Protein AF-A0A0L0G258-F1 (afdb_monomer)

Mean predicted aligned error: 18.66 Å
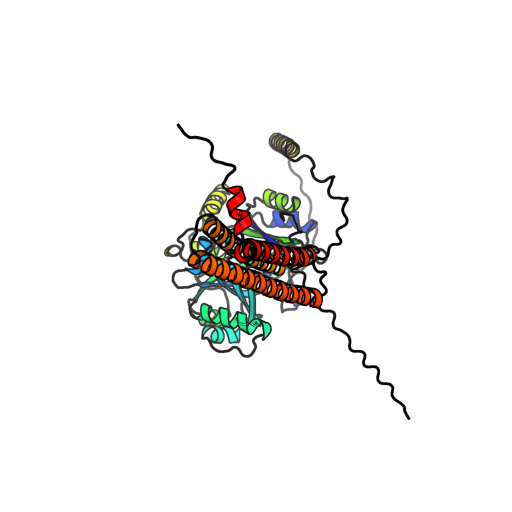
Structure (mmCIF, N/CA/C/O backbone):
data_AF-A0A0L0G258-F1
#
_entry.id   AF-A0A0L0G258-F1
#
loop_
_atom_site.group_PDB
_atom_site.id
_atom_site.type_symbol
_atom_site.label_atom_id
_atom_site.label_alt_id
_atom_site.label_comp_id
_atom_site.label_asym_id
_atom_site.label_entity_id
_atom_site.label_seq_id
_atom_site.pdbx_PDB_ins_code
_atom_site.Cartn_x
_atom_site.Cartn_y
_atom_site.Cartn_z
_atom_site.occupancy
_atom_site.B_iso_or_equiv
_atom_site.auth_seq_id
_atom_site.auth_comp_id
_atom_site.auth_asym_id
_atom_site.auth_atom_id
_atom_site.pdbx_PDB_model_num
ATOM 1 N N . MET A 1 1 ? -45.271 -10.951 -47.976 1.00 33.59 1 MET A N 1
ATOM 2 C CA . MET A 1 1 ? -44.297 -10.762 -49.072 1.00 33.59 1 MET A CA 1
ATOM 3 C C . MET A 1 1 ? -44.367 -9.288 -49.428 1.00 33.59 1 MET A C 1
ATOM 5 O O . MET A 1 1 ? -45.401 -8.878 -49.917 1.00 33.59 1 MET A O 1
ATOM 9 N N . GLY A 1 2 ? -43.457 -8.403 -49.056 1.00 28.92 2 GLY A N 1
ATOM 10 C CA . GLY A 1 2 ? -42.068 -8.556 -48.652 1.00 28.92 2 GLY A CA 1
ATOM 11 C C . GLY A 1 2 ? -41.287 -7.582 -49.520 1.00 28.92 2 GLY A C 1
ATOM 12 O O . GLY A 1 2 ? -41.103 -7.889 -50.683 1.00 28.92 2 GLY A O 1
ATOM 13 N N . ASP A 1 3 ? -40.890 -6.441 -48.960 1.00 27.91 3 ASP A N 1
ATOM 14 C CA . ASP A 1 3 ? -39.738 -5.682 -49.442 1.00 27.91 3 ASP A CA 1
ATOM 15 C C . ASP A 1 3 ? -39.068 -5.002 -48.247 1.00 27.91 3 ASP A C 1
ATOM 17 O O . ASP A 1 3 ? -39.690 -4.298 -47.450 1.00 27.91 3 ASP A O 1
ATOM 21 N N . GLN A 1 4 ? -37.799 -5.359 -48.079 1.00 26.34 4 GLN A N 1
ATOM 22 C CA . GLN A 1 4 ? -36.922 -5.018 -46.971 1.00 26.34 4 GLN A CA 1
ATOM 23 C C . GLN A 1 4 ? -36.291 -3.644 -47.206 1.00 26.34 4 GLN A C 1
ATOM 25 O O . GLN A 1 4 ? -35.691 -3.409 -48.251 1.00 26.34 4 GLN A O 1
ATOM 30 N N . ILE A 1 5 ? -36.310 -2.784 -46.188 1.00 28.33 5 ILE A N 1
ATOM 31 C CA . ILE A 1 5 ? -35.307 -1.727 -46.030 1.00 28.33 5 ILE A CA 1
ATOM 32 C C . ILE A 1 5 ? -34.566 -2.031 -44.732 1.00 28.33 5 ILE A C 1
ATOM 34 O O . ILE A 1 5 ? -35.120 -1.941 -43.639 1.00 28.33 5 ILE A O 1
ATOM 38 N N . ILE A 1 6 ? -33.318 -2.463 -44.880 1.00 25.75 6 ILE A N 1
ATOM 39 C CA . ILE A 1 6 ? -32.395 -2.743 -43.784 1.00 25.75 6 ILE A CA 1
ATOM 40 C C . ILE A 1 6 ? -31.824 -1.399 -43.319 1.00 25.75 6 ILE A C 1
ATOM 42 O O . ILE A 1 6 ? -31.032 -0.782 -44.029 1.00 25.75 6 ILE A O 1
ATOM 46 N N . VAL A 1 7 ? -32.222 -0.947 -42.129 1.00 28.28 7 VAL A N 1
ATOM 47 C CA . VAL A 1 7 ? -31.541 0.130 -41.398 1.00 28.28 7 VAL A CA 1
ATOM 48 C C . VAL A 1 7 ? -30.587 -0.535 -40.411 1.00 28.28 7 VAL A C 1
ATOM 50 O O . VAL A 1 7 ? -31.020 -1.207 -39.477 1.00 28.28 7 VAL A O 1
ATOM 53 N N . ILE A 1 8 ? -29.284 -0.397 -40.655 1.00 26.64 8 ILE A N 1
ATOM 54 C CA . ILE A 1 8 ? -28.234 -0.825 -39.727 1.00 26.64 8 ILE A CA 1
ATOM 55 C C . ILE A 1 8 ? -28.056 0.302 -38.708 1.00 26.64 8 ILE A C 1
ATOM 57 O O . ILE A 1 8 ? -27.332 1.259 -38.970 1.00 26.64 8 ILE A O 1
ATOM 61 N N . ASP A 1 9 ? -28.731 0.192 -37.566 1.00 27.41 9 ASP A N 1
ATOM 62 C CA . ASP A 1 9 ? -28.453 1.012 -36.386 1.00 27.41 9 ASP A CA 1
ATOM 63 C C . ASP A 1 9 ? -27.491 0.230 -35.480 1.00 27.41 9 ASP A C 1
ATOM 65 O O . ASP A 1 9 ? -27.879 -0.685 -34.753 1.00 27.41 9 ASP A O 1
ATOM 69 N N . SER A 1 10 ? -26.201 0.554 -35.569 1.00 29.09 10 SER A N 1
ATOM 70 C CA . SER A 1 10 ? -25.198 0.093 -34.606 1.00 29.09 10 SER A CA 1
ATOM 71 C C . SER A 1 10 ? -25.216 1.033 -33.396 1.00 29.09 10 SER A C 1
ATOM 73 O O . SER A 1 10 ? -24.974 2.231 -33.579 1.00 29.09 10 SER A O 1
ATOM 75 N N . PRO A 1 11 ? -25.437 0.554 -32.159 1.00 32.50 11 PRO A N 1
ATOM 76 C CA . PRO A 1 11 ? -25.283 1.399 -30.988 1.00 32.50 11 PRO A CA 1
ATOM 77 C C . PRO A 1 11 ? -23.789 1.670 -30.787 1.00 32.50 11 PRO A C 1
ATOM 79 O O . PRO A 1 11 ? -22.992 0.759 -30.577 1.00 32.50 11 PRO A O 1
ATOM 82 N N . VAL A 1 12 ? -23.392 2.937 -30.899 1.00 33.97 12 VAL A N 1
ATOM 83 C CA . VAL A 1 12 ? -22.053 3.383 -30.508 1.00 33.97 12 VAL A CA 1
ATOM 84 C C . VAL A 1 12 ? -21.986 3.294 -28.989 1.00 33.97 12 VAL A C 1
ATOM 86 O O . VAL A 1 12 ? -22.572 4.120 -28.289 1.00 33.97 12 VAL A O 1
ATOM 89 N N . ASP A 1 13 ? -21.292 2.270 -28.498 1.00 29.89 13 ASP A N 1
ATOM 90 C CA . ASP A 1 13 ? -21.015 2.062 -27.083 1.00 29.89 13 ASP A CA 1
ATOM 91 C C . ASP A 1 13 ? -20.461 3.346 -26.451 1.00 29.89 13 ASP A C 1
ATOM 93 O O . ASP A 1 13 ? -19.407 3.871 -26.832 1.00 29.89 13 ASP A O 1
ATOM 97 N N . ALA A 1 14 ? -21.190 3.867 -25.466 1.00 30.69 14 ALA A N 1
ATOM 98 C CA . ALA A 1 14 ? -20.725 4.945 -24.616 1.00 30.69 14 ALA A CA 1
ATOM 99 C C . ALA A 1 14 ? -19.537 4.430 -23.794 1.00 30.69 14 ALA A C 1
ATOM 101 O O . ALA A 1 14 ? -19.699 3.766 -22.774 1.00 30.69 14 ALA A O 1
ATOM 102 N N . VAL A 1 15 ? -18.322 4.730 -24.252 1.00 29.64 15 VAL A N 1
ATOM 103 C CA . VAL A 1 15 ? -17.099 4.501 -23.484 1.00 29.64 15 VAL A CA 1
ATOM 104 C C . VAL A 1 15 ? -17.158 5.388 -22.239 1.00 29.64 15 VAL A C 1
ATOM 106 O O . VAL A 1 15 ? -16.924 6.596 -22.318 1.00 29.64 15 VAL A O 1
ATOM 109 N N . GLU A 1 16 ? -17.480 4.800 -21.086 1.00 27.38 16 GLU A N 1
ATOM 110 C CA . GLU A 1 16 ? -17.279 5.427 -19.781 1.00 27.38 16 GLU A CA 1
ATOM 111 C C . GLU A 1 16 ? -15.791 5.771 -19.634 1.00 27.38 16 GLU A C 1
ATOM 113 O O . GLU A 1 16 ? -14.924 4.919 -19.430 1.00 27.38 16 GLU A O 1
ATOM 118 N N . ILE A 1 17 ? -15.470 7.054 -19.798 1.00 29.94 17 ILE A N 1
ATOM 119 C CA . ILE A 1 17 ? -14.132 7.576 -19.544 1.00 29.94 17 ILE A CA 1
ATOM 120 C C . ILE A 1 17 ? -13.964 7.625 -18.027 1.00 29.94 17 ILE A C 1
ATOM 122 O O . ILE A 1 17 ? -14.366 8.598 -17.387 1.00 29.94 17 ILE A O 1
ATOM 126 N N . ASP A 1 18 ? -13.352 6.583 -17.467 1.00 29.36 18 ASP A N 1
ATOM 127 C CA . ASP A 1 18 ? -12.919 6.528 -16.071 1.00 29.36 18 ASP A CA 1
ATOM 128 C C . ASP A 1 18 ? -12.116 7.798 -15.727 1.00 29.36 18 ASP A C 1
ATOM 130 O O . ASP A 1 18 ? -10.957 7.979 -16.127 1.00 29.36 18 ASP A O 1
ATOM 134 N N . GLN A 1 19 ? -12.735 8.724 -14.991 1.00 33.84 19 GLN A N 1
ATOM 135 C CA . GLN A 1 19 ? -12.041 9.880 -14.439 1.00 33.84 19 GLN A CA 1
ATOM 136 C C . GLN A 1 19 ? -10.978 9.359 -13.466 1.00 33.84 19 GLN A C 1
ATOM 138 O O . GLN A 1 19 ? -11.283 8.819 -12.404 1.00 33.84 19 GLN A O 1
ATOM 143 N N . VAL A 1 20 ? -9.697 9.502 -13.818 1.00 41.03 20 VAL A N 1
ATOM 144 C CA . VAL A 1 20 ? -8.589 9.087 -12.947 1.00 41.03 20 VAL A CA 1
ATOM 145 C C . VAL A 1 20 ? -8.472 10.077 -11.784 1.00 41.03 20 VAL A C 1
ATOM 147 O O . VAL A 1 20 ? -7.656 11.001 -11.799 1.00 41.03 20 VAL A O 1
ATOM 150 N N . PHE A 1 21 ? -9.299 9.893 -10.756 1.00 51.19 21 PHE A N 1
ATOM 151 C CA . PHE A 1 21 ? -9.217 10.651 -9.516 1.00 51.19 21 PHE A CA 1
ATOM 152 C C . PHE A 1 21 ? -7.924 10.293 -8.782 1.00 51.19 21 PHE A C 1
ATOM 154 O O . PHE A 1 21 ? -7.732 9.177 -8.288 1.00 51.19 21 PHE A O 1
ATOM 161 N N . ILE A 1 22 ? -7.005 11.254 -8.679 1.00 62.16 22 ILE A N 1
ATOM 162 C CA . ILE A 1 22 ? -5.830 11.097 -7.823 1.00 62.16 22 ILE A CA 1
ATOM 163 C C . ILE A 1 22 ? -6.316 11.249 -6.383 1.00 62.16 22 ILE A C 1
ATOM 165 O O . ILE A 1 22 ? -6.681 12.338 -5.960 1.00 62.16 22 ILE A O 1
ATOM 169 N N . ARG A 1 23 ? -6.325 10.167 -5.606 1.00 71.00 23 ARG A N 1
ATOM 170 C CA . ARG A 1 23 ? -6.660 10.224 -4.177 1.00 71.00 23 ARG A CA 1
ATOM 171 C C . ARG A 1 23 ? -5.402 10.406 -3.337 1.00 71.00 23 ARG A C 1
ATOM 173 O O . ARG A 1 23 ? -4.383 9.753 -3.575 1.00 71.00 23 ARG A O 1
ATOM 180 N N . LYS A 1 24 ? -5.472 11.260 -2.317 1.00 81.56 24 LYS A N 1
ATOM 181 C CA . LYS A 1 24 ? -4.459 11.333 -1.260 1.00 81.56 24 LYS A CA 1
ATOM 182 C C . LYS A 1 24 ? -4.918 10.479 -0.087 1.00 81.56 24 LYS A C 1
ATOM 184 O O . LYS A 1 24 ? -6.078 10.503 0.302 1.00 81.56 24 LYS A O 1
ATOM 189 N N . SER A 1 25 ? -3.979 9.723 0.464 1.00 88.12 25 SER A N 1
ATOM 190 C CA . SER A 1 25 ? -4.178 8.893 1.648 1.00 88.12 25 SER A CA 1
ATOM 191 C C . SER A 1 25 ? -3.397 9.502 2.808 1.00 88.12 25 SER A C 1
ATOM 193 O O . SER A 1 25 ? -2.183 9.724 2.699 1.00 88.12 25 SER A O 1
ATOM 195 N N . ILE A 1 26 ? -4.106 9.808 3.889 1.00 92.69 26 ILE A N 1
ATOM 196 C CA . ILE A 1 26 ? -3.565 10.327 5.143 1.00 92.69 26 ILE A CA 1
ATOM 197 C C . ILE A 1 26 ? -3.746 9.230 6.186 1.00 92.69 26 ILE A C 1
ATOM 199 O O . ILE A 1 26 ? -4.823 8.653 6.295 1.00 92.69 26 ILE A O 1
ATOM 203 N N . LYS A 1 27 ? -2.677 8.909 6.914 1.00 95.31 27 LYS A N 1
ATOM 204 C CA . LYS A 1 27 ? -2.676 7.825 7.892 1.00 95.31 27 LYS A CA 1
ATOM 205 C C . LYS A 1 27 ? -2.508 8.362 9.296 1.00 95.31 27 LYS A C 1
ATOM 207 O O . LYS A 1 27 ? -1.698 9.266 9.510 1.00 95.31 27 LYS A O 1
ATOM 212 N N . PHE A 1 28 ? -3.233 7.736 10.203 1.00 97.00 28 PHE A N 1
ATOM 213 C CA . PHE A 1 28 ? -3.178 7.965 11.627 1.00 97.00 28 PHE A CA 1
ATOM 214 C C . PHE A 1 28 ? -3.020 6.625 12.343 1.00 97.00 28 PHE A C 1
ATOM 216 O O . PHE A 1 28 ? -3.443 5.579 11.839 1.00 97.00 28 PHE A O 1
ATOM 223 N N . VAL A 1 29 ? -2.403 6.676 13.513 1.00 97.00 29 VAL A N 1
ATOM 224 C CA . VAL A 1 29 ? -2.399 5.594 14.496 1.00 97.00 29 VAL A CA 1
ATOM 225 C C . VAL A 1 29 ? -3.316 5.992 15.641 1.00 97.00 29 VAL A C 1
ATOM 227 O O . VAL A 1 29 ? -3.335 7.159 16.025 1.00 97.00 29 VAL A O 1
ATOM 230 N N . LEU A 1 30 ? -4.104 5.044 16.132 1.00 96.50 30 LEU A N 1
ATOM 231 C CA . LEU A 1 30 ? -5.160 5.248 17.120 1.00 96.50 30 LEU A CA 1
ATOM 232 C C . LEU A 1 30 ? -5.000 4.200 18.233 1.00 96.50 30 LEU A C 1
ATOM 234 O O . LEU A 1 30 ? -4.828 3.029 17.895 1.00 96.50 30 LEU A O 1
ATOM 238 N N . PRO A 1 31 ? -5.051 4.559 19.526 1.00 94.94 31 PRO A N 1
ATOM 239 C CA . PRO A 1 31 ? -4.977 3.576 20.605 1.00 94.94 31 PRO A CA 1
ATOM 240 C C . PRO A 1 31 ? -6.127 2.563 20.510 1.00 94.94 31 PRO A C 1
ATOM 242 O O . PRO A 1 31 ? -7.265 2.943 20.233 1.00 94.94 31 PRO A 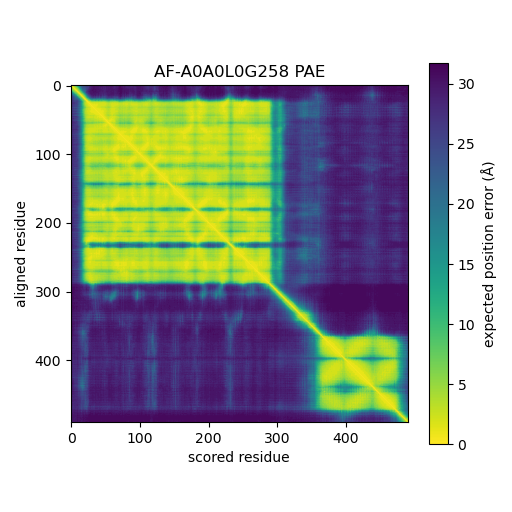O 1
ATOM 245 N N . ASN A 1 32 ? -5.853 1.276 20.744 1.00 94.62 32 ASN A N 1
ATOM 246 C CA . ASN A 1 32 ? -6.871 0.227 20.585 1.00 94.62 32 ASN A CA 1
ATOM 247 C C . ASN A 1 32 ? -8.086 0.428 21.510 1.00 94.62 32 ASN A C 1
ATOM 249 O O . ASN A 1 32 ? -9.216 0.199 21.095 1.00 94.62 32 ASN A O 1
ATOM 253 N N . ASN A 1 33 ? -7.874 0.940 22.724 1.00 93.44 33 ASN A N 1
ATOM 254 C CA . ASN A 1 33 ? -8.936 1.237 23.693 1.00 93.44 33 ASN A CA 1
ATOM 255 C C . ASN A 1 33 ? -9.778 2.486 23.358 1.00 93.44 33 ASN A C 1
ATOM 257 O O . ASN A 1 33 ? -10.713 2.798 24.086 1.00 93.44 33 ASN A O 1
ATOM 261 N N . ARG A 1 34 ? -9.447 3.220 22.288 1.00 95.38 34 ARG A N 1
ATOM 262 C CA . ARG A 1 34 ? -10.148 4.443 21.850 1.00 95.38 34 ARG A CA 1
ATOM 263 C C . ARG A 1 34 ? -10.864 4.268 20.508 1.00 95.38 34 ARG A C 1
ATOM 265 O O . ARG A 1 34 ? -11.347 5.236 19.923 1.00 95.38 34 ARG A O 1
ATOM 272 N N . VAL A 1 35 ? -10.933 3.034 20.007 1.00 96.50 35 VAL A N 1
ATOM 273 C CA . VAL A 1 35 ? -11.593 2.714 18.737 1.00 96.50 35 VAL A CA 1
ATOM 274 C C . VAL A 1 35 ? -13.085 3.036 18.783 1.00 96.50 35 VAL A C 1
ATOM 276 O O . VAL A 1 35 ? -13.569 3.716 17.881 1.00 96.50 35 VAL A O 1
ATOM 279 N N . ASP A 1 36 ? -13.796 2.618 19.828 1.00 96.62 36 ASP A N 1
ATOM 280 C CA . ASP A 1 36 ? -15.248 2.822 19.920 1.00 96.62 36 ASP A CA 1
ATOM 281 C C . ASP A 1 36 ? -15.615 4.308 20.013 1.00 96.62 36 ASP A C 1
ATOM 283 O O . ASP A 1 36 ? -16.558 4.764 19.363 1.00 96.62 36 ASP A O 1
ATOM 287 N N . GLU A 1 37 ? -14.805 5.091 20.732 1.00 97.06 37 GLU A N 1
ATOM 288 C CA . GLU A 1 37 ? -14.932 6.548 20.792 1.00 97.06 37 GLU A CA 1
ATOM 289 C C . GLU A 1 37 ? -14.809 7.164 19.392 1.00 97.06 37 GLU A C 1
ATOM 291 O O . GLU A 1 37 ? -15.705 7.889 18.958 1.00 97.06 37 GLU A O 1
ATOM 296 N N . PHE A 1 38 ? -13.770 6.804 18.632 1.00 97.88 38 PHE A N 1
ATOM 297 C CA . PHE A 1 38 ? -13.595 7.289 17.262 1.00 97.88 38 PHE A CA 1
ATOM 298 C C . PHE A 1 38 ? -14.770 6.907 16.350 1.00 97.88 38 PHE A C 1
ATOM 300 O O . PHE A 1 38 ? -15.279 7.742 15.597 1.00 97.88 38 PHE A O 1
ATOM 307 N N . VAL A 1 39 ? -15.229 5.654 16.423 1.00 97.56 39 VAL A N 1
ATOM 308 C CA . VAL A 1 39 ? -16.370 5.170 15.631 1.00 97.56 39 VAL A CA 1
ATOM 309 C C . VAL A 1 39 ? -17.630 5.973 15.964 1.00 97.56 39 VAL A C 1
ATOM 311 O O . VAL A 1 39 ? -18.343 6.377 15.044 1.00 97.56 39 VAL A O 1
ATOM 314 N N . SER A 1 40 ? -17.880 6.260 17.246 1.00 97.19 40 SER A N 1
ATOM 315 C CA . SER A 1 40 ? -19.052 7.017 17.705 1.00 97.19 40 SER A CA 1
ATOM 316 C C . SER A 1 40 ? -19.079 8.464 17.196 1.00 97.19 40 SER A C 1
ATOM 318 O O . SER A 1 40 ? -20.146 8.976 16.863 1.00 97.19 40 SER A O 1
ATOM 320 N N . LEU A 1 41 ? -17.908 9.096 17.054 1.00 97.12 41 LEU A N 1
ATOM 321 C CA . LEU A 1 41 ? -17.772 10.461 16.539 1.00 97.12 41 LEU A CA 1
ATOM 322 C C . LEU A 1 41 ? -17.944 10.531 15.014 1.00 97.12 41 LEU A C 1
ATOM 324 O O . LEU A 1 41 ? -18.446 11.526 14.490 1.00 97.12 41 LEU A O 1
ATOM 328 N N . VAL A 1 42 ? -17.534 9.484 14.289 1.00 96.50 42 VAL A N 1
ATOM 329 C CA . VAL A 1 42 ? -17.531 9.480 12.816 1.00 96.50 42 VAL A CA 1
ATOM 330 C C . VAL A 1 42 ? -18.828 8.954 12.209 1.00 96.50 42 VAL A C 1
ATOM 332 O O . VAL A 1 42 ? -19.330 9.547 11.249 1.00 96.50 42 VAL A O 1
ATOM 335 N N . LYS A 1 43 ? -19.387 7.870 12.764 1.00 95.56 43 LYS A N 1
ATOM 336 C CA . LYS A 1 43 ? -20.567 7.166 12.226 1.00 95.56 43 LYS A CA 1
ATOM 337 C C . LYS A 1 43 ? -21.774 8.084 11.940 1.00 95.56 43 LYS A C 1
ATOM 339 O O . LYS A 1 43 ? -22.415 7.848 10.917 1.00 95.56 43 LYS A O 1
ATOM 344 N N . PRO A 1 44 ? -22.076 9.136 12.738 1.00 94.62 44 PRO A N 1
ATOM 345 C CA . PRO A 1 44 ? -23.206 10.033 12.467 1.00 94.62 44 PRO A CA 1
ATOM 346 C C . PRO A 1 44 ? -23.083 10.851 11.174 1.00 94.62 44 PRO A C 1
ATOM 348 O O . PRO A 1 44 ? -24.096 11.183 10.568 1.00 94.62 44 PRO A O 1
ATOM 351 N N . GLN A 1 45 ? -21.861 11.198 10.753 1.00 92.75 45 GLN A N 1
ATOM 352 C CA . GLN A 1 45 ? -21.620 12.016 9.554 1.00 92.75 45 GLN A CA 1
ATOM 353 C C . GLN A 1 45 ? -21.176 11.184 8.348 1.00 92.75 45 GLN A C 1
ATOM 355 O O . GLN A 1 45 ? -21.427 11.563 7.205 1.00 92.75 45 GLN A O 1
ATOM 360 N N . LEU A 1 46 ? -20.499 10.059 8.588 1.00 95.06 46 LEU A N 1
ATOM 361 C CA . LEU A 1 46 ? -20.054 9.139 7.552 1.00 95.06 46 LEU A CA 1
ATOM 362 C C . LEU A 1 46 ? -20.364 7.705 8.003 1.00 95.06 46 LEU A C 1
ATOM 364 O O . LEU A 1 46 ? -19.633 7.167 8.836 1.00 95.06 46 LEU A O 1
ATOM 368 N N . PRO A 1 47 ? -21.433 7.077 7.484 1.00 95.25 47 PRO A N 1
ATOM 369 C CA . PRO A 1 47 ? -21.861 5.763 7.932 1.00 95.25 47 PRO A CA 1
ATOM 370 C C . PRO A 1 47 ? -20.855 4.673 7.558 1.00 95.25 47 PRO A C 1
ATOM 372 O O . PRO A 1 47 ? -20.049 4.805 6.628 1.00 95.25 47 PRO A O 1
ATOM 375 N N . ILE A 1 48 ? -20.940 3.561 8.288 1.00 96.19 48 ILE A N 1
ATOM 376 C CA . ILE A 1 48 ? -20.208 2.339 7.966 1.00 96.19 48 ILE A CA 1
ATOM 377 C C . ILE A 1 48 ? -20.762 1.776 6.655 1.00 96.19 48 ILE A C 1
ATOM 379 O O . ILE A 1 48 ? -21.966 1.599 6.493 1.00 96.19 48 ILE A O 1
ATOM 383 N N . SER A 1 49 ? -19.861 1.482 5.725 1.00 95.19 49 SER A N 1
ATOM 384 C CA . SER A 1 49 ? -20.162 0.771 4.492 1.00 95.19 49 SER A CA 1
ATOM 385 C C . SER A 1 49 ? -20.006 -0.728 4.747 1.00 95.19 49 SER A C 1
ATOM 387 O O . SER A 1 49 ? -18.890 -1.170 5.050 1.00 95.19 49 SER A O 1
ATOM 389 N N . PRO A 1 50 ? -21.101 -1.501 4.659 1.00 94.06 50 PRO A N 1
ATOM 390 C CA . PRO A 1 50 ? -21.075 -2.912 4.998 1.00 94.06 50 PRO A CA 1
ATOM 391 C C . PRO A 1 50 ? -20.361 -3.740 3.925 1.00 94.06 50 PRO A C 1
ATOM 393 O O . PRO A 1 50 ? -20.326 -3.387 2.744 1.00 94.06 50 PRO A O 1
ATOM 396 N N . PHE A 1 51 ? -19.821 -4.880 4.342 1.00 91.88 51 PHE A N 1
ATOM 397 C CA . PHE A 1 51 ? -19.249 -5.890 3.463 1.00 91.88 51 PHE A CA 1
ATOM 398 C C . PHE A 1 51 ? -20.258 -7.011 3.247 1.00 91.88 51 PHE A C 1
ATOM 400 O O . PHE A 1 51 ? -20.826 -7.522 4.208 1.00 91.88 51 PHE A O 1
ATOM 407 N N . LYS A 1 52 ? -20.430 -7.435 1.995 1.00 92.88 52 LYS A N 1
ATOM 408 C CA . LYS A 1 52 ? -21.136 -8.674 1.666 1.00 92.88 52 LYS A CA 1
ATOM 409 C C . LYS A 1 52 ? -20.115 -9.805 1.573 1.00 92.88 52 LYS A C 1
ATOM 411 O O . LYS A 1 52 ? -19.203 -9.743 0.749 1.00 92.88 52 LYS A O 1
ATOM 416 N N . LEU A 1 53 ? -20.229 -10.794 2.451 1.00 89.69 53 LEU A N 1
ATOM 417 C CA . LEU A 1 53 ? -19.373 -11.978 2.457 1.00 89.69 53 LEU A CA 1
ATOM 418 C C . LEU A 1 53 ? -19.800 -12.964 1.354 1.00 89.69 53 LEU A C 1
ATOM 420 O O . LEU A 1 53 ? -20.937 -12.890 0.885 1.00 89.69 53 LEU A O 1
ATOM 424 N N . PRO A 1 54 ? -18.941 -13.931 0.974 1.00 85.19 54 PRO A N 1
ATOM 425 C CA . PRO A 1 54 ? -19.314 -14.990 0.030 1.00 85.19 54 PRO A CA 1
ATOM 426 C C . PRO A 1 54 ? -20.547 -15.805 0.454 1.00 85.19 54 PRO A C 1
ATOM 428 O O . PRO A 1 54 ? -21.265 -16.316 -0.394 1.00 85.19 54 PRO A O 1
ATOM 431 N N . THR A 1 55 ? -20.853 -15.877 1.756 1.00 83.50 55 THR A N 1
ATOM 432 C CA . THR A 1 55 ? -22.092 -16.491 2.277 1.00 83.50 55 THR A CA 1
ATOM 433 C C . THR A 1 55 ? -23.362 -15.703 1.990 1.00 83.50 55 THR A C 1
ATOM 435 O O . THR A 1 55 ? -24.450 -16.181 2.286 1.00 83.50 55 THR A O 1
ATOM 438 N N . GLY A 1 56 ? -23.244 -14.476 1.487 1.00 88.94 56 GLY A N 1
ATOM 439 C CA . GLY A 1 56 ? -24.346 -13.522 1.402 1.00 88.94 56 GLY A CA 1
ATOM 440 C C . GLY A 1 56 ? -24.584 -12.735 2.692 1.00 88.94 56 GLY A C 1
ATOM 441 O O . GLY A 1 56 ? -25.320 -11.751 2.653 1.00 88.94 56 GLY A O 1
ATOM 442 N N . GLU A 1 57 ? -23.930 -13.106 3.796 1.00 90.62 57 GLU A N 1
ATOM 443 C CA . GLU A 1 57 ? -23.993 -12.385 5.068 1.00 90.62 57 GLU A CA 1
ATOM 444 C C . GLU A 1 57 ? -23.435 -10.963 4.927 1.00 90.62 57 GLU A C 1
ATOM 446 O O . GLU A 1 57 ? -22.420 -10.734 4.259 1.00 90.62 57 GLU A O 1
ATOM 451 N N . VAL A 1 58 ? -24.106 -10.006 5.567 1.00 94.19 58 VAL A N 1
ATOM 452 C CA . VAL A 1 58 ? -23.733 -8.594 5.555 1.00 94.19 58 VAL A CA 1
ATOM 453 C C . VAL A 1 58 ? -23.138 -8.228 6.909 1.00 94.19 58 VAL A C 1
ATOM 455 O O . VAL A 1 58 ? -23.820 -8.299 7.925 1.00 94.19 58 VAL A O 1
ATOM 458 N N . VAL A 1 59 ? -21.873 -7.809 6.914 1.00 94.25 59 VAL A N 1
ATOM 459 C CA . VAL A 1 59 ? -21.118 -7.500 8.137 1.00 94.25 59 VAL A CA 1
ATOM 460 C C . VAL A 1 59 ? -20.554 -6.081 8.102 1.00 94.25 59 VAL A C 1
ATOM 462 O O . VAL A 1 59 ? -20.144 -5.583 7.054 1.00 94.25 59 VAL A O 1
ATOM 465 N N . GLU A 1 60 ? -20.475 -5.416 9.256 1.00 95.06 60 GLU A N 1
ATOM 466 C CA . GLU A 1 60 ? -19.862 -4.080 9.360 1.00 95.06 60 GLU A CA 1
ATOM 467 C C . GLU A 1 60 ? -18.330 -4.122 9.208 1.00 95.06 60 GLU A C 1
ATOM 469 O O . GLU A 1 60 ? -17.701 -3.133 8.823 1.00 95.06 60 GLU A O 1
ATOM 474 N N . SER A 1 61 ? -17.706 -5.264 9.518 1.00 96.12 61 SER A N 1
ATOM 475 C CA . SER A 1 61 ? -16.253 -5.427 9.480 1.00 96.12 61 SER A CA 1
ATOM 476 C C . SER A 1 61 ? -15.831 -6.770 8.892 1.00 96.12 61 SER A C 1
ATOM 478 O O . SER A 1 61 ? -16.492 -7.778 9.106 1.00 96.12 61 SER A O 1
ATOM 480 N N . GLN A 1 62 ? -14.706 -6.792 8.173 1.00 96.06 62 GLN A N 1
ATOM 481 C CA . GLN A 1 62 ? -14.217 -7.984 7.472 1.00 96.06 62 GLN A CA 1
ATOM 482 C C . GLN A 1 62 ? -12.741 -8.273 7.775 1.00 96.06 62 GLN A C 1
ATOM 484 O O . GLN A 1 62 ? -11.892 -7.374 7.712 1.00 96.06 62 GLN A O 1
ATOM 489 N N . VAL A 1 63 ? -12.416 -9.542 8.037 1.00 97.19 63 VAL A N 1
ATOM 490 C CA . VAL A 1 63 ? -11.033 -10.003 8.231 1.00 97.19 63 VAL A CA 1
ATOM 491 C C . VAL A 1 63 ? -10.257 -9.913 6.919 1.00 97.19 63 VAL A C 1
ATOM 493 O O . VAL A 1 63 ? -10.696 -10.372 5.862 1.00 97.19 63 VAL A O 1
ATOM 496 N N . ASN A 1 64 ? -9.094 -9.274 6.985 1.00 98.19 64 ASN A N 1
ATOM 497 C CA . ASN A 1 64 ? -8.199 -9.043 5.862 1.00 98.19 64 ASN A CA 1
ATOM 498 C C . ASN A 1 64 ? -6.842 -9.683 6.147 1.00 98.19 64 ASN A C 1
ATOM 500 O O . ASN A 1 64 ? -6.183 -9.309 7.115 1.00 98.19 64 ASN A O 1
ATOM 504 N N . ASN A 1 65 ? -6.362 -10.521 5.231 1.00 98.31 65 ASN A N 1
ATOM 505 C CA . ASN A 1 65 ? -5.008 -11.062 5.274 1.00 98.31 65 ASN A CA 1
ATOM 506 C C . ASN A 1 65 ? -4.143 -10.437 4.181 1.00 98.31 65 ASN A C 1
ATOM 508 O O . ASN A 1 65 ? -4.608 -10.023 3.114 1.00 98.31 65 ASN A O 1
ATOM 512 N N . SER A 1 66 ? -2.854 -10.286 4.450 1.00 98.25 66 SER A N 1
ATOM 513 C CA . SER A 1 66 ? -1.873 -9.913 3.435 1.00 98.25 66 SER A CA 1
ATOM 514 C C . SER A 1 66 ? -0.529 -10.532 3.790 1.00 98.25 66 SER A C 1
ATOM 516 O O . SER A 1 66 ? 0.099 -10.075 4.742 1.00 98.25 66 SER A O 1
ATOM 518 N N . SER A 1 67 ? -0.114 -11.533 3.022 1.00 98.25 67 SER A N 1
ATOM 519 C CA . SER A 1 67 ? 1.206 -12.156 3.106 1.00 98.25 67 SER A CA 1
ATOM 520 C C . SER A 1 67 ? 2.184 -11.359 2.251 1.00 98.25 67 SER A C 1
ATOM 522 O O . SER A 1 67 ? 1.964 -11.205 1.048 1.00 98.25 67 SER A O 1
ATOM 524 N N . TYR A 1 68 ? 3.198 -10.756 2.865 1.00 98.56 68 TYR A N 1
ATOM 525 C CA . TYR A 1 68 ? 4.217 -9.968 2.175 1.00 98.56 68 TYR A CA 1
ATOM 526 C C . TYR A 1 68 ? 5.391 -10.850 1.780 1.00 98.56 68 TYR A C 1
ATOM 528 O O . TYR A 1 68 ? 5.865 -11.648 2.587 1.00 98.56 68 TYR A O 1
ATOM 536 N N . PHE A 1 69 ? 5.862 -10.649 0.553 1.00 98.44 69 PHE A N 1
ATOM 537 C CA . PHE A 1 69 ? 6.998 -11.362 -0.011 1.00 98.44 69 PHE A CA 1
ATOM 538 C C . PHE A 1 69 ? 8.218 -10.450 -0.008 1.00 98.44 69 PHE A C 1
ATOM 540 O O . PHE A 1 69 ? 8.120 -9.283 -0.399 1.00 98.44 69 PHE A O 1
ATOM 547 N N . ASP A 1 70 ? 9.344 -10.992 0.434 1.00 98.00 70 ASP A N 1
ATOM 548 C CA . ASP A 1 70 ? 10.645 -10.328 0.423 1.00 98.00 70 ASP A CA 1
ATOM 549 C C . ASP A 1 70 ? 11.740 -11.394 0.267 1.00 98.00 70 ASP A C 1
ATOM 551 O O . ASP A 1 70 ? 11.462 -12.599 0.263 1.00 98.00 70 ASP A O 1
ATOM 555 N N . ASP A 1 71 ? 12.979 -10.955 0.098 1.00 94.81 71 ASP A N 1
ATOM 556 C CA . ASP A 1 71 ? 14.126 -11.848 0.110 1.00 94.81 71 ASP A CA 1
ATOM 557 C C . ASP A 1 71 ? 14.531 -12.240 1.542 1.00 94.81 71 ASP A C 1
ATOM 559 O O . ASP A 1 71 ? 13.925 -11.835 2.541 1.00 94.81 71 ASP A O 1
ATOM 563 N N . GLU A 1 72 ? 15.570 -13.070 1.650 1.00 92.56 72 GLU A N 1
ATOM 564 C CA . GLU A 1 72 ? 16.056 -13.571 2.937 1.00 92.56 72 GLU A CA 1
ATOM 565 C C . GLU A 1 72 ? 16.417 -12.434 3.906 1.00 92.56 72 GLU A C 1
ATOM 567 O O . GLU A 1 72 ? 16.157 -12.537 5.105 1.00 92.56 72 GLU A O 1
ATOM 572 N N . TYR A 1 73 ? 16.933 -11.327 3.368 1.00 93.56 73 TYR A N 1
ATOM 573 C CA . TYR A 1 73 ? 17.499 -10.207 4.113 1.00 93.56 73 TYR A CA 1
ATOM 574 C C . TYR A 1 73 ? 16.544 -9.017 4.259 1.00 93.56 73 TYR A C 1
ATOM 576 O O . TYR A 1 73 ? 16.974 -7.964 4.743 1.00 93.56 73 TYR A O 1
ATOM 584 N N . CYS A 1 74 ? 15.282 -9.158 3.850 1.00 96.25 74 CYS A N 1
ATOM 585 C CA . CYS A 1 74 ? 14.274 -8.101 3.832 1.00 96.25 74 CYS A CA 1
ATOM 586 C C . CYS A 1 74 ? 14.717 -6.853 3.036 1.00 96.25 74 CYS A C 1
ATOM 588 O O . CYS A 1 74 ? 14.552 -5.715 3.493 1.00 96.25 74 CYS A O 1
ATOM 590 N N . ASN A 1 75 ? 15.360 -7.017 1.877 1.00 94.94 75 ASN A N 1
ATOM 591 C CA . ASN A 1 75 ? 15.877 -5.875 1.119 1.00 94.94 75 ASN A CA 1
ATOM 592 C C . ASN A 1 75 ? 14.764 -5.000 0.531 1.00 94.94 75 ASN A C 1
ATOM 594 O O . ASN A 1 75 ? 14.921 -3.774 0.514 1.00 94.94 75 ASN A O 1
ATOM 598 N N . MET A 1 76 ? 13.606 -5.560 0.155 1.00 95.94 76 MET A N 1
ATOM 599 C CA . MET A 1 76 ? 12.477 -4.733 -0.281 1.00 95.94 76 MET A CA 1
ATOM 600 C C . MET A 1 76 ? 11.995 -3.841 0.861 1.00 95.94 76 MET A C 1
ATOM 602 O O . MET A 1 76 ? 11.781 -2.644 0.664 1.00 95.94 76 MET A O 1
ATOM 606 N N . PHE A 1 77 ? 11.889 -4.360 2.088 1.00 96.62 77 PHE A N 1
ATOM 607 C CA . PHE A 1 77 ? 11.645 -3.528 3.268 1.00 96.62 77 PHE A CA 1
ATOM 608 C C . PHE A 1 77 ? 12.643 -2.362 3.367 1.00 96.62 77 PHE A C 1
ATOM 610 O O . PHE A 1 77 ? 12.212 -1.209 3.491 1.00 96.62 77 PHE A O 1
ATOM 617 N N . LYS A 1 78 ? 13.951 -2.625 3.262 1.00 95.75 78 LYS A N 1
ATOM 618 C CA . LYS A 1 78 ? 14.998 -1.594 3.386 1.00 95.75 78 LYS A CA 1
ATOM 619 C C . LYS A 1 78 ? 14.865 -0.515 2.316 1.00 95.75 78 LYS A C 1
ATOM 621 O O . LYS A 1 78 ? 14.842 0.674 2.646 1.00 95.75 78 LYS A O 1
ATOM 626 N N . GLU A 1 79 ? 14.681 -0.902 1.055 1.00 95.56 79 GLU A N 1
ATOM 627 C CA . GLU A 1 79 ? 14.451 0.028 -0.056 1.00 95.56 79 GLU A CA 1
ATOM 628 C C . GLU A 1 79 ? 13.212 0.905 0.175 1.00 95.56 79 GLU A C 1
ATOM 630 O O . GLU A 1 79 ? 13.213 2.121 -0.064 1.00 95.56 79 GLU A O 1
ATOM 635 N N . ARG A 1 80 ? 12.139 0.304 0.701 1.00 94.81 80 ARG A N 1
ATOM 636 C CA . ARG A 1 80 ? 10.899 1.005 1.050 1.00 94.81 80 ARG A CA 1
ATOM 637 C C . ARG A 1 80 ? 11.085 1.972 2.219 1.00 94.81 80 ARG A C 1
ATOM 639 O O . ARG A 1 80 ? 10.430 3.021 2.221 1.00 94.81 80 ARG A O 1
ATOM 646 N N . VAL A 1 81 ? 11.955 1.658 3.180 1.00 94.44 81 VAL A N 1
ATOM 647 C CA . VAL A 1 81 ? 12.303 2.541 4.306 1.00 94.44 81 VAL A CA 1
ATOM 648 C C . VAL A 1 81 ? 13.087 3.759 3.829 1.00 94.44 81 VAL A C 1
ATOM 650 O O . VAL A 1 81 ? 12.695 4.892 4.136 1.00 94.44 81 VAL A O 1
ATOM 653 N N . VAL A 1 82 ? 14.136 3.555 3.028 1.00 93.81 82 VAL A N 1
ATOM 654 C CA . VAL A 1 82 ? 14.938 4.661 2.471 1.00 93.81 82 VAL A CA 1
ATOM 655 C C . VAL A 1 82 ? 14.202 5.429 1.372 1.00 93.81 82 VAL A C 1
ATOM 657 O O . VAL A 1 82 ? 14.648 6.500 0.961 1.00 93.81 82 VAL A O 1
ATOM 660 N N . LYS A 1 83 ? 13.031 4.931 0.945 1.00 92.25 83 LYS A N 1
ATOM 661 C CA . LYS A 1 83 ? 12.208 5.493 -0.134 1.00 92.25 83 LYS A CA 1
ATOM 662 C C . LYS A 1 83 ? 13.000 5.579 -1.440 1.00 92.25 83 LYS A C 1
ATOM 664 O O . LYS A 1 83 ? 12.959 6.608 -2.123 1.00 92.25 83 LYS A O 1
ATOM 669 N N . ALA A 1 84 ? 13.713 4.502 -1.769 1.00 91.56 84 ALA A N 1
ATOM 670 C CA . ALA A 1 84 ? 14.410 4.381 -3.040 1.00 91.56 84 ALA A CA 1
ATOM 671 C C . ALA A 1 84 ? 13.414 4.521 -4.203 1.00 91.56 84 ALA A C 1
ATOM 673 O O . ALA A 1 84 ? 12.256 4.094 -4.124 1.00 91.56 84 ALA A O 1
ATOM 674 N N . GLU A 1 85 ? 13.841 5.201 -5.266 1.00 94.75 85 GLU A N 1
ATOM 675 C CA . GLU A 1 85 ? 13.011 5.362 -6.458 1.00 94.75 85 GLU A CA 1
ATOM 676 C C . GLU A 1 85 ? 12.736 3.991 -7.076 1.00 94.75 85 GLU A C 1
ATOM 678 O O . GLU A 1 85 ? 13.620 3.146 -7.113 1.00 94.75 85 GLU A O 1
ATOM 683 N N . ALA A 1 86 ? 11.504 3.773 -7.536 1.00 92.62 86 ALA A N 1
ATOM 684 C CA . ALA A 1 86 ? 11.026 2.490 -8.040 1.00 92.62 86 ALA A CA 1
ATOM 685 C C . ALA A 1 86 ? 11.000 1.330 -7.023 1.00 92.62 86 ALA A C 1
ATOM 687 O O . ALA A 1 86 ? 10.574 0.253 -7.418 1.00 92.62 86 ALA A O 1
ATOM 688 N N . ALA A 1 87 ? 11.305 1.549 -5.735 1.00 93.75 87 ALA A N 1
ATOM 689 C CA . ALA A 1 87 ? 11.257 0.505 -4.705 1.00 93.75 87 ALA A CA 1
ATOM 690 C C . ALA A 1 87 ? 9.895 -0.198 -4.644 1.00 93.75 87 ALA A C 1
ATOM 692 O O . ALA A 1 87 ? 8.839 0.443 -4.466 1.00 93.75 87 ALA A O 1
ATOM 693 N N . GLU A 1 88 ? 9.917 -1.519 -4.745 1.00 96.31 88 GLU A N 1
ATOM 694 C CA . GLU A 1 88 ? 8.723 -2.349 -4.845 1.00 96.31 88 GLU A CA 1
ATOM 695 C C . GLU A 1 88 ? 8.403 -3.063 -3.537 1.00 96.31 88 GLU A C 1
ATOM 697 O O . GLU A 1 88 ? 9.202 -3.111 -2.610 1.00 96.31 88 GLU A O 1
ATOM 702 N N . LEU A 1 89 ? 7.164 -3.523 -3.421 1.00 97.56 89 LEU A N 1
ATOM 703 C CA . LEU A 1 89 ? 6.731 -4.385 -2.335 1.00 97.56 89 LEU A CA 1
ATOM 704 C C . LEU A 1 89 ? 5.568 -5.230 -2.835 1.00 97.56 89 LEU A C 1
ATOM 706 O O . LEU A 1 89 ? 4.576 -4.683 -3.343 1.00 97.56 89 LEU A O 1
ATOM 710 N N . TYR A 1 90 ? 5.698 -6.535 -2.658 1.00 98.50 90 TYR A N 1
ATOM 711 C CA . TYR A 1 90 ? 4.770 -7.535 -3.160 1.00 98.50 90 TYR A CA 1
ATOM 712 C C . TYR A 1 90 ? 3.995 -8.155 -2.010 1.00 98.50 90 TYR A C 1
ATOM 714 O O . TYR A 1 90 ? 4.512 -8.324 -0.904 1.00 98.50 90 TYR A O 1
ATOM 722 N N . ARG A 1 91 ? 2.721 -8.449 -2.253 1.00 98.50 91 ARG A N 1
ATOM 723 C CA . ARG A 1 91 ? 1.902 -9.175 -1.288 1.00 98.50 91 ARG A CA 1
ATOM 724 C C . ARG A 1 91 ? 0.780 -9.938 -1.959 1.00 98.50 91 ARG A C 1
ATOM 726 O O . ARG A 1 91 ? 0.203 -9.451 -2.928 1.00 98.50 91 ARG A O 1
ATOM 733 N N . VAL A 1 92 ? 0.409 -11.049 -1.349 1.00 98.56 92 VAL A N 1
ATOM 734 C CA . VAL A 1 92 ? -0.788 -11.815 -1.686 1.00 98.56 92 VAL A CA 1
ATOM 735 C C . VAL A 1 92 ? -1.839 -11.539 -0.624 1.00 98.56 92 VAL A C 1
ATOM 737 O O . VAL A 1 92 ? -1.550 -11.563 0.573 1.00 98.56 92 VAL A O 1
ATOM 740 N N . ARG A 1 93 ? -3.054 -11.201 -1.045 1.00 98.50 93 ARG A N 1
ATOM 741 C CA . ARG A 1 93 ? -4.153 -10.821 -0.157 1.00 98.50 93 ARG A CA 1
ATOM 742 C C . ARG A 1 93 ? -5.364 -11.707 -0.386 1.00 98.50 93 ARG A C 1
ATOM 744 O O . ARG A 1 93 ? -5.721 -11.979 -1.521 1.00 98.50 93 ARG A O 1
ATOM 751 N N . TRP A 1 94 ? -6.041 -12.029 0.706 1.00 97.56 94 TRP A N 1
ATOM 752 C CA . TRP A 1 94 ? -7.331 -12.704 0.715 1.00 97.56 94 TRP A CA 1
ATOM 753 C C . TRP A 1 94 ? -8.184 -12.195 1.879 1.00 97.56 94 TRP A C 1
ATOM 755 O O . TRP A 1 94 ? -7.698 -11.468 2.760 1.00 97.56 94 TRP A O 1
ATOM 765 N N . TYR A 1 95 ? -9.463 -12.552 1.855 1.00 95.94 95 TYR A N 1
ATOM 766 C CA . TYR A 1 95 ? -10.467 -12.137 2.828 1.00 95.94 95 TYR A CA 1
ATOM 767 C C . TYR A 1 95 ? -11.024 -13.351 3.572 1.00 95.94 95 TYR A C 1
ATOM 769 O O . TYR A 1 95 ? -11.138 -14.421 2.987 1.00 95.94 95 TYR A O 1
ATOM 777 N N . GLY A 1 96 ? -11.386 -13.167 4.843 1.00 94.25 96 GLY A N 1
ATOM 778 C CA . GLY A 1 96 ? -11.807 -14.261 5.728 1.00 94.25 96 GLY A CA 1
ATOM 779 C C . GLY A 1 96 ? -10.660 -14.816 6.575 1.00 94.25 96 GLY A C 1
ATOM 780 O O . GLY A 1 96 ? -9.563 -14.261 6.576 1.00 94.25 96 GLY A O 1
ATOM 781 N N . ASN A 1 97 ? -10.918 -15.881 7.330 1.00 91.56 97 ASN A N 1
ATOM 782 C CA . ASN A 1 97 ? -9.939 -16.455 8.263 1.00 91.56 97 ASN A CA 1
ATOM 783 C C . ASN A 1 97 ? -8.971 -17.440 7.587 1.00 91.56 97 ASN A C 1
ATOM 785 O O . ASN A 1 97 ? -7.818 -17.556 8.002 1.00 91.56 97 ASN A O 1
ATOM 789 N N . ASP A 1 98 ? -9.425 -18.083 6.516 1.00 93.44 98 ASP A N 1
ATOM 790 C CA . ASP A 1 98 ? -8.752 -19.163 5.794 1.00 93.44 98 ASP A CA 1
ATOM 791 C C . ASP A 1 98 ? -9.131 -19.123 4.296 1.00 93.44 98 ASP A C 1
ATOM 793 O O . ASP A 1 98 ? -9.784 -18.180 3.837 1.00 93.44 98 ASP A O 1
ATOM 797 N N . PHE A 1 99 ? -8.691 -20.112 3.516 1.00 94.00 99 PHE A N 1
ATOM 798 C CA . PHE A 1 99 ? -8.957 -20.229 2.080 1.00 94.00 99 PHE A CA 1
ATOM 799 C C . PHE A 1 99 ? -10.258 -20.964 1.730 1.00 94.00 99 PHE A C 1
ATOM 801 O O . PHE A 1 99 ? -10.576 -21.079 0.543 1.00 94.00 99 PHE A O 1
ATOM 808 N N . SER A 1 100 ? -11.052 -21.424 2.702 1.00 91.06 100 SER A N 1
ATOM 809 C CA . SER A 1 100 ? -12.244 -22.248 2.431 1.00 91.06 100 SER A CA 1
ATOM 810 C C . SER A 1 100 ? -13.263 -21.533 1.543 1.00 91.06 100 SER A C 1
ATOM 812 O O . SER A 1 100 ? -13.943 -22.167 0.748 1.00 91.06 100 SER A O 1
ATOM 814 N N . ARG A 1 101 ? -13.360 -20.202 1.663 1.00 89.81 101 ARG A N 1
ATOM 815 C CA . ARG A 1 101 ? -14.283 -19.344 0.891 1.00 89.81 101 ARG A CA 1
ATOM 816 C C . ARG A 1 101 ? -13.563 -18.368 -0.038 1.00 89.81 101 ARG A C 1
ATOM 818 O O . ARG A 1 101 ? -14.126 -17.350 -0.431 1.00 89.81 101 ARG A O 1
ATOM 825 N N . VAL A 1 102 ? -12.291 -18.634 -0.306 1.00 91.56 102 VAL A N 1
ATOM 826 C CA . VAL A 1 102 ? -11.476 -17.847 -1.226 1.00 91.56 102 VAL A CA 1
ATOM 827 C C . VAL A 1 102 ? -11.461 -18.591 -2.549 1.00 91.56 102 VAL A C 1
ATOM 829 O O . VAL A 1 102 ? -11.076 -19.754 -2.578 1.00 91.56 102 VAL A O 1
ATOM 832 N N . GLU A 1 103 ? -11.894 -17.934 -3.614 1.00 91.38 103 GLU A N 1
ATOM 833 C CA . GLU A 1 103 ? -11.722 -18.416 -4.989 1.00 91.38 103 GLU A CA 1
ATOM 834 C C . GLU A 1 103 ? -10.424 -17.812 -5.530 1.00 91.38 103 GLU A C 1
ATOM 836 O O . GLU A 1 103 ? -9.430 -18.510 -5.723 1.00 91.38 103 GLU A O 1
ATOM 841 N N . ASP A 1 104 ? -10.383 -16.479 -5.582 1.00 94.19 104 ASP A N 1
ATOM 842 C CA . ASP A 1 104 ? -9.223 -15.729 -6.047 1.00 94.19 104 ASP A CA 1
ATOM 843 C C . ASP A 1 104 ? -8.398 -15.095 -4.923 1.00 94.19 104 ASP A C 1
ATOM 845 O O . ASP A 1 104 ? -8.897 -14.491 -3.963 1.00 94.19 104 ASP A O 1
ATOM 849 N N . LEU A 1 105 ? -7.084 -15.137 -5.116 1.00 96.62 105 LEU A N 1
ATOM 850 C CA . LEU A 1 105 ? -6.090 -14.373 -4.386 1.00 96.62 105 LEU A CA 1
ATOM 851 C C . LEU A 1 105 ? -5.786 -13.061 -5.112 1.00 96.62 105 LEU A C 1
ATOM 853 O O . LEU A 1 105 ? -5.572 -13.011 -6.320 1.00 96.62 105 LEU A O 1
ATOM 857 N N . TYR A 1 106 ? -5.657 -11.981 -4.347 1.00 97.75 106 TYR A N 1
ATOM 858 C CA . TYR A 1 106 ? -5.244 -10.682 -4.868 1.00 97.75 106 TYR A CA 1
ATOM 859 C C . TYR A 1 106 ? -3.726 -10.548 -4.795 1.00 97.75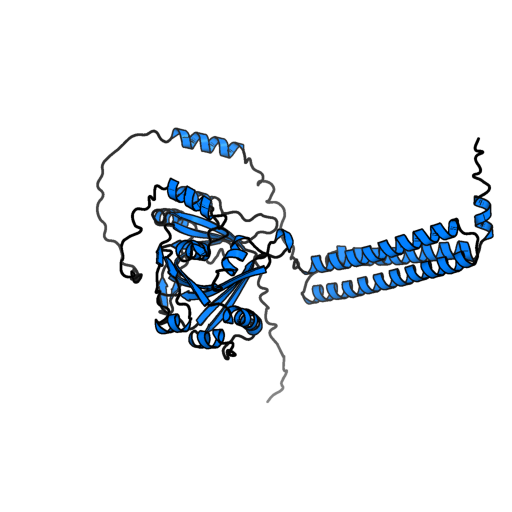 106 TYR A C 1
ATOM 861 O O . TYR A 1 106 ? -3.176 -10.222 -3.734 1.00 97.75 106 TYR A O 1
ATOM 869 N N . VAL A 1 107 ? -3.043 -10.728 -5.922 1.00 98.25 107 VAL A N 1
ATOM 870 C CA . VAL A 1 107 ? -1.598 -10.503 -6.020 1.00 98.25 107 VAL A CA 1
ATOM 871 C C . VAL A 1 107 ? -1.351 -9.022 -6.298 1.00 98.25 107 VAL A C 1
ATOM 873 O O . VAL A 1 107 ? -1.729 -8.478 -7.337 1.00 98.25 107 VAL A O 1
ATOM 876 N N . GLU A 1 108 ? -0.742 -8.321 -5.341 1.00 98.44 108 GLU A N 1
ATOM 877 C CA . GLU A 1 108 ? -0.559 -6.872 -5.394 1.00 98.44 108 GLU A CA 1
ATOM 878 C C . GLU A 1 108 ? 0.918 -6.460 -5.424 1.00 98.44 108 GLU A C 1
ATOM 880 O O . GLU A 1 108 ? 1.716 -6.868 -4.580 1.00 98.44 108 GLU A O 1
ATOM 885 N N . ARG A 1 109 ? 1.244 -5.510 -6.309 1.00 97.94 109 ARG A N 1
ATOM 886 C CA . ARG A 1 109 ? 2.536 -4.815 -6.367 1.00 97.94 109 ARG A CA 1
ATOM 887 C C . ARG A 1 109 ? 2.373 -3.344 -6.014 1.00 97.94 109 ARG A C 1
ATOM 889 O O . ARG A 1 109 ? 1.574 -2.624 -6.624 1.00 97.94 109 ARG A O 1
ATOM 896 N N . LYS A 1 110 ? 3.168 -2.859 -5.062 1.00 96.88 110 LYS A N 1
ATOM 897 C CA . LYS A 1 110 ? 3.271 -1.434 -4.719 1.00 96.88 110 LYS A CA 1
ATOM 898 C C . LYS A 1 110 ? 4.618 -0.886 -5.164 1.00 96.88 110 LYS A C 1
ATOM 900 O O . LYS A 1 110 ? 5.629 -1.260 -4.590 1.00 96.88 110 LYS A O 1
ATOM 905 N N . ARG A 1 111 ? 4.630 0.077 -6.087 1.00 95.00 111 ARG A N 1
ATOM 906 C CA . ARG A 1 111 ? 5.859 0.744 -6.546 1.00 95.00 111 ARG A CA 1
ATOM 907 C C . ARG A 1 111 ? 5.967 2.152 -5.970 1.00 95.00 111 ARG A C 1
ATOM 909 O O . ARG A 1 111 ? 5.018 2.940 -6.052 1.00 95.00 111 ARG A O 1
ATOM 916 N N . HIS A 1 112 ? 7.095 2.464 -5.334 1.00 91.06 112 HIS A N 1
ATOM 917 C CA . HIS A 1 112 ? 7.389 3.818 -4.875 1.00 91.06 112 HIS A CA 1
ATOM 918 C C . HIS A 1 112 ? 7.833 4.679 -6.051 1.00 91.06 112 HIS A C 1
ATOM 920 O O . HIS A 1 112 ? 8.643 4.262 -6.866 1.00 91.06 112 HIS A O 1
ATOM 926 N N . HIS A 1 113 ? 7.329 5.904 -6.086 1.00 89.75 113 HIS A N 1
ATOM 927 C CA . HIS A 1 113 ? 7.874 6.964 -6.914 1.00 89.75 113 HIS A CA 1
ATOM 928 C C . HIS A 1 113 ? 8.005 8.215 -6.055 1.00 89.75 113 HIS A C 1
ATOM 930 O O . HIS A 1 113 ? 7.051 8.621 -5.371 1.00 89.75 113 HIS A O 1
ATOM 936 N N . ASN A 1 114 ? 9.180 8.826 -6.099 1.00 86.38 114 ASN A N 1
ATOM 937 C CA . ASN A 1 114 ? 9.437 10.126 -5.528 1.00 86.38 114 ASN A CA 1
ATOM 938 C C . ASN A 1 114 ? 8.922 11.185 -6.501 1.00 86.38 114 ASN A C 1
ATOM 940 O O . ASN A 1 114 ? 9.621 11.619 -7.416 1.00 86.38 114 ASN A O 1
ATOM 944 N N . TYR A 1 115 ? 7.685 11.625 -6.275 1.00 80.88 115 TYR A N 1
ATOM 945 C CA . TYR A 1 115 ? 7.021 12.599 -7.137 1.00 80.88 115 TYR A CA 1
ATOM 946 C C . TYR A 1 115 ? 7.865 13.855 -7.402 1.00 80.88 115 TYR A C 1
ATOM 948 O O . TYR A 1 115 ? 7.863 14.348 -8.526 1.00 80.88 115 TYR A O 1
ATOM 956 N N . LYS A 1 116 ? 8.632 14.342 -6.414 1.00 82.38 116 LYS A N 1
ATOM 957 C CA . LYS A 1 116 ? 9.495 15.522 -6.589 1.00 82.38 116 LYS A CA 1
ATOM 958 C C . LYS A 1 116 ? 10.629 15.281 -7.591 1.00 82.38 116 LYS A C 1
ATOM 960 O O . LYS A 1 116 ? 11.024 16.217 -8.268 1.00 82.38 116 LYS A O 1
ATOM 965 N N . LYS A 1 117 ? 11.140 14.047 -7.681 1.00 80.88 117 LYS A N 1
ATOM 966 C CA . LYS A 1 117 ? 12.244 13.676 -8.579 1.00 80.88 117 LYS A CA 1
ATOM 967 C C . LYS A 1 117 ? 11.754 13.259 -9.965 1.00 80.88 117 LYS A C 1
ATOM 969 O O . LYS A 1 117 ? 12.251 13.753 -10.965 1.00 80.88 117 LYS A O 1
ATOM 974 N N . VAL A 1 118 ? 10.774 12.357 -10.029 1.00 82.81 118 VAL A N 1
ATOM 975 C CA . VAL A 1 118 ? 10.359 11.711 -11.291 1.00 82.81 118 VAL A CA 1
ATOM 976 C C . VAL A 1 118 ? 9.016 12.204 -11.834 1.00 82.81 118 VAL A C 1
ATOM 978 O O . VAL A 1 118 ? 8.589 11.799 -12.914 1.00 82.81 118 VAL A O 1
ATOM 981 N N . GLY A 1 119 ? 8.297 13.050 -11.089 1.00 81.12 119 GLY A N 1
ATOM 982 C CA . GLY A 1 119 ? 6.981 13.557 -11.489 1.00 81.12 119 GLY A CA 1
ATOM 983 C C . GLY A 1 119 ? 5.892 12.482 -11.596 1.00 81.12 119 GLY A C 1
ATOM 984 O O . GLY A 1 119 ? 4.892 12.709 -12.278 1.00 81.12 119 GLY A O 1
ATOM 985 N N . LYS A 1 120 ? 6.092 11.316 -10.962 1.00 81.12 120 LYS A N 1
ATOM 986 C CA . LYS A 1 120 ? 5.156 10.182 -10.903 1.00 81.12 120 LYS A CA 1
ATOM 987 C C . LYS A 1 120 ? 4.732 9.926 -9.458 1.00 81.12 120 LYS A C 1
ATOM 989 O O . LYS A 1 120 ? 5.545 10.019 -8.541 1.00 81.12 120 LYS A O 1
ATOM 994 N N . TYR A 1 121 ? 3.457 9.613 -9.246 1.00 83.44 121 TYR A N 1
ATOM 995 C CA . TYR A 1 121 ? 2.970 9.169 -7.940 1.00 83.44 121 TYR A CA 1
ATOM 996 C C . TYR A 1 121 ? 3.263 7.685 -7.742 1.00 83.44 121 TYR A C 1
ATOM 998 O O . TYR A 1 121 ? 3.262 6.912 -8.700 1.00 83.44 121 TYR A O 1
ATOM 1006 N N . SER A 1 122 ? 3.486 7.287 -6.487 1.00 86.88 122 SER A N 1
ATOM 1007 C CA . SER A 1 122 ? 3.559 5.867 -6.130 1.00 86.88 122 SER A CA 1
ATOM 1008 C C . SER A 1 122 ? 2.258 5.177 -6.542 1.00 86.88 122 SER A C 1
ATOM 1010 O O . SER A 1 122 ? 1.181 5.732 -6.325 1.00 86.88 122 SER A O 1
ATOM 1012 N N . ASN A 1 123 ? 2.350 3.981 -7.113 1.00 90.19 123 ASN A N 1
ATOM 1013 C CA . ASN A 1 123 ? 1.188 3.258 -7.617 1.00 90.19 123 ASN A CA 1
ATOM 1014 C C . ASN A 1 123 ? 1.038 1.895 -6.935 1.00 90.19 123 ASN A C 1
ATOM 1016 O O . ASN A 1 123 ? 1.988 1.323 -6.396 1.00 90.19 123 ASN A O 1
ATOM 1020 N N . LYS A 1 124 ? -0.200 1.404 -6.941 1.00 93.50 124 LYS A N 1
ATOM 1021 C CA . LYS A 1 124 ? -0.555 0.041 -6.565 1.00 93.50 124 LYS A CA 1
ATOM 1022 C C . LYS A 1 124 ? -1.212 -0.590 -7.779 1.00 93.50 124 LYS A C 1
ATOM 1024 O O . LYS A 1 124 ? -2.180 -0.037 -8.292 1.00 93.50 124 LYS A O 1
ATOM 1029 N N . LYS A 1 125 ? -0.701 -1.732 -8.212 1.00 96.25 125 LYS A N 1
ATOM 1030 C CA . LYS A 1 125 ? -1.331 -2.565 -9.233 1.00 96.25 125 LYS A CA 1
ATOM 1031 C C . LYS A 1 125 ? -1.636 -3.929 -8.630 1.00 96.25 125 LYS A C 1
ATOM 1033 O O . LYS A 1 125 ? -0.969 -4.336 -7.680 1.00 96.25 125 LYS A O 1
ATOM 1038 N N . ARG A 1 126 ? -2.662 -4.593 -9.146 1.00 96.38 126 ARG A N 1
ATOM 1039 C CA . ARG A 1 126 ? -3.036 -5.944 -8.740 1.00 96.38 126 ARG A CA 1
ATOM 1040 C C . ARG A 1 126 ? -3.656 -6.708 -9.898 1.00 96.38 126 ARG A C 1
ATOM 1042 O O . ARG A 1 126 ? -4.137 -6.072 -10.843 1.00 96.38 126 ARG A O 1
ATOM 1049 N N . PHE A 1 127 ? -3.653 -8.019 -9.770 1.00 95.94 127 PHE A N 1
ATOM 1050 C CA . PHE A 1 127 ? -4.453 -8.946 -10.550 1.00 95.94 127 PHE A CA 1
ATOM 1051 C C . PHE A 1 127 ? -4.998 -10.018 -9.608 1.00 95.94 127 PHE A C 1
ATOM 1053 O O . PHE A 1 127 ? -4.476 -10.194 -8.500 1.00 95.94 127 PHE A O 1
ATOM 1060 N N . ASP A 1 128 ? -6.062 -10.656 -10.057 1.00 95.31 128 ASP A N 1
ATOM 1061 C CA . ASP A 1 128 ? -6.735 -11.728 -9.343 1.00 95.31 128 ASP A CA 1
ATOM 1062 C C . ASP A 1 128 ? -6.190 -13.042 -9.918 1.00 95.31 128 ASP A C 1
ATOM 1064 O O . ASP A 1 128 ? -5.884 -13.113 -11.114 1.00 95.31 128 ASP A O 1
ATOM 1068 N N . LEU A 1 129 ? -5.939 -14.014 -9.048 1.00 93.94 129 LEU A N 1
ATOM 1069 C CA . LEU A 1 129 ? -5.328 -15.290 -9.395 1.00 93.94 129 LEU A CA 1
ATOM 1070 C C . LEU A 1 129 ? -6.055 -16.401 -8.631 1.00 93.94 129 LEU A C 1
ATOM 1072 O O . LEU A 1 129 ? -6.061 -16.316 -7.398 1.00 93.94 129 LEU A O 1
ATOM 1076 N N . PRO A 1 130 ? -6.581 -17.439 -9.306 1.00 94.19 130 PRO A N 1
ATOM 1077 C CA . PRO A 1 130 ? -7.167 -18.587 -8.626 1.00 94.19 130 PRO A CA 1
ATOM 1078 C C . PRO A 1 130 ? -6.198 -19.153 -7.589 1.00 94.19 130 PRO A C 1
ATOM 1080 O O . PRO A 1 130 ? -4.991 -19.269 -7.846 1.00 94.19 130 PRO A O 1
ATOM 1083 N N . LYS A 1 131 ? -6.685 -19.459 -6.384 1.00 93.00 131 LYS A N 1
ATOM 1084 C CA . LYS A 1 131 ? -5.801 -19.860 -5.275 1.00 93.00 131 LYS A CA 1
ATOM 1085 C C . LYS A 1 131 ? -4.982 -21.114 -5.602 1.00 93.00 131 LYS A C 1
ATOM 1087 O O . LYS A 1 131 ? -3.838 -21.219 -5.154 1.00 93.00 131 LYS A O 1
ATOM 1092 N N . GLU A 1 132 ? -5.539 -22.019 -6.403 1.00 91.12 132 GLU A N 1
ATOM 1093 C CA . GLU A 1 132 ? -4.929 -23.265 -6.864 1.00 91.12 132 GLU A CA 1
ATOM 1094 C C . GLU A 1 132 ? -3.721 -23.000 -7.779 1.00 91.12 132 GLU A C 1
ATOM 1096 O O . GLU A 1 132 ? -2.703 -23.689 -7.693 1.00 91.12 132 GLU A O 1
ATOM 1101 N N . GLU A 1 133 ? -3.778 -21.936 -8.585 1.00 92.94 133 GLU A N 1
ATOM 1102 C CA . GLU A 1 133 ? -2.713 -21.555 -9.519 1.00 92.94 133 GLU A CA 1
ATOM 1103 C C . GLU A 1 133 ? -1.541 -20.838 -8.838 1.00 92.94 133 GLU A C 1
ATOM 1105 O O . GLU A 1 133 ? -0.466 -20.702 -9.422 1.00 92.94 133 GLU A O 1
ATOM 1110 N N . MET A 1 134 ? -1.680 -20.401 -7.584 1.00 94.75 134 MET A N 1
ATOM 1111 C CA . MET A 1 134 ? -0.639 -19.620 -6.909 1.00 94.75 134 MET A CA 1
ATOM 1112 C C . MET A 1 134 ? 0.683 -20.379 -6.752 1.00 94.75 134 MET A C 1
ATOM 1114 O O . MET A 1 134 ? 1.757 -19.797 -6.911 1.00 94.75 134 MET A O 1
ATOM 1118 N N . ALA A 1 135 ? 0.631 -21.684 -6.471 1.00 93.12 135 ALA A N 1
ATOM 1119 C CA . ALA A 1 135 ? 1.839 -22.501 -6.370 1.00 93.12 135 ALA A CA 1
ATOM 1120 C C . ALA A 1 135 ? 2.563 -22.602 -7.723 1.00 93.12 135 ALA A C 1
ATOM 1122 O O . ALA A 1 135 ? 3.777 -22.418 -7.782 1.00 93.12 135 ALA A O 1
ATOM 1123 N N . ARG A 1 136 ? 1.815 -22.826 -8.811 1.00 93.44 136 ARG A N 1
ATOM 1124 C CA . ARG A 1 136 ? 2.332 -22.854 -10.189 1.00 93.44 136 ARG A CA 1
ATOM 1125 C C . ARG A 1 136 ? 2.904 -21.498 -10.595 1.00 93.44 136 ARG A C 1
ATOM 1127 O O . ARG A 1 136 ? 4.009 -21.426 -11.131 1.00 93.44 136 ARG A O 1
ATOM 1134 N N . PHE A 1 137 ? 2.201 -20.421 -10.252 1.00 94.62 137 PHE A N 1
ATOM 1135 C CA . PHE A 1 137 ? 2.636 -19.052 -10.492 1.00 94.62 137 PHE A CA 1
ATOM 1136 C C . PHE A 1 137 ? 4.005 -18.776 -9.854 1.00 94.62 137 PHE A C 1
ATOM 1138 O O . PHE A 1 137 ? 4.901 -18.277 -10.532 1.00 94.62 137 PHE A O 1
ATOM 1145 N N . LEU A 1 138 ? 4.213 -19.160 -8.591 1.00 95.00 138 LEU A N 1
ATOM 1146 C CA . LEU A 1 138 ? 5.497 -18.986 -7.895 1.00 95.00 138 LEU A CA 1
ATOM 1147 C C . LEU A 1 138 ? 6.627 -19.884 -8.414 1.00 95.00 138 LEU A C 1
ATOM 1149 O O . LEU A 1 138 ? 7.784 -19.623 -8.099 1.00 95.00 138 LEU A O 1
ATOM 1153 N N . LEU A 1 139 ? 6.313 -20.909 -9.209 1.00 92.62 139 LEU A N 1
ATOM 1154 C CA . LEU A 1 139 ? 7.290 -21.748 -9.911 1.00 92.62 139 LEU A CA 1
ATOM 1155 C C . LEU A 1 139 ? 7.611 -21.237 -11.326 1.00 92.62 139 LEU A C 1
ATOM 1157 O O . LEU A 1 139 ? 8.413 -21.848 -12.026 1.00 92.62 139 LEU A O 1
ATOM 1161 N N . GLY A 1 140 ? 6.986 -20.139 -11.765 1.00 91.81 140 GLY A N 1
ATOM 1162 C CA . GLY A 1 140 ? 7.195 -19.580 -13.104 1.00 91.81 140 GLY A CA 1
ATOM 1163 C C . GLY A 1 140 ? 6.375 -20.238 -14.207 1.00 91.81 140 GLY A C 1
ATOM 1164 O O . GLY A 1 140 ? 6.576 -19.924 -15.379 1.00 91.81 140 GLY A O 1
ATOM 1165 N N . ALA A 1 141 ? 5.456 -21.140 -13.860 1.00 89.75 141 ALA A N 1
ATOM 1166 C CA . ALA A 1 141 ? 4.593 -21.774 -14.844 1.00 89.75 141 ALA A CA 1
ATOM 1167 C C . ALA A 1 141 ? 3.582 -20.760 -15.417 1.00 89.75 141 ALA A C 1
ATOM 1169 O O . ALA A 1 141 ? 3.138 -19.854 -14.698 1.00 89.75 141 ALA A O 1
ATOM 1170 N N . PRO A 1 142 ? 3.197 -20.892 -16.698 1.00 84.69 142 PRO A N 1
ATOM 1171 C CA . PRO A 1 142 ? 2.124 -20.086 -17.260 1.00 84.69 142 PRO A CA 1
ATOM 1172 C C . PRO A 1 142 ? 0.804 -20.386 -16.537 1.00 84.69 142 PRO A C 1
ATOM 1174 O O . PRO A 1 142 ? 0.500 -21.539 -16.224 1.00 84.69 142 PRO A O 1
ATOM 1177 N N . VAL A 1 143 ? 0.037 -19.327 -16.281 1.00 80.56 143 VAL A N 1
ATOM 1178 C CA . VAL A 1 143 ? -1.299 -19.397 -15.678 1.00 80.56 143 VAL A CA 1
ATOM 1179 C C . VAL A 1 143 ? -2.329 -19.329 -16.798 1.00 80.56 143 VAL A C 1
ATOM 1181 O O . VAL A 1 143 ? -2.339 -18.360 -17.558 1.00 80.56 143 VAL A O 1
ATOM 1184 N N . GLU A 1 144 ? -3.180 -20.346 -16.895 1.00 76.56 144 GLU A N 1
ATOM 1185 C CA . GLU A 1 144 ? -4.160 -20.486 -17.981 1.00 76.56 144 GLU A CA 1
ATOM 1186 C C . GLU A 1 144 ? -5.344 -19.520 -17.818 1.00 76.56 144 GLU A C 1
ATOM 1188 O O . GLU A 1 144 ? -5.748 -18.861 -18.774 1.00 76.56 144 GLU A O 1
ATOM 1193 N N . GLU A 1 145 ? -5.838 -19.346 -16.591 1.00 78.62 145 GLU A N 1
ATOM 1194 C CA . GLU A 1 145 ? -7.046 -18.561 -16.283 1.00 78.62 145 GLU A CA 1
ATOM 1195 C C . GLU A 1 145 ? -6.774 -17.074 -15.999 1.00 78.62 145 GLU A C 1
ATOM 1197 O O . GLU A 1 145 ? -7.549 -16.374 -15.345 1.00 78.62 145 GLU A O 1
ATOM 1202 N N . LEU A 1 146 ? -5.648 -16.543 -16.474 1.00 80.94 146 LEU A N 1
ATOM 1203 C CA . LEU A 1 146 ? -5.302 -15.157 -16.204 1.00 80.94 146 LEU A CA 1
ATOM 1204 C C . LEU A 1 146 ? -6.027 -14.196 -17.155 1.00 80.94 146 LEU A C 1
ATOM 1206 O O . LEU A 1 146 ? -5.948 -14.313 -18.376 1.00 80.94 146 LEU A O 1
ATOM 1210 N N . ASN A 1 147 ? -6.628 -13.140 -16.599 1.00 84.19 147 ASN A N 1
ATOM 1211 C CA . ASN A 1 147 ? -7.213 -12.063 -17.397 1.00 84.19 147 ASN A CA 1
ATOM 1212 C C . ASN A 1 147 ? -6.178 -11.473 -18.393 1.00 84.19 147 ASN A C 1
ATOM 1214 O O . ASN A 1 147 ? -5.167 -10.903 -17.949 1.00 84.19 147 ASN A O 1
ATOM 1218 N N . PRO A 1 148 ? -6.439 -11.494 -19.719 1.00 86.88 148 PRO A N 1
ATOM 1219 C CA . PRO A 1 148 ? -5.488 -11.037 -20.738 1.00 86.88 148 PRO A CA 1
ATOM 1220 C C . PRO A 1 148 ? -5.005 -9.595 -20.538 1.00 86.88 148 PRO A C 1
ATOM 1222 O O . PRO A 1 148 ? -3.835 -9.280 -20.764 1.00 86.88 148 PRO A O 1
ATOM 1225 N N . SER A 1 149 ? -5.865 -8.709 -20.021 1.00 89.06 149 SER A N 1
ATOM 1226 C CA . SER A 1 149 ? -5.508 -7.308 -19.736 1.00 89.06 149 SER A CA 1
ATOM 1227 C C . SER A 1 149 ? -4.460 -7.160 -18.623 1.00 89.06 149 SER A C 1
ATOM 1229 O O . SER A 1 149 ? -3.799 -6.121 -18.505 1.00 89.06 149 SER A O 1
ATOM 1231 N N . LYS A 1 150 ? -4.306 -8.189 -17.782 1.00 90.62 150 LYS A N 1
ATOM 1232 C CA . LYS A 1 150 ? -3.358 -8.243 -16.666 1.00 90.62 150 LYS A CA 1
ATOM 1233 C C . LYS A 1 150 ? -2.155 -9.143 -16.940 1.00 90.62 150 LYS A C 1
ATOM 1235 O O . LYS A 1 150 ? -1.220 -9.086 -16.145 1.00 90.62 150 LYS A O 1
ATOM 1240 N N . ALA A 1 151 ? -2.111 -9.856 -18.069 1.00 90.38 151 ALA A N 1
ATOM 1241 C CA . ALA A 1 151 ? -1.023 -10.765 -18.448 1.00 90.38 151 ALA A CA 1
ATOM 1242 C C . ALA A 1 151 ? 0.370 -10.140 -18.306 1.00 90.38 151 ALA A C 1
ATOM 1244 O O . ALA A 1 1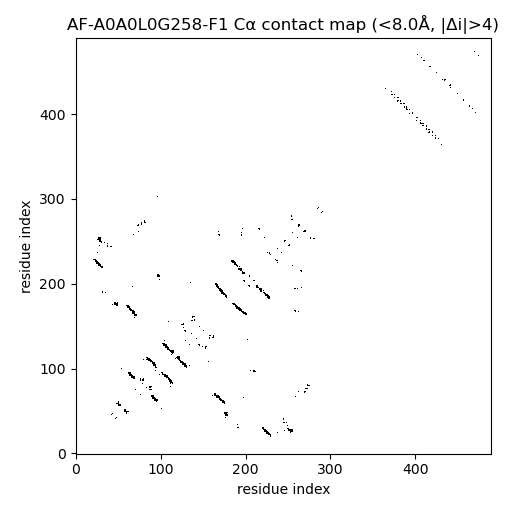51 ? 1.251 -10.694 -17.652 1.00 90.38 151 ALA A O 1
ATOM 1245 N N . LYS A 1 152 ? 0.546 -8.914 -18.815 1.00 92.81 152 LYS A N 1
ATOM 1246 C CA . LYS A 1 152 ? 1.815 -8.187 -18.684 1.00 92.81 152 LYS A CA 1
ATOM 1247 C C . LYS A 1 152 ? 2.202 -7.925 -17.225 1.00 92.81 152 LYS A C 1
ATOM 1249 O O . LYS A 1 152 ? 3.359 -8.084 -16.857 1.00 92.81 152 LYS A O 1
ATOM 1254 N N . LEU A 1 153 ? 1.246 -7.494 -16.398 1.00 93.44 153 LEU A N 1
ATOM 1255 C CA . LEU A 1 153 ? 1.509 -7.234 -14.982 1.00 93.44 153 LEU A CA 1
ATOM 1256 C C . LEU A 1 153 ? 1.847 -8.530 -14.247 1.00 93.44 153 LEU A C 1
ATOM 1258 O O . LEU A 1 153 ? 2.768 -8.520 -13.439 1.00 93.44 153 LEU A O 1
ATOM 1262 N N . ALA A 1 154 ? 1.110 -9.606 -14.511 1.00 95.00 154 ALA A N 1
ATOM 1263 C CA . ALA A 1 154 ? 1.347 -10.891 -13.875 1.00 95.00 154 ALA A CA 1
ATOM 1264 C C . ALA A 1 154 ? 2.722 -11.443 -14.242 1.00 95.00 154 ALA A C 1
ATOM 1266 O O . ALA A 1 154 ? 3.457 -11.803 -13.336 1.00 95.00 154 ALA A O 1
ATOM 1267 N N . SER A 1 155 ? 3.118 -11.395 -15.518 1.00 94.38 155 SER A N 1
ATOM 1268 C CA . SER A 1 155 ? 4.461 -11.796 -15.957 1.00 94.38 155 SER A CA 1
ATOM 1269 C C . SER A 1 155 ? 5.562 -10.962 -15.283 1.00 94.38 155 SER A C 1
ATOM 1271 O O . SER A 1 155 ? 6.501 -11.524 -14.728 1.00 94.38 155 SER A O 1
ATOM 1273 N N . GLU A 1 156 ? 5.419 -9.628 -15.223 1.00 94.31 156 GLU A N 1
ATOM 1274 C CA . GLU A 1 156 ? 6.368 -8.765 -14.495 1.00 94.31 156 GLU A CA 1
ATOM 1275 C C . GLU A 1 156 ? 6.466 -9.132 -13.003 1.00 94.31 156 GLU A C 1
ATOM 1277 O O . GLU A 1 156 ? 7.548 -9.096 -12.423 1.00 94.31 156 GLU A O 1
ATOM 1282 N N . VAL A 1 157 ? 5.331 -9.429 -12.366 1.00 96.56 157 VAL A N 1
ATOM 1283 C CA . VAL A 1 157 ? 5.261 -9.785 -10.944 1.00 96.56 157 VAL A CA 1
ATOM 1284 C C . VAL A 1 157 ? 5.832 -11.183 -10.699 1.00 96.56 157 VAL A C 1
ATOM 1286 O O . VAL A 1 157 ? 6.550 -11.366 -9.721 1.00 96.56 157 VAL A O 1
ATOM 1289 N N . GLN A 1 158 ? 5.559 -12.139 -11.587 1.00 96.31 158 GLN A N 1
ATOM 1290 C CA . GLN A 1 158 ? 6.006 -13.527 -11.503 1.00 96.31 158 GLN A CA 1
ATOM 1291 C C . GLN A 1 158 ? 7.526 -13.614 -11.493 1.00 96.31 158 GLN A C 1
ATOM 1293 O O . GLN A 1 158 ? 8.099 -14.202 -10.580 1.00 96.31 158 GLN A O 1
ATOM 1298 N N . THR A 1 159 ? 8.175 -12.947 -12.453 1.00 95.12 159 THR A N 1
ATOM 1299 C CA . THR A 1 159 ? 9.638 -12.906 -12.583 1.00 95.12 159 THR A CA 1
ATOM 1300 C C . THR A 1 159 ? 10.326 -12.520 -11.280 1.00 95.12 159 THR A C 1
ATOM 1302 O O . THR A 1 159 ? 11.354 -13.093 -10.932 1.00 95.12 159 THR A O 1
ATOM 1305 N N . VAL A 1 160 ? 9.748 -11.567 -10.544 1.00 95.06 160 VAL A N 1
ATOM 1306 C CA . VAL A 1 160 ? 10.300 -11.114 -9.266 1.00 95.06 160 VAL A CA 1
ATOM 1307 C C . VAL A 1 160 ? 9.893 -12.049 -8.130 1.00 95.06 160 VAL A C 1
ATOM 1309 O O . VAL A 1 160 ? 10.747 -12.479 -7.364 1.00 95.06 160 VAL A O 1
ATOM 1312 N N . MET A 1 161 ? 8.607 -12.397 -8.015 1.00 96.06 161 MET A N 1
ATOM 1313 C CA . MET A 1 161 ? 8.095 -13.189 -6.892 1.00 96.06 161 MET A CA 1
ATOM 1314 C C . MET A 1 161 ? 8.648 -14.618 -6.833 1.00 96.06 161 MET A C 1
ATOM 1316 O O . MET A 1 161 ? 8.719 -15.155 -5.734 1.00 96.06 161 MET A O 1
ATOM 1320 N N . MET A 1 162 ? 9.104 -15.198 -7.951 1.00 94.06 162 MET A N 1
ATOM 1321 C CA . MET A 1 162 ? 9.830 -16.482 -7.963 1.00 94.06 162 MET A CA 1
ATOM 1322 C C . MET A 1 162 ? 11.113 -16.467 -7.116 1.00 94.06 162 MET A C 1
ATOM 1324 O O . MET A 1 162 ? 11.566 -17.509 -6.654 1.00 94.06 162 MET A O 1
ATOM 1328 N N . GLN A 1 163 ? 11.720 -15.293 -6.929 1.00 93.25 163 GLN A N 1
ATOM 1329 C CA . GLN A 1 163 ? 12.961 -15.124 -6.166 1.00 93.25 163 GLN A CA 1
ATOM 1330 C C . GLN A 1 163 ? 12.704 -14.736 -4.703 1.00 93.25 163 GLN A C 1
ATOM 1332 O O . GLN A 1 163 ? 13.645 -14.588 -3.925 1.00 93.25 163 GLN A O 1
ATOM 1337 N N . LEU A 1 164 ? 11.439 -14.540 -4.328 1.00 96.19 164 LEU A N 1
ATOM 1338 C CA . LEU A 1 164 ? 11.035 -14.096 -3.000 1.00 96.19 164 LEU A CA 1
ATOM 1339 C C . LEU A 1 164 ? 10.362 -15.229 -2.236 1.00 96.19 164 LEU A C 1
ATOM 1341 O O . LEU A 1 164 ? 9.864 -16.195 -2.811 1.00 96.19 164 LEU A O 1
ATOM 1345 N N . LYS A 1 165 ? 10.277 -15.062 -0.920 1.00 96.44 165 LYS A N 1
ATOM 1346 C CA . LYS A 1 165 ? 9.541 -15.969 -0.040 1.00 96.44 165 LYS A CA 1
ATOM 1347 C C . LYS A 1 165 ? 8.485 -15.190 0.741 1.00 96.44 165 LYS A C 1
ATOM 1349 O O . LYS A 1 165 ? 8.689 -13.999 1.006 1.00 96.44 165 LYS A O 1
ATOM 1354 N N . PRO A 1 166 ? 7.369 -15.827 1.135 1.00 97.75 166 PRO A N 1
ATOM 1355 C CA . PRO A 1 166 ? 6.507 -15.262 2.165 1.00 97.75 166 PRO A CA 1
ATOM 1356 C C . PRO A 1 166 ? 7.347 -14.960 3.413 1.00 97.75 166 PRO A C 1
ATOM 1358 O O . PRO A 1 166 ? 8.152 -15.791 3.830 1.00 97.75 166 PRO A O 1
ATOM 1361 N N . LYS A 1 167 ? 7.204 -13.757 3.975 1.00 97.00 167 LYS A N 1
ATOM 1362 C CA . LYS A 1 167 ? 8.025 -13.305 5.111 1.00 97.00 167 LYS A CA 1
ATOM 1363 C C . LYS A 1 167 ? 7.176 -12.864 6.295 1.00 97.00 167 LYS A C 1
ATOM 1365 O O . LYS A 1 167 ? 7.330 -13.372 7.396 1.00 97.00 167 LYS A O 1
ATOM 1370 N N . VAL A 1 168 ? 6.250 -11.930 6.079 1.00 98.12 168 VAL A N 1
ATOM 1371 C CA . VAL A 1 168 ? 5.380 -11.411 7.147 1.00 98.12 168 VAL A CA 1
ATOM 1372 C C . VAL A 1 168 ? 3.935 -11.398 6.683 1.00 98.12 168 VAL A C 1
ATOM 1374 O O . VAL A 1 168 ? 3.611 -10.785 5.663 1.00 98.12 168 VAL A O 1
ATOM 1377 N N . ARG A 1 169 ? 3.041 -11.971 7.484 1.00 98.31 169 ARG A N 1
ATOM 1378 C CA . ARG A 1 169 ? 1.596 -11.807 7.342 1.00 98.31 169 ARG A CA 1
ATOM 1379 C C . ARG A 1 169 ? 1.138 -10.603 8.136 1.00 98.31 169 ARG A C 1
ATOM 1381 O O . ARG A 1 169 ? 1.562 -10.408 9.266 1.00 98.31 169 ARG A O 1
ATOM 1388 N N . THR A 1 170 ? 0.207 -9.831 7.591 1.00 98.38 170 THR A N 1
ATOM 1389 C CA . THR A 1 170 ? -0.610 -8.908 8.390 1.00 98.38 170 THR A CA 1
ATOM 1390 C C . THR A 1 170 ? -2.056 -9.375 8.347 1.00 98.38 170 THR A C 1
ATOM 1392 O O . THR A 1 170 ? -2.625 -9.421 7.249 1.00 98.38 170 THR A O 1
ATOM 1395 N N . GLN A 1 171 ? -2.644 -9.659 9.504 1.00 98.44 171 GLN A N 1
ATOM 1396 C CA . GLN A 1 171 ? -4.065 -9.954 9.668 1.00 98.44 171 GLN A CA 1
ATOM 1397 C C . GLN A 1 171 ? -4.704 -8.846 10.506 1.00 98.44 171 GLN A C 1
ATOM 1399 O O . GLN A 1 171 ? -4.084 -8.338 11.433 1.00 98.44 171 GLN A O 1
ATOM 1404 N N . TYR A 1 172 ? -5.889 -8.387 10.120 1.00 98.50 172 TYR A N 1
ATOM 1405 C CA . TYR A 1 172 ? -6.611 -7.341 10.846 1.00 98.50 172 TYR A CA 1
ATOM 1406 C C . TYR A 1 172 ? -8.082 -7.331 10.450 1.00 98.50 172 TYR A C 1
ATOM 1408 O O . TYR A 1 172 ? -8.450 -7.767 9.351 1.00 98.50 172 TYR A O 1
ATOM 1416 N N . LEU A 1 173 ? -8.908 -6.750 11.311 1.00 98.00 173 LEU A N 1
ATOM 1417 C CA . LEU A 1 173 ? -10.321 -6.530 11.055 1.00 98.00 173 LEU A CA 1
ATOM 1418 C C . LEU A 1 173 ? -10.519 -5.115 10.495 1.00 98.00 173 LEU A C 1
ATOM 1420 O O . LEU A 1 173 ? -10.088 -4.130 11.097 1.00 98.00 173 LEU A O 1
ATOM 1424 N N . ARG A 1 174 ? -11.117 -5.001 9.301 1.00 98.50 174 ARG A N 1
ATOM 1425 C CA . ARG A 1 174 ? -11.343 -3.704 8.643 1.00 98.50 174 ARG A CA 1
ATOM 1426 C C . ARG A 1 174 ? -12.799 -3.279 8.719 1.00 98.50 174 ARG A C 1
ATOM 1428 O O . ARG A 1 174 ? -13.658 -3.998 8.222 1.00 98.50 174 ARG A O 1
ATOM 1435 N N . THR A 1 175 ? -13.017 -2.038 9.137 1.00 98.31 175 THR A N 1
ATOM 1436 C CA . THR A 1 175 ? -14.265 -1.281 8.967 1.00 98.31 175 THR A CA 1
ATOM 1437 C C . THR A 1 175 ? -14.043 -0.187 7.915 1.00 98.31 175 THR A C 1
ATOM 1439 O O . THR A 1 175 ? -12.992 0.463 7.893 1.00 98.31 175 THR A O 1
ATOM 1442 N N . SER A 1 176 ? -14.990 0.010 6.993 1.00 97.00 176 SER A N 1
ATOM 1443 C CA . SER A 1 176 ? -14.946 1.117 6.021 1.00 97.00 176 SER A CA 1
ATOM 1444 C C . SER A 1 176 ? -16.076 2.099 6.294 1.00 97.00 176 SER A C 1
ATOM 1446 O O . SER A 1 176 ? -17.196 1.672 6.519 1.00 97.00 176 SER A O 1
ATOM 1448 N N . PHE A 1 177 ? -15.798 3.396 6.203 1.00 96.50 177 PHE A N 1
ATOM 1449 C CA . PHE A 1 177 ? -16.806 4.453 6.268 1.00 96.50 177 PHE A CA 1
ATOM 1450 C C . PHE A 1 177 ? -16.832 5.168 4.923 1.00 96.50 177 PHE A C 1
ATOM 1452 O O . PHE A 1 177 ? -15.793 5.658 4.460 1.00 96.50 177 PHE A O 1
ATOM 1459 N N . MET A 1 178 ? -17.988 5.160 4.271 1.00 93.31 178 MET A N 1
ATOM 1460 C CA . MET A 1 178 ? -18.237 5.836 2.998 1.00 93.31 178 MET A CA 1
ATOM 1461 C C . MET A 1 178 ? -19.738 5.871 2.719 1.00 93.31 178 MET A C 1
ATOM 1463 O O . MET A 1 178 ? -20.458 4.957 3.114 1.00 93.31 178 MET A O 1
ATOM 1467 N N . THR A 1 179 ? -20.193 6.891 1.998 1.00 87.88 179 THR A N 1
ATOM 1468 C CA . THR A 1 179 ? -21.544 6.928 1.425 1.00 87.88 179 THR A CA 1
ATOM 1469 C C . THR A 1 179 ? -21.496 6.551 -0.053 1.00 87.88 179 THR A C 1
ATOM 1471 O O . THR A 1 179 ? -20.455 6.678 -0.700 1.00 87.88 179 THR A O 1
ATOM 1474 N N . GLN A 1 180 ? -22.617 6.074 -0.599 1.00 80.81 180 GLN A N 1
ATOM 1475 C CA . GLN A 1 180 ? -22.733 5.823 -2.041 1.00 80.81 180 GLN A CA 1
ATOM 1476 C C . GLN A 1 180 ? -22.708 7.138 -2.834 1.00 80.81 180 GLN A C 1
ATOM 1478 O O . GLN A 1 180 ? -22.096 7.197 -3.897 1.00 80.81 180 GLN A O 1
ATOM 1483 N N . ASP A 1 181 ? -23.271 8.206 -2.261 1.00 80.75 181 ASP A N 1
ATOM 1484 C CA . ASP A 1 181 ? -23.361 9.523 -2.900 1.00 80.75 181 ASP A CA 1
ATOM 1485 C C . ASP A 1 181 ? -22.016 10.259 -2.963 1.00 80.75 181 ASP A C 1
ATOM 1487 O O . ASP A 1 181 ? -21.772 11.048 -3.874 1.00 80.75 181 ASP A O 1
ATOM 1491 N N . ASN A 1 182 ? -21.123 10.017 -1.995 1.00 79.06 182 ASN A N 1
ATOM 1492 C CA . ASN A 1 182 ? -19.829 10.686 -1.909 1.00 79.06 182 ASN A CA 1
ATOM 1493 C C . ASN A 1 182 ? -18.680 9.680 -2.009 1.00 79.06 182 ASN A C 1
ATOM 1495 O O . ASN A 1 182 ? -18.175 9.157 -1.014 1.00 79.06 182 ASN A O 1
ATOM 1499 N N . THR A 1 183 ? -18.200 9.477 -3.234 1.00 80.81 183 THR A N 1
ATOM 1500 C CA . THR A 1 183 ? -17.014 8.650 -3.491 1.00 80.81 183 THR A CA 1
ATOM 1501 C C . THR A 1 183 ? -15.692 9.394 -3.268 1.00 80.81 183 THR A C 1
ATOM 1503 O O . THR A 1 183 ? -14.619 8.783 -3.357 1.00 80.81 183 THR A O 1
ATOM 1506 N N . ASP A 1 184 ? -15.738 10.692 -2.949 1.00 84.88 184 ASP A N 1
ATOM 1507 C CA . ASP A 1 184 ? -14.551 11.516 -2.725 1.00 84.88 184 ASP A CA 1
ATOM 1508 C C . ASP A 1 184 ? -13.931 11.328 -1.348 1.00 84.88 184 ASP A C 1
ATOM 1510 O O . ASP A 1 184 ? -12.754 11.643 -1.158 1.00 84.88 184 ASP A O 1
ATOM 1514 N N . LEU A 1 185 ? -14.686 10.771 -0.403 1.00 90.25 185 LEU A N 1
ATOM 1515 C CA . LEU A 1 185 ? -14.237 10.525 0.955 1.00 90.25 185 LEU A CA 1
ATOM 1516 C C . LEU A 1 185 ? -14.451 9.063 1.338 1.00 90.25 185 LEU A C 1
ATOM 1518 O O . LEU A 1 185 ? -15.557 8.533 1.304 1.00 90.25 185 LEU A O 1
ATOM 1522 N N . ARG A 1 186 ? -13.372 8.412 1.770 1.00 93.75 186 ARG A N 1
ATOM 1523 C CA . ARG A 1 186 ? -13.434 7.082 2.372 1.00 93.75 186 ARG A CA 1
ATOM 1524 C C . ARG A 1 186 ? -12.491 6.998 3.553 1.00 93.75 186 ARG A C 1
ATOM 1526 O O . ARG A 1 186 ? -11.303 7.278 3.409 1.00 93.75 186 ARG A O 1
ATOM 1533 N N . ILE A 1 187 ? -12.984 6.507 4.679 1.00 96.62 187 ILE A N 1
ATOM 1534 C CA . ILE A 1 187 ? -12.150 6.161 5.830 1.00 96.62 187 ILE A CA 1
ATOM 1535 C C . ILE A 1 187 ? -12.066 4.640 5.916 1.00 96.62 187 ILE A C 1
ATOM 1537 O O . ILE A 1 187 ? -13.045 3.933 5.681 1.00 96.62 187 ILE A O 1
ATOM 1541 N N . THR A 1 188 ? -10.886 4.114 6.220 1.00 97.88 188 THR A N 1
ATOM 1542 C CA . THR A 1 188 ? -10.730 2.712 6.618 1.00 97.88 188 THR A CA 1
ATOM 1543 C C . THR A 1 188 ? -10.066 2.644 7.978 1.00 97.88 188 THR A C 1
ATOM 1545 O O . THR A 1 188 ? -8.984 3.207 8.142 1.00 97.88 188 THR A O 1
ATOM 1548 N N . LEU A 1 189 ? -10.702 1.945 8.910 1.00 98.50 189 LEU A N 1
ATOM 1549 C CA . LEU A 1 189 ? -10.182 1.616 10.229 1.00 98.50 189 LEU A CA 1
ATOM 1550 C C . LEU A 1 189 ? -9.744 0.152 10.205 1.00 98.50 189 LEU A C 1
ATOM 1552 O O . LEU A 1 189 ? -10.556 -0.729 9.933 1.00 98.50 189 LEU A O 1
ATOM 1556 N N . ASP A 1 190 ? -8.465 -0.090 10.463 1.00 98.56 190 ASP A N 1
ATOM 1557 C CA . ASP A 1 190 ? -7.911 -1.428 10.637 1.00 98.56 190 ASP A CA 1
ATOM 1558 C C . ASP A 1 190 ? -7.605 -1.616 12.131 1.00 98.56 190 ASP A C 1
ATOM 1560 O O . ASP A 1 190 ? -6.709 -0.937 12.643 1.00 98.56 190 ASP A O 1
ATOM 1564 N N . ARG A 1 191 ? -8.335 -2.513 12.802 1.00 97.31 191 ARG A N 1
ATOM 1565 C CA . ARG A 1 191 ? -8.170 -2.862 14.224 1.00 97.31 191 ARG A CA 1
ATOM 1566 C C . ARG A 1 191 ? -7.702 -4.303 14.400 1.00 97.31 191 ARG A C 1
ATOM 1568 O O . ARG A 1 191 ? -7.662 -5.051 13.419 1.00 97.31 191 ARG A O 1
ATOM 1575 N N . ASP A 1 192 ? -7.330 -4.656 15.629 1.00 96.44 192 ASP A N 1
ATOM 1576 C CA . ASP A 1 192 ? -6.886 -6.006 16.003 1.00 96.44 192 ASP A CA 1
ATOM 1577 C C . ASP A 1 192 ? -5.770 -6.501 15.066 1.00 96.44 192 ASP A C 1
ATOM 1579 O O . ASP A 1 192 ? -5.830 -7.579 14.477 1.00 96.44 192 ASP A O 1
ATOM 1583 N N . ILE A 1 193 ? -4.781 -5.629 14.823 1.00 98.25 193 ILE A N 1
ATOM 1584 C CA . ILE A 1 193 ? -3.737 -5.877 13.828 1.00 98.25 193 ILE A CA 1
ATOM 1585 C C . ILE A 1 193 ? -2.700 -6.836 14.414 1.00 98.25 193 ILE A C 1
ATOM 1587 O O . ILE A 1 193 ? -1.890 -6.445 15.252 1.00 98.25 193 ILE A O 1
ATOM 1591 N N . ALA A 1 194 ? -2.676 -8.052 13.887 1.00 98.25 194 ALA A N 1
ATOM 1592 C CA . ALA A 1 194 ? -1.672 -9.065 14.164 1.00 98.25 194 ALA A CA 1
ATOM 1593 C C . ALA A 1 194 ? -0.648 -9.144 13.022 1.00 98.25 194 ALA A C 1
ATOM 1595 O O . ALA A 1 194 ? -0.992 -9.032 11.833 1.00 98.25 194 ALA A O 1
ATOM 1596 N N . VAL A 1 195 ? 0.620 -9.350 13.375 1.00 98.38 195 VAL A N 1
ATOM 1597 C CA . VAL A 1 195 ? 1.694 -9.669 12.427 1.00 98.38 195 VAL A CA 1
ATOM 1598 C C . VAL A 1 195 ? 2.253 -11.052 12.729 1.00 98.38 195 VAL A C 1
ATOM 1600 O O . VAL A 1 195 ? 2.554 -11.327 13.881 1.00 98.38 195 VAL A O 1
ATOM 1603 N N . TYR A 1 196 ? 2.390 -11.902 11.711 1.00 98.31 196 TYR A N 1
ATOM 1604 C CA . TYR A 1 196 ? 2.906 -13.271 11.855 1.00 98.31 196 TYR A CA 1
ATOM 1605 C C . TYR A 1 196 ? 4.153 -13.465 11.002 1.00 98.31 196 TYR A C 1
ATOM 1607 O O . TYR A 1 196 ? 4.232 -12.914 9.897 1.00 98.31 196 TYR A O 1
ATOM 1615 N N . ALA A 1 197 ? 5.089 -14.275 11.486 1.00 97.69 197 ALA A N 1
ATOM 1616 C CA . ALA A 1 197 ? 6.179 -14.806 10.682 1.00 97.69 197 ALA A CA 1
ATOM 1617 C C . ALA A 1 197 ? 5.610 -15.886 9.754 1.00 97.69 197 ALA A C 1
ATOM 1619 O O . ALA A 1 197 ? 5.086 -16.898 10.216 1.00 97.69 197 ALA A O 1
ATOM 1620 N N . GLU A 1 198 ? 5.661 -15.653 8.443 1.00 96.44 198 GLU A N 1
ATOM 1621 C CA . GLU A 1 198 ? 5.123 -16.616 7.479 1.00 96.44 198 GLU A CA 1
ATOM 1622 C C . GLU A 1 198 ? 6.073 -17.809 7.305 1.00 96.44 198 GLU A C 1
ATOM 1624 O O . GLU A 1 198 ? 7.295 -17.651 7.391 1.00 96.44 198 GLU A O 1
ATOM 1629 N N . PRO A 1 199 ? 5.545 -19.005 6.991 1.00 94.19 199 PRO A N 1
ATOM 1630 C CA . PRO A 1 199 ? 6.360 -20.101 6.495 1.00 94.19 199 PRO A CA 1
ATOM 1631 C C . PRO A 1 199 ? 7.164 -19.687 5.254 1.00 94.19 199 PRO A C 1
ATOM 1633 O O . PRO A 1 199 ? 6.653 -19.015 4.360 1.00 94.19 199 PRO A O 1
ATOM 1636 N N . ASN A 1 200 ? 8.393 -20.193 5.131 1.00 89.56 200 ASN A N 1
ATOM 1637 C CA . ASN A 1 200 ? 9.299 -19.884 4.012 1.00 89.56 200 ASN A CA 1
ATOM 1638 C C . ASN A 1 200 ? 8.819 -20.376 2.626 1.00 89.56 200 ASN A C 1
ATOM 1640 O O . ASN A 1 200 ? 9.498 -20.144 1.627 1.00 89.56 200 ASN A O 1
ATOM 1644 N N . SER A 1 201 ? 7.687 -21.080 2.551 1.00 93.25 201 SER A N 1
ATOM 1645 C CA . SER A 1 201 ? 7.119 -21.651 1.328 1.00 93.25 201 SER A CA 1
ATOM 1646 C C . SER A 1 201 ? 5.612 -21.413 1.286 1.00 93.25 201 SER A C 1
ATOM 1648 O O . SER A 1 201 ? 4.907 -21.624 2.275 1.00 93.25 201 SER A O 1
ATOM 1650 N N . TRP A 1 202 ? 5.111 -21.023 0.111 1.00 94.94 202 TRP A N 1
ATOM 1651 C CA . TRP A 1 202 ? 3.676 -20.857 -0.119 1.00 94.94 202 TRP A CA 1
ATOM 1652 C C . TRP A 1 202 ? 2.904 -22.172 0.012 1.00 94.94 202 TRP A C 1
ATOM 1654 O O . TRP A 1 202 ? 1.777 -22.170 0.497 1.00 94.94 202 TRP A O 1
ATOM 1664 N N . GLN A 1 203 ? 3.510 -23.301 -0.363 1.00 94.19 203 GLN A N 1
ATOM 1665 C CA . GLN A 1 203 ? 2.897 -24.621 -0.224 1.00 94.19 203 GLN A CA 1
ATOM 1666 C C . GLN A 1 203 ? 2.543 -24.910 1.238 1.00 94.19 203 GLN A C 1
ATOM 1668 O O . GLN A 1 203 ? 1.455 -25.401 1.511 1.00 94.19 203 GLN A O 1
ATOM 1673 N N . ASN A 1 204 ? 3.393 -24.517 2.190 1.00 94.62 204 ASN A N 1
ATOM 1674 C CA . ASN A 1 204 ? 3.088 -24.683 3.612 1.00 94.62 204 ASN A CA 1
ATOM 1675 C C . ASN A 1 204 ? 1.883 -23.838 4.045 1.00 94.62 204 ASN A C 1
ATOM 1677 O O . ASN A 1 204 ? 1.052 -24.327 4.803 1.00 94.62 204 ASN A O 1
ATOM 1681 N N . ILE A 1 205 ? 1.755 -22.610 3.528 1.00 95.50 205 ILE A N 1
ATOM 1682 C CA . ILE A 1 205 ? 0.590 -21.740 3.768 1.00 95.50 205 ILE A CA 1
ATOM 1683 C C . ILE A 1 205 ? -0.676 -22.375 3.178 1.00 95.50 205 ILE A C 1
ATOM 1685 O O . ILE A 1 205 ? -1.714 -22.416 3.836 1.00 95.50 205 ILE A O 1
ATOM 1689 N N . ALA A 1 206 ? -0.599 -22.894 1.952 1.00 94.81 206 ALA A N 1
ATOM 1690 C CA . ALA A 1 206 ? -1.721 -23.544 1.281 1.00 94.81 206 ALA A CA 1
ATOM 1691 C C . ALA A 1 206 ? -2.158 -24.839 1.987 1.00 94.81 206 ALA A C 1
ATOM 1693 O O . ALA A 1 206 ? -3.355 -25.059 2.153 1.00 94.81 206 ALA A O 1
ATOM 1694 N N . ASN A 1 207 ? -1.211 -25.645 2.477 1.00 94.62 207 ASN A N 1
ATOM 1695 C CA . ASN A 1 207 ? -1.482 -26.910 3.168 1.00 94.62 207 ASN A CA 1
ATOM 1696 C C . ASN A 1 207 ? -2.247 -26.721 4.486 1.00 94.62 207 ASN A C 1
ATOM 1698 O O . ASN A 1 207 ? -3.042 -27.577 4.858 1.00 94.62 207 ASN A O 1
ATOM 1702 N N . ILE A 1 208 ? -2.050 -25.590 5.172 1.00 94.19 208 ILE A N 1
ATOM 1703 C CA . ILE A 1 208 ? -2.841 -25.207 6.355 1.00 94.19 208 ILE A CA 1
ATOM 1704 C C . ILE A 1 208 ? -4.071 -24.366 5.990 1.00 94.19 208 ILE A C 1
ATOM 1706 O O . ILE A 1 208 ? -4.584 -23.611 6.814 1.00 94.19 208 ILE A O 1
ATOM 1710 N N . ASN A 1 209 ? -4.528 -24.453 4.738 1.00 94.94 209 ASN A N 1
ATOM 1711 C CA . ASN A 1 209 ? -5.689 -23.739 4.215 1.00 94.94 209 ASN A CA 1
ATOM 1712 C C . ASN A 1 209 ? -5.600 -22.212 4.404 1.00 94.94 209 ASN A C 1
ATOM 1714 O O . ASN A 1 209 ? -6.596 -21.541 4.654 1.00 94.94 209 ASN A O 1
ATOM 1718 N N . GLY A 1 210 ? -4.397 -21.637 4.348 1.00 93.00 210 GLY A N 1
ATOM 1719 C CA . GLY A 1 210 ? -4.195 -20.200 4.521 1.00 93.00 210 GLY A CA 1
ATOM 1720 C C . GLY A 1 210 ? -4.513 -19.684 5.925 1.00 93.00 210 GLY A C 1
ATOM 1721 O O . GLY A 1 210 ? -4.654 -18.472 6.100 1.00 93.00 210 GLY A O 1
ATOM 1722 N N . VAL A 1 211 ? -4.618 -20.547 6.937 1.00 94.38 211 VAL A N 1
ATOM 1723 C CA . VAL A 1 211 ? -4.752 -20.135 8.344 1.00 94.38 211 VAL A CA 1
ATOM 1724 C C . VAL A 1 211 ? -3.471 -19.426 8.796 1.00 94.38 211 VAL A C 1
ATOM 1726 O O . VAL A 1 211 ? -2.388 -19.678 8.270 1.00 94.38 211 VAL A O 1
ATOM 1729 N N . ALA A 1 212 ? -3.583 -18.447 9.697 1.00 90.38 212 ALA A N 1
ATOM 1730 C CA . ALA A 1 212 ? -2.407 -17.782 10.255 1.00 90.38 212 ALA A CA 1
ATOM 1731 C C . ALA A 1 212 ? -1.644 -18.748 11.172 1.00 90.38 212 ALA A C 1
ATOM 1733 O O . ALA A 1 212 ? -2.237 -19.383 12.039 1.00 90.38 212 ALA A O 1
ATOM 1734 N N . SER A 1 213 ? -0.333 -18.846 10.978 1.00 87.75 213 SER A N 1
ATOM 1735 C CA . SER A 1 213 ? 0.550 -19.726 11.745 1.00 87.75 213 SER A CA 1
ATOM 1736 C C . SER A 1 213 ? 1.876 -19.033 12.031 1.00 87.75 213 SER A C 1
ATOM 1738 O O . SER A 1 213 ? 2.221 -18.078 11.339 1.00 87.75 213 SER A O 1
ATOM 1740 N N . GLY A 1 214 ? 2.640 -19.571 12.981 1.00 90.81 214 GLY A N 1
ATOM 1741 C CA . GLY A 1 214 ? 3.971 -19.076 13.330 1.00 90.81 214 GLY A CA 1
ATOM 1742 C C . GLY A 1 214 ? 3.967 -18.107 14.510 1.00 90.81 214 GLY A C 1
ATOM 1743 O O . GLY A 1 214 ? 2.929 -17.834 15.115 1.00 90.81 214 GLY A O 1
ATOM 1744 N N . GLU A 1 215 ? 5.158 -17.615 14.844 1.00 95.94 215 GLU A N 1
ATOM 1745 C CA . GLU A 1 215 ? 5.340 -16.564 15.845 1.00 95.94 215 GLU A CA 1
ATOM 1746 C C . GLU A 1 215 ? 4.589 -15.297 15.425 1.00 95.94 215 GLU A C 1
ATOM 1748 O O . GLU A 1 215 ? 4.563 -14.944 14.240 1.00 95.94 215 GLU A O 1
ATOM 1753 N N . PHE A 1 216 ? 3.973 -14.615 16.391 1.00 96.94 216 PHE A N 1
ATOM 1754 C CA . PHE A 1 216 ? 3.179 -13.425 16.124 1.00 96.94 216 PHE A CA 1
ATOM 1755 C C . PHE A 1 216 ? 3.337 -12.352 17.196 1.00 96.94 216 PHE A C 1
ATOM 1757 O O . PHE A 1 216 ? 3.669 -12.639 18.342 1.00 96.94 216 PHE A O 1
ATOM 1764 N N . ASP A 1 217 ? 3.046 -11.113 16.805 1.00 97.31 217 ASP A N 1
ATOM 1765 C CA . ASP A 1 217 ? 2.988 -9.947 17.688 1.00 97.31 217 ASP A CA 1
ATOM 1766 C C . ASP A 1 217 ? 1.698 -9.162 17.412 1.00 97.31 217 ASP A C 1
ATOM 1768 O O . ASP A 1 217 ? 1.255 -9.027 16.262 1.00 97.31 217 ASP A O 1
ATOM 1772 N N . MET A 1 218 ? 1.081 -8.647 18.475 1.00 96.06 218 MET A N 1
ATOM 1773 C CA . MET A 1 218 ? -0.124 -7.822 18.390 1.00 96.06 218 MET A CA 1
ATOM 1774 C C . MET A 1 218 ? 0.257 -6.349 18.424 1.00 96.06 218 MET A C 1
ATOM 1776 O O . MET A 1 218 ? 0.874 -5.862 19.369 1.00 96.06 218 MET A O 1
ATOM 1780 N N . MET A 1 219 ? -0.165 -5.608 17.404 1.00 94.81 219 MET A N 1
ATOM 1781 C CA . MET A 1 219 ? 0.082 -4.176 17.336 1.00 94.81 219 MET A CA 1
ATOM 1782 C C . MET A 1 219 ? -0.755 -3.450 18.408 1.00 94.81 219 MET A C 1
ATOM 1784 O O . MET A 1 219 ? -1.984 -3.585 18.413 1.00 94.81 219 MET A O 1
ATOM 1788 N N . PRO A 1 220 ? -0.147 -2.620 19.277 1.00 93.56 220 PRO A N 1
ATOM 1789 C CA . PRO A 1 220 ? -0.853 -1.977 20.393 1.00 93.56 220 PRO A CA 1
ATOM 1790 C C . PRO A 1 220 ? -1.751 -0.802 19.962 1.00 93.56 220 PRO A C 1
ATOM 1792 O O . PRO A 1 220 ? -2.330 -0.102 20.789 1.00 93.56 220 PRO A O 1
ATOM 1795 N N . TYR A 1 221 ? -1.871 -0.564 18.658 1.00 94.69 221 TYR A N 1
ATOM 1796 C CA . TYR A 1 221 ? -2.670 0.503 18.079 1.00 94.69 221 TYR A CA 1
ATOM 1797 C C . TYR A 1 221 ? -3.330 0.048 16.780 1.00 94.69 221 TYR A C 1
ATOM 1799 O O . TYR A 1 221 ? -2.833 -0.805 16.041 1.00 94.69 221 TYR A O 1
ATOM 1807 N N . SER A 1 222 ? -4.438 0.704 16.477 1.00 97.56 222 SER A N 1
ATOM 1808 C CA . SER A 1 222 ? -5.195 0.592 15.245 1.00 97.56 222 SER A CA 1
ATOM 1809 C C . SER A 1 222 ? -4.688 1.607 14.222 1.00 97.56 222 SER A C 1
ATOM 1811 O O . SER A 1 222 ? -4.050 2.609 14.553 1.00 97.56 222 SER A O 1
ATOM 1813 N N . VAL A 1 223 ? -4.961 1.360 12.942 1.00 98.31 223 VAL A N 1
ATOM 1814 C CA . VAL A 1 223 ? -4.547 2.254 11.853 1.00 98.31 223 VAL A CA 1
ATOM 1815 C C . VAL A 1 223 ? -5.774 2.800 11.148 1.00 98.31 223 VAL A C 1
ATOM 1817 O O . VAL A 1 223 ? -6.519 2.042 10.528 1.00 98.31 223 VAL A O 1
ATOM 1820 N N . VAL A 1 224 ? -5.919 4.123 11.162 1.00 98.25 224 VAL A N 1
ATOM 1821 C CA . VAL A 1 224 ? -6.954 4.834 10.408 1.00 98.25 224 VAL A CA 1
ATOM 1822 C C . VAL A 1 224 ? -6.337 5.432 9.149 1.00 98.25 224 VAL A C 1
ATOM 1824 O O . VAL A 1 224 ? -5.299 6.093 9.186 1.00 98.25 224 VAL A O 1
ATOM 1827 N N . GLU A 1 225 ? -6.965 5.199 8.002 1.00 97.06 225 GLU A N 1
ATOM 1828 C CA . GLU A 1 225 ? -6.570 5.783 6.724 1.00 97.06 225 GLU A CA 1
ATOM 1829 C C . GLU A 1 225 ? -7.734 6.584 6.135 1.00 97.06 225 GLU A C 1
ATOM 1831 O O . GLU A 1 225 ? -8.754 6.017 5.749 1.00 97.06 225 GLU A O 1
ATOM 1836 N N . VAL A 1 226 ? -7.550 7.901 6.037 1.00 95.62 226 VAL A N 1
ATOM 1837 C CA . VAL A 1 226 ? -8.493 8.840 5.421 1.00 95.62 226 VAL A CA 1
ATOM 1838 C C . VAL A 1 226 ? -8.073 9.056 3.969 1.00 95.62 226 VAL A C 1
ATOM 1840 O O . VAL A 1 226 ? -6.968 9.534 3.686 1.00 95.62 226 VAL A O 1
ATOM 1843 N N . LYS A 1 227 ? -8.937 8.666 3.033 1.00 92.50 227 LYS A N 1
ATOM 1844 C CA . LYS A 1 227 ? -8.737 8.797 1.588 1.00 92.50 227 LYS A CA 1
ATOM 1845 C C . LYS A 1 227 ? -9.639 9.898 1.068 1.00 92.50 227 LYS A C 1
ATOM 1847 O O . LYS A 1 227 ? -10.856 9.775 1.153 1.00 92.50 227 LYS A O 1
ATOM 1852 N N . VAL A 1 228 ? -9.017 10.932 0.515 1.00 89.12 228 VAL A N 1
ATOM 1853 C CA . VAL A 1 228 ? -9.703 12.110 -0.023 1.00 89.12 228 VAL A CA 1
ATOM 1854 C C . VAL A 1 228 ? -9.327 12.270 -1.494 1.00 89.12 228 VAL A C 1
ATOM 1856 O O . VAL A 1 228 ? -8.140 12.185 -1.842 1.00 89.12 228 VAL A O 1
ATOM 1859 N N . SER A 1 229 ? -10.311 12.476 -2.364 1.00 80.50 229 SER A N 1
ATOM 1860 C CA . SER A 1 229 ? -10.083 12.855 -3.761 1.00 80.50 229 SER A CA 1
ATOM 1861 C C . SER A 1 229 ? -9.378 14.210 -3.851 1.00 80.50 229 SER A C 1
ATOM 1863 O O . SER A 1 229 ? -9.672 15.149 -3.115 1.00 80.50 229 SER A O 1
ATOM 1865 N N . MET A 1 230 ? -8.407 14.322 -4.755 1.00 66.38 230 MET A N 1
ATOM 1866 C CA . MET A 1 230 ? -7.798 15.606 -5.095 1.00 66.38 230 MET A CA 1
ATOM 1867 C C . MET A 1 230 ? -8.797 16.455 -5.881 1.00 66.38 230 MET A C 1
ATOM 1869 O O . MET A 1 230 ? -9.117 16.117 -7.020 1.00 66.38 230 MET A O 1
ATOM 1873 N N . VAL A 1 231 ? -9.199 17.598 -5.325 1.00 59.53 231 VAL A N 1
ATOM 1874 C CA . VAL A 1 231 ? -9.745 18.699 -6.129 1.00 59.53 231 VAL A CA 1
ATOM 1875 C C . VAL A 1 231 ? -8.584 19.437 -6.781 1.00 59.53 231 VAL A C 1
ATOM 1877 O O . VAL A 1 231 ? -7.487 19.559 -6.227 1.00 59.53 231 VAL A O 1
ATOM 1880 N N . GLU A 1 232 ? -8.791 19.912 -7.996 1.00 51.44 232 GLU A N 1
ATOM 1881 C CA . GLU A 1 232 ? -7.698 20.427 -8.787 1.00 51.44 232 GLU A CA 1
ATOM 1882 C C . GLU A 1 232 ? -7.220 21.816 -8.353 1.00 51.44 232 GLU A C 1
ATOM 1884 O O . GLU A 1 232 ? -8.003 22.751 -8.238 1.00 51.44 232 GLU A O 1
ATOM 1889 N N . GLY A 1 233 ? -5.909 21.950 -8.125 1.00 52.94 233 GLY A N 1
ATOM 1890 C CA . GLY A 1 233 ? -5.299 23.177 -7.599 1.00 52.94 233 GLY A CA 1
ATOM 1891 C C . GLY A 1 233 ? -5.317 23.280 -6.070 1.00 52.94 233 GLY A C 1
ATOM 1892 O O . GLY A 1 233 ? -4.648 24.155 -5.528 1.00 52.94 233 GLY A O 1
ATOM 1893 N N . GLY A 1 234 ? -6.011 22.370 -5.378 1.00 55.66 234 GLY A N 1
ATOM 1894 C CA . GLY A 1 234 ? -6.012 22.274 -3.920 1.00 55.66 234 GLY A CA 1
ATOM 1895 C C . GLY A 1 234 ? -5.015 21.245 -3.379 1.00 55.66 234 GLY A C 1
ATOM 1896 O O . GLY A 1 234 ? -4.638 20.284 -4.053 1.00 55.66 234 GLY A O 1
ATOM 1897 N N . THR A 1 235 ? -4.605 21.420 -2.125 1.00 57.59 235 THR A N 1
ATOM 1898 C CA . THR A 1 235 ? -4.008 20.357 -1.314 1.00 57.59 235 THR A CA 1
ATOM 1899 C C . THR A 1 235 ? -5.135 19.629 -0.584 1.00 57.59 235 THR A C 1
ATOM 1901 O O . THR A 1 235 ? -5.733 20.219 0.307 1.00 57.59 235 THR A O 1
ATOM 1904 N N . PRO A 1 236 ? -5.465 18.364 -0.911 1.00 64.56 236 PRO A N 1
ATOM 1905 C CA . PRO A 1 236 ? -6.455 17.632 -0.141 1.00 64.56 236 PRO A CA 1
ATOM 1906 C C . PRO A 1 236 ? -5.918 17.432 1.269 1.00 64.56 236 PRO A C 1
ATOM 1908 O O . PRO A 1 236 ? -4.811 16.908 1.493 1.00 64.56 236 PRO A O 1
ATOM 1911 N N . GLU A 1 237 ? -6.712 17.908 2.206 1.00 79.06 237 GLU A N 1
ATOM 1912 C CA . GLU A 1 237 ? -6.493 17.845 3.637 1.00 79.06 237 GLU A CA 1
ATOM 1913 C C . GLU A 1 237 ? -7.558 16.949 4.254 1.00 79.06 237 GLU A C 1
ATOM 1915 O O . GLU A 1 237 ? -8.568 16.625 3.626 1.00 79.06 237 GLU A O 1
ATOM 1920 N N . CYS A 1 238 ? -7.275 16.466 5.459 1.00 86.81 238 CYS A N 1
ATOM 1921 C CA . CYS A 1 238 ? -8.279 15.736 6.210 1.00 86.81 238 CYS A CA 1
ATOM 1922 C C . CYS A 1 238 ? -9.420 16.719 6.513 1.00 86.81 238 CYS A C 1
ATOM 1924 O O . CYS A 1 238 ? -9.122 17.821 6.971 1.00 86.81 238 CYS A O 1
ATOM 1926 N N . PRO A 1 239 ? -10.694 16.379 6.250 1.00 90.06 239 PRO A N 1
ATOM 1927 C CA . PRO A 1 239 ? -11.802 17.229 6.661 1.00 90.06 239 PRO A CA 1
ATOM 1928 C C . PRO A 1 239 ? -11.694 17.576 8.158 1.00 90.06 239 PRO A C 1
ATOM 1930 O O . PRO A 1 239 ? -11.436 16.661 8.948 1.00 90.06 239 PRO A O 1
ATOM 1933 N N . PRO A 1 240 ? -11.902 18.846 8.564 1.00 92.00 240 PRO A N 1
ATOM 1934 C CA . PRO A 1 240 ? -11.642 19.285 9.937 1.00 92.00 240 PRO A CA 1
ATOM 1935 C C . PRO A 1 240 ? -12.392 18.482 10.998 1.00 92.00 240 PRO A C 1
ATOM 1937 O O . PRO A 1 240 ? -11.833 18.180 12.041 1.00 92.00 240 PRO A O 1
ATOM 1940 N N . TRP A 1 241 ? -13.632 18.075 10.715 1.00 93.75 241 TRP A N 1
ATOM 1941 C CA . TRP A 1 241 ? -14.429 17.277 11.647 1.00 93.75 241 TRP A CA 1
ATOM 1942 C C . TRP A 1 241 ? -13.867 15.858 11.857 1.00 93.75 241 TRP A C 1
ATOM 1944 O O . TRP A 1 241 ? -13.972 15.323 12.954 1.00 93.75 241 TRP A O 1
ATOM 1954 N N . ILE A 1 242 ? -13.226 15.261 10.840 1.00 95.00 242 ILE A N 1
ATOM 1955 C CA . ILE A 1 242 ? -12.548 13.957 10.965 1.00 95.00 242 ILE A CA 1
ATOM 1956 C C . ILE A 1 242 ? -11.242 14.122 11.727 1.00 95.00 242 ILE A C 1
ATOM 1958 O O . ILE A 1 242 ? -10.897 13.280 12.550 1.00 95.00 242 ILE A O 1
ATOM 1962 N N . GLU A 1 243 ? -10.496 15.184 11.426 1.00 94.00 243 GLU A N 1
ATOM 1963 C CA . GLU A 1 243 ? -9.238 15.474 12.110 1.00 94.00 243 GLU A CA 1
ATOM 1964 C C . GLU A 1 243 ? -9.479 15.747 13.602 1.00 94.00 243 GLU A C 1
ATOM 1966 O O . GLU A 1 243 ? -8.789 15.171 14.437 1.00 94.00 243 GLU A O 1
ATOM 1971 N N . GLU A 1 244 ? -10.523 16.508 13.939 1.00 95.31 244 GLU A N 1
ATOM 1972 C CA . GLU A 1 244 ? -10.973 16.720 15.317 1.00 95.31 244 GLU A CA 1
ATOM 1973 C C . GLU A 1 244 ? -11.383 15.404 15.993 1.00 95.31 244 GLU A C 1
ATOM 1975 O O . GLU A 1 244 ? -10.892 15.109 17.079 1.00 95.31 244 GLU A O 1
ATOM 1980 N N . ALA A 1 245 ? -12.204 14.569 15.341 1.00 97.06 245 ALA A N 1
ATOM 1981 C CA . ALA A 1 245 ? -12.599 13.267 15.888 1.00 97.06 245 ALA A CA 1
ATOM 1982 C C . ALA A 1 245 ? -11.386 12.362 16.166 1.00 97.06 245 ALA A C 1
ATOM 1984 O O . ALA A 1 245 ? -11.292 11.739 17.219 1.00 97.06 245 ALA A O 1
ATOM 1985 N N . LEU A 1 246 ? -10.417 12.326 15.247 1.00 96.31 246 LEU A N 1
ATOM 1986 C CA . LEU A 1 246 ? -9.167 11.587 15.425 1.00 96.31 246 LEU A CA 1
ATOM 1987 C C . LEU A 1 246 ? -8.360 12.109 16.618 1.00 96.31 246 LEU A C 1
ATOM 1989 O O . LEU A 1 246 ? -7.868 11.309 17.413 1.00 96.31 246 LEU A O 1
ATOM 1993 N N . PHE A 1 247 ? -8.211 13.428 16.749 1.00 94.12 247 PHE A N 1
ATOM 1994 C CA . PHE A 1 247 ? -7.461 14.021 17.853 1.00 94.12 247 PHE A CA 1
ATOM 1995 C C . PHE A 1 247 ? -8.140 13.806 19.207 1.00 94.12 247 PHE A C 1
ATOM 1997 O O . PHE A 1 247 ? -7.444 13.476 20.168 1.00 94.12 247 PHE A O 1
ATOM 2004 N N . GLN A 1 248 ? -9.469 13.924 19.278 1.00 95.44 248 GLN A N 1
ATOM 2005 C CA . GLN A 1 248 ? -10.244 13.650 20.492 1.00 95.44 248 GLN A CA 1
ATOM 2006 C C . GLN A 1 248 ? -10.080 12.197 20.949 1.00 95.44 248 GLN A C 1
ATOM 2008 O O . GLN A 1 248 ? -9.820 11.953 22.122 1.00 95.44 248 GLN A O 1
ATOM 2013 N N . SER A 1 249 ? -10.080 11.243 20.014 1.00 95.75 249 SER A N 1
ATOM 2014 C CA . SER A 1 249 ? -9.820 9.827 20.310 1.00 95.75 249 SER A CA 1
ATOM 2015 C C . SER A 1 249 ? -8.334 9.491 20.533 1.00 95.75 249 SER A C 1
ATOM 2017 O O . SER A 1 249 ? -7.952 8.322 20.569 1.00 95.75 249 SER A O 1
ATOM 2019 N N . GLY A 1 250 ? -7.456 10.491 20.664 1.00 93.31 250 GLY A N 1
ATOM 2020 C CA . GLY A 1 250 ? -6.038 10.296 20.980 1.00 93.31 250 GLY A CA 1
ATOM 2021 C C . GLY A 1 250 ? -5.168 9.827 19.810 1.00 93.31 250 GLY A C 1
ATOM 2022 O O . GLY A 1 250 ? -4.037 9.390 20.031 1.00 93.31 250 GLY A O 1
ATOM 2023 N N . ALA A 1 251 ? -5.648 9.913 18.567 1.00 95.62 251 ALA A N 1
ATOM 2024 C CA . ALA A 1 251 ? -4.874 9.511 17.401 1.00 95.62 251 ALA A CA 1
ATOM 2025 C C . ALA A 1 251 ? -3.697 10.464 17.111 1.00 95.62 251 ALA A C 1
ATOM 2027 O O . ALA A 1 251 ? -3.700 11.654 17.444 1.00 95.62 251 ALA A O 1
ATOM 2028 N N . ARG A 1 252 ? -2.680 9.945 16.415 1.00 95.00 252 ARG A N 1
ATOM 2029 C CA . ARG A 1 252 ? -1.541 10.719 15.895 1.00 95.00 252 ARG A CA 1
ATOM 2030 C C . ARG A 1 252 ? -1.360 10.489 14.406 1.00 95.00 252 ARG A C 1
ATOM 2032 O O . ARG A 1 252 ? -1.529 9.381 13.900 1.00 95.00 252 ARG A O 1
ATOM 2039 N N . LYS A 1 253 ? -0.973 11.539 13.684 1.00 95.38 253 LYS A N 1
ATOM 2040 C CA . LYS A 1 253 ? -0.776 11.525 12.228 1.00 95.38 253 LYS A CA 1
ATOM 2041 C C . LYS A 1 253 ? 0.550 10.868 11.833 1.00 95.38 253 LYS A C 1
ATOM 2043 O O . LYS A 1 253 ? 1.454 11.526 11.326 1.00 95.38 253 LYS A O 1
ATOM 2048 N N . ILE A 1 254 ? 0.647 9.555 12.025 1.00 94.56 254 ILE A N 1
ATOM 2049 C CA . ILE A 1 254 ? 1.864 8.783 11.762 1.00 94.56 254 ILE A CA 1
ATOM 2050 C C . ILE A 1 254 ? 1.662 7.858 10.561 1.00 94.56 254 ILE A C 1
ATOM 2052 O O . ILE A 1 254 ? 0.753 7.026 10.507 1.00 94.56 254 ILE A O 1
ATOM 2056 N N . LYS A 1 255 ? 2.554 7.959 9.566 1.00 92.56 255 LYS A N 1
ATOM 2057 C CA . LYS A 1 255 ? 2.511 7.111 8.363 1.00 92.56 255 LYS A CA 1
ATOM 2058 C C . LYS A 1 255 ? 3.175 5.754 8.603 1.00 92.56 255 LYS A C 1
ATOM 2060 O O . LYS A 1 255 ? 4.231 5.463 8.038 1.00 92.56 255 LYS A O 1
ATOM 2065 N N . LEU A 1 256 ? 2.504 4.907 9.374 1.00 94.50 256 LEU A N 1
ATOM 2066 C CA . LEU A 1 256 ? 2.973 3.567 9.708 1.00 94.50 256 LEU A CA 1
ATOM 2067 C C . LEU A 1 256 ? 2.808 2.556 8.553 1.00 94.50 256 LEU A C 1
ATOM 2069 O O . LEU A 1 256 ? 1.852 2.588 7.758 1.00 94.50 256 LEU A O 1
ATOM 2073 N N . SER A 1 257 ? 3.772 1.636 8.459 1.00 95.94 257 SER A N 1
ATOM 2074 C CA . SER A 1 257 ? 3.732 0.457 7.592 1.00 95.94 257 SER A CA 1
ATOM 2075 C C . SER A 1 257 ? 3.494 -0.792 8.435 1.00 95.94 257 SER A C 1
ATOM 2077 O O . SER A 1 257 ? 4.373 -1.166 9.199 1.00 95.94 257 SER A O 1
ATOM 2079 N N . LYS A 1 258 ? 2.354 -1.473 8.244 1.00 97.50 258 LYS A N 1
ATOM 2080 C CA . LYS A 1 258 ? 2.061 -2.745 8.930 1.00 97.50 258 LYS A CA 1
ATOM 2081 C C . LYS A 1 258 ? 3.144 -3.802 8.672 1.00 97.50 258 LYS A C 1
ATOM 2083 O O . LYS A 1 258 ? 3.613 -4.438 9.601 1.00 97.50 258 LYS A O 1
ATOM 2088 N N . TYR A 1 259 ? 3.590 -3.916 7.417 1.00 97.88 259 TYR A N 1
ATOM 2089 C CA . TYR A 1 259 ? 4.701 -4.797 7.049 1.00 97.88 259 TYR A CA 1
ATOM 2090 C C . TYR A 1 259 ? 6.004 -4.394 7.747 1.00 97.88 259 TYR A C 1
ATOM 2092 O O . TYR A 1 259 ? 6.696 -5.236 8.297 1.00 97.88 259 TYR A O 1
ATOM 2100 N N . GLY A 1 260 ? 6.304 -3.091 7.781 1.00 97.31 260 GLY A N 1
ATOM 2101 C CA . GLY A 1 260 ? 7.525 -2.605 8.422 1.00 97.31 260 GLY A CA 1
ATOM 2102 C C . GLY A 1 260 ? 7.538 -2.828 9.934 1.00 97.31 260 GLY A C 1
ATOM 2103 O O . GLY A 1 260 ? 8.585 -3.142 10.477 1.00 97.31 260 GLY A O 1
ATOM 2104 N N . TYR A 1 261 ? 6.381 -2.722 10.592 1.00 97.44 261 TYR A N 1
ATOM 2105 C CA . TYR A 1 261 ? 6.231 -3.112 11.992 1.00 97.44 261 TYR A CA 1
ATOM 2106 C C . TYR A 1 261 ? 6.524 -4.602 12.195 1.00 97.44 261 TYR A C 1
ATOM 2108 O O . TYR A 1 261 ? 7.336 -4.943 13.045 1.00 97.44 261 TYR A O 1
ATOM 2116 N N . GLY A 1 262 ? 5.941 -5.473 11.364 1.00 97.56 262 GLY A N 1
ATOM 2117 C CA . GLY A 1 262 ? 6.202 -6.912 11.440 1.00 97.56 262 GLY A CA 1
ATOM 2118 C C . GLY A 1 262 ? 7.669 -7.278 11.213 1.00 97.56 262 GLY A C 1
ATOM 2119 O O . GLY A 1 262 ? 8.205 -8.070 11.975 1.00 97.56 262 GLY A O 1
ATOM 2120 N N . VAL A 1 263 ? 8.357 -6.646 10.254 1.00 97.81 263 VAL A N 1
ATOM 2121 C CA . VAL A 1 263 ? 9.807 -6.855 10.060 1.00 97.81 263 VAL A CA 1
ATOM 2122 C C . VAL A 1 263 ? 10.602 -6.436 11.296 1.00 97.81 263 VAL A C 1
ATOM 2124 O O . VAL A 1 263 ? 11.472 -7.177 11.732 1.00 97.81 263 VAL A O 1
ATOM 2127 N N . MET A 1 264 ? 10.291 -5.283 11.894 1.00 96.44 264 MET A N 1
ATOM 2128 C CA . MET A 1 264 ? 10.983 -4.825 13.104 1.00 96.44 264 MET A CA 1
ATOM 2129 C C . MET A 1 264 ? 10.800 -5.762 14.300 1.00 96.44 264 MET A C 1
ATOM 2131 O O . MET A 1 264 ? 11.718 -5.896 15.102 1.00 96.44 264 MET A O 1
ATOM 2135 N N . LYS A 1 265 ? 9.616 -6.366 14.433 1.00 96.25 265 LYS A N 1
ATOM 2136 C CA . LYS A 1 265 ? 9.267 -7.235 15.559 1.00 96.25 265 LYS A CA 1
ATOM 2137 C C . LYS A 1 265 ? 9.796 -8.653 15.403 1.00 96.25 265 LYS A C 1
ATOM 2139 O O . LYS A 1 265 ? 10.406 -9.167 16.327 1.00 96.25 265 LYS A O 1
ATOM 2144 N N . LEU A 1 266 ? 9.593 -9.243 14.230 1.00 96.75 266 LEU A N 1
ATOM 2145 C CA . LEU A 1 266 ? 9.856 -10.660 13.973 1.00 96.75 266 LEU A CA 1
ATOM 2146 C C . LEU A 1 266 ? 11.247 -10.903 13.366 1.00 96.75 266 LEU A C 1
ATOM 2148 O O . LEU A 1 266 ? 11.780 -12.002 13.449 1.00 96.75 266 LEU A O 1
ATOM 2152 N N . TYR A 1 267 ? 11.855 -9.882 12.751 1.00 96.19 267 TYR A N 1
ATOM 2153 C CA . TYR A 1 267 ? 13.157 -9.981 12.079 1.00 96.19 267 TYR A CA 1
ATOM 2154 C C . TYR A 1 267 ? 14.086 -8.805 12.443 1.00 96.19 267 TYR A C 1
ATOM 2156 O O . TYR A 1 267 ? 14.567 -8.096 11.550 1.00 96.19 267 TYR A O 1
ATOM 2164 N N . PRO A 1 268 ? 14.380 -8.575 13.740 1.00 95.19 268 PRO A N 1
ATOM 2165 C CA . PRO A 1 268 ? 15.114 -7.392 14.202 1.00 95.19 268 PRO A CA 1
ATOM 2166 C C . PRO A 1 268 ? 16.513 -7.261 13.580 1.00 95.19 268 PRO A C 1
ATOM 2168 O O . PRO A 1 268 ? 16.935 -6.154 13.253 1.00 95.19 268 PRO A O 1
ATOM 2171 N N . ILE A 1 269 ? 17.199 -8.380 13.314 1.00 94.31 269 ILE A N 1
ATOM 2172 C CA . ILE A 1 269 ? 18.528 -8.403 12.670 1.00 94.31 269 ILE A CA 1
ATOM 2173 C C . ILE A 1 269 ? 18.486 -7.782 11.260 1.00 94.31 269 ILE A C 1
ATOM 2175 O O . ILE A 1 269 ? 19.453 -7.165 10.812 1.00 94.31 269 ILE A O 1
ATOM 2179 N N . HIS A 1 270 ? 17.356 -7.896 10.558 1.00 91.81 270 HIS A N 1
ATOM 2180 C CA . HIS A 1 270 ? 17.170 -7.353 9.209 1.00 91.81 270 HIS A CA 1
ATOM 2181 C C . HIS A 1 270 ? 16.490 -5.975 9.197 1.00 91.81 270 HIS A C 1
ATOM 2183 O O . HIS A 1 270 ? 16.364 -5.359 8.135 1.00 91.81 270 HIS A O 1
ATOM 2189 N N . ALA A 1 271 ? 16.092 -5.448 10.359 1.00 91.12 271 ALA A N 1
ATOM 2190 C CA . ALA A 1 271 ? 15.312 -4.220 10.505 1.00 91.12 271 ALA A CA 1
ATOM 2191 C C . ALA A 1 271 ? 16.143 -2.918 10.421 1.00 91.12 271 ALA A C 1
ATOM 2193 O O . ALA A 1 271 ? 15.785 -1.897 11.015 1.00 91.12 271 ALA A O 1
ATOM 2194 N N . HIS A 1 272 ? 17.235 -2.930 9.650 1.00 89.69 272 HIS A N 1
ATOM 2195 C CA . HIS A 1 272 ? 18.102 -1.776 9.417 1.00 89.69 272 HIS A CA 1
ATOM 2196 C C . HIS A 1 272 ? 18.172 -1.417 7.921 1.00 89.69 272 HIS A C 1
ATOM 2198 O O . HIS A 1 272 ? 18.443 -2.297 7.103 1.00 89.69 272 HIS A O 1
ATOM 2204 N N . PRO A 1 273 ? 17.978 -0.136 7.542 1.00 93.25 273 PRO A N 1
ATOM 2205 C CA . PRO A 1 273 ? 17.758 1.019 8.418 1.00 93.25 273 PRO A CA 1
ATOM 2206 C C . PRO A 1 273 ? 16.365 1.033 9.067 1.00 93.25 273 PRO A C 1
ATOM 2208 O O . PRO A 1 273 ? 15.397 0.524 8.505 1.00 93.25 273 PRO A O 1
ATOM 2211 N N . SER A 1 274 ? 16.266 1.669 10.239 1.00 92.50 274 SER A N 1
ATOM 2212 C CA . SER A 1 274 ? 15.000 1.782 10.970 1.00 92.50 274 SER A CA 1
ATOM 2213 C C . SER A 1 274 ? 14.029 2.754 10.271 1.00 92.50 274 SER A C 1
ATOM 2215 O O . SER A 1 274 ? 14.451 3.812 9.781 1.00 92.50 274 SER A O 1
ATOM 2217 N N . PRO A 1 275 ? 12.720 2.444 10.200 1.00 95.19 275 PRO A N 1
ATOM 2218 C CA . PRO A 1 275 ? 11.727 3.338 9.622 1.00 95.19 275 PRO A CA 1
ATOM 2219 C C . PRO A 1 275 ? 11.635 4.683 10.349 1.00 95.19 275 PRO A C 1
ATOM 2221 O O . PRO A 1 275 ? 11.595 4.745 11.571 1.00 95.19 275 PRO A O 1
ATOM 2224 N N . LYS A 1 276 ? 11.451 5.777 9.599 1.00 93.94 276 LYS A N 1
ATOM 2225 C CA . LYS A 1 276 ? 11.332 7.133 10.178 1.00 93.94 276 LYS A CA 1
ATOM 2226 C C . LYS A 1 276 ? 10.212 7.297 11.215 1.00 93.94 276 LYS A C 1
ATOM 2228 O O . LYS A 1 276 ? 10.316 8.164 12.067 1.00 93.94 276 LYS A O 1
ATOM 2233 N N . TRP A 1 277 ? 9.143 6.507 11.109 1.00 94.62 277 TRP A N 1
ATOM 2234 C CA . TRP A 1 277 ? 8.011 6.546 12.042 1.00 94.62 277 TRP A CA 1
ATOM 2235 C C . TRP A 1 277 ? 8.270 5.761 13.335 1.00 94.62 277 TRP A C 1
ATOM 2237 O O . TRP A 1 277 ? 7.523 5.928 14.289 1.00 94.62 277 TRP A O 1
ATOM 2247 N N . ALA A 1 278 ? 9.285 4.892 13.382 1.00 94.44 278 ALA A N 1
ATOM 2248 C CA . ALA A 1 278 ? 9.568 4.051 14.543 1.00 94.44 278 ALA A CA 1
ATOM 2249 C C . ALA A 1 278 ? 9.844 4.849 15.832 1.00 94.44 278 ALA A C 1
ATOM 2251 O O . ALA A 1 278 ? 9.175 4.569 16.825 1.00 94.44 278 ALA A O 1
ATOM 2252 N N . PRO A 1 279 ? 10.746 5.856 15.848 1.00 93.81 279 PRO A N 1
ATOM 2253 C CA . PRO A 1 279 ? 10.986 6.639 17.062 1.00 93.81 279 PRO A CA 1
ATOM 2254 C C . PRO A 1 279 ? 9.757 7.452 17.489 1.00 93.81 279 PRO A C 1
ATOM 2256 O O . PRO A 1 279 ? 9.476 7.558 18.676 1.00 93.81 279 PRO A O 1
ATOM 2259 N N . GLU A 1 280 ? 8.993 7.977 16.526 1.00 93.50 280 GLU A N 1
ATOM 2260 C CA . GLU A 1 280 ? 7.760 8.734 16.784 1.00 93.50 280 GLU A CA 1
ATOM 2261 C C . GLU A 1 280 ? 6.691 7.858 17.455 1.00 93.50 280 GLU A C 1
ATOM 2263 O O . GLU A 1 280 ? 6.054 8.272 18.418 1.00 93.50 280 GLU A O 1
ATOM 2268 N N . ILE A 1 281 ? 6.539 6.616 16.986 1.00 92.94 281 ILE A N 1
ATOM 2269 C CA . ILE A 1 281 ? 5.642 5.630 17.596 1.00 92.94 281 ILE A CA 1
ATOM 2270 C C . ILE A 1 281 ? 6.115 5.223 18.984 1.00 92.94 281 ILE A C 1
ATOM 2272 O O . ILE A 1 281 ? 5.280 5.094 19.872 1.00 92.94 281 ILE A O 1
ATOM 2276 N N . ALA A 1 282 ? 7.416 4.999 19.176 1.00 91.00 282 ALA A N 1
ATOM 2277 C CA . ALA A 1 282 ? 7.956 4.615 20.476 1.00 91.00 282 ALA A CA 1
ATOM 2278 C C . ALA A 1 282 ? 7.671 5.696 21.527 1.00 91.00 282 ALA A C 1
ATOM 2280 O O . ALA A 1 282 ? 7.079 5.391 22.557 1.00 91.00 282 ALA A O 1
ATOM 2281 N N . ALA A 1 283 ? 7.978 6.960 21.211 1.00 91.00 283 ALA A N 1
ATOM 2282 C CA . ALA A 1 283 ? 7.681 8.096 22.080 1.00 91.00 283 ALA A CA 1
ATOM 2283 C C . ALA A 1 283 ? 6.179 8.206 22.389 1.00 91.00 283 ALA A C 1
ATOM 2285 O O . ALA A 1 283 ? 5.788 8.296 23.549 1.00 91.00 283 ALA A O 1
ATOM 2286 N N . TRP A 1 284 ? 5.330 8.115 21.361 1.00 89.88 284 TRP A N 1
ATOM 2287 C CA . TRP A 1 284 ? 3.878 8.175 21.538 1.00 89.88 284 TRP A CA 1
ATOM 2288 C C . TRP A 1 284 ? 3.318 7.008 22.366 1.00 89.88 284 TRP A C 1
ATOM 2290 O O . TRP A 1 284 ? 2.399 7.194 23.156 1.00 89.88 284 TRP A O 1
ATOM 2300 N N . THR A 1 285 ? 3.874 5.804 22.217 1.00 86.31 285 THR A N 1
ATOM 2301 C CA . THR A 1 285 ? 3.448 4.628 22.994 1.00 86.31 285 THR A CA 1
ATOM 2302 C C . THR A 1 285 ? 3.803 4.799 24.473 1.00 86.31 285 THR A C 1
ATOM 2304 O O . THR A 1 285 ? 2.981 4.480 25.329 1.00 86.31 285 THR A O 1
ATOM 2307 N N . SER A 1 286 ? 4.975 5.371 24.773 1.00 85.25 286 SER A N 1
ATOM 2308 C CA . SER A 1 286 ? 5.379 5.713 26.141 1.00 85.25 286 SER A CA 1
ATOM 2309 C C . SER A 1 286 ? 4.486 6.790 26.771 1.00 85.25 286 SER A C 1
ATOM 2311 O O . SER A 1 286 ? 4.113 6.656 27.931 1.00 85.25 286 SER A O 1
ATOM 2313 N N . GLU A 1 287 ? 4.080 7.823 26.019 1.00 83.06 287 GLU A N 1
ATOM 2314 C CA . GLU A 1 287 ? 3.143 8.861 26.502 1.00 83.06 287 GLU A CA 1
ATOM 2315 C C . GLU A 1 287 ? 1.791 8.288 26.952 1.00 83.06 287 GLU A C 1
ATOM 2317 O O . GLU A 1 287 ? 1.156 8.826 27.857 1.00 83.06 287 GLU A O 1
ATOM 2322 N N . LEU A 1 288 ? 1.335 7.211 26.313 1.00 75.00 288 LEU A N 1
ATOM 2323 C CA . LEU A 1 288 ? 0.052 6.576 26.612 1.00 75.00 288 LEU A CA 1
ATOM 2324 C C . LEU A 1 288 ? 0.091 5.685 27.864 1.00 75.00 288 LEU A C 1
ATOM 2326 O O . LEU A 1 288 ? -0.947 5.143 28.238 1.00 75.00 288 LEU A O 1
ATOM 2330 N N . GLY A 1 289 ? 1.254 5.526 28.505 1.00 67.12 289 GLY A N 1
ATOM 2331 C CA . GLY A 1 289 ? 1.409 4.663 29.677 1.00 67.12 289 GLY A CA 1
ATOM 2332 C C . GLY A 1 289 ? 1.264 3.174 29.357 1.00 67.12 289 GLY A C 1
ATOM 2333 O O . GLY A 1 289 ? 0.977 2.380 30.250 1.00 67.12 289 GLY A O 1
ATOM 2334 N N . PHE A 1 290 ? 1.446 2.778 28.091 1.00 63.41 290 PHE A N 1
ATOM 2335 C CA . PHE A 1 290 ? 1.579 1.372 27.714 1.00 63.41 290 PHE A CA 1
ATOM 2336 C C . PHE A 1 290 ? 2.977 0.879 28.111 1.00 63.41 290 PHE A C 1
ATOM 2338 O O . PHE A 1 290 ? 3.848 0.687 27.262 1.00 63.41 290 PHE A O 1
ATOM 2345 N N . ASP A 1 291 ? 3.208 0.704 29.411 1.00 43.56 291 ASP A N 1
ATOM 2346 C CA . ASP A 1 291 ? 4.372 -0.035 29.889 1.00 43.56 291 ASP A CA 1
ATOM 2347 C C . ASP A 1 291 ? 4.268 -1.499 29.442 1.00 43.56 291 ASP A C 1
ATOM 2349 O O . ASP A 1 291 ? 3.184 -2.082 29.376 1.00 43.56 291 ASP A O 1
ATOM 2353 N N . GLN A 1 292 ? 5.418 -2.085 29.098 1.00 43.75 292 GLN A N 1
ATOM 2354 C CA . GLN A 1 292 ? 5.599 -3.447 28.584 1.00 43.75 292 GLN A CA 1
ATOM 2355 C C . GLN A 1 292 ? 5.256 -4.539 29.618 1.00 43.75 292 GLN A C 1
ATOM 2357 O O . GLN A 1 292 ? 6.084 -5.380 29.954 1.00 43.75 292 GLN A O 1
ATOM 2362 N N . GLN A 1 293 ? 4.026 -4.577 30.116 1.00 33.97 293 GLN A N 1
ATOM 2363 C CA . GLN A 1 293 ? 3.504 -5.718 30.860 1.00 33.97 293 GLN A CA 1
ATOM 2364 C C . GLN A 1 293 ? 2.664 -6.571 29.909 1.00 33.97 293 GLN A C 1
ATOM 2366 O O . GLN A 1 293 ? 1.460 -6.366 29.810 1.00 33.97 293 GLN A O 1
ATOM 2371 N N . ASN A 1 294 ? 3.336 -7.434 29.130 1.00 34.88 294 ASN A N 1
ATOM 2372 C CA . ASN A 1 294 ? 2.844 -8.710 28.557 1.00 34.88 294 ASN A CA 1
ATOM 2373 C C . ASN A 1 294 ? 3.702 -9.202 27.369 1.00 34.88 294 ASN A C 1
ATOM 2375 O O . ASN A 1 294 ? 3.186 -9.690 26.368 1.00 34.88 294 ASN A O 1
ATOM 2379 N N . THR A 1 295 ? 5.031 -9.124 27.456 1.00 34.94 295 THR A N 1
ATOM 2380 C CA . THR A 1 295 ? 5.913 -9.935 26.598 1.00 34.94 295 THR A CA 1
ATOM 2381 C C . THR A 1 295 ? 6.336 -11.171 27.382 1.00 34.94 295 THR A C 1
ATOM 2383 O O . THR A 1 295 ? 7.395 -11.177 28.002 1.00 34.94 295 THR A O 1
ATOM 2386 N N . GLY A 1 296 ? 5.478 -12.191 27.440 1.00 32.75 296 GLY A N 1
ATOM 2387 C CA . GLY A 1 296 ? 5.826 -13.428 28.146 1.00 32.75 296 GLY A CA 1
ATOM 2388 C C . GLY A 1 296 ? 4.652 -14.248 28.662 1.00 32.75 296 GLY A C 1
ATOM 2389 O O . GLY A 1 296 ? 4.687 -14.695 29.800 1.00 32.75 296 GLY A O 1
ATOM 2390 N N . ALA A 1 297 ? 3.619 -14.465 27.853 1.00 27.48 297 ALA A N 1
ATOM 2391 C CA . ALA A 1 297 ? 2.693 -15.562 28.098 1.00 27.48 297 ALA A CA 1
ATOM 2392 C C . ALA A 1 297 ? 2.492 -16.307 26.783 1.00 27.48 297 ALA A C 1
ATOM 2394 O O . ALA A 1 297 ? 1.896 -15.783 25.843 1.00 27.48 297 ALA A O 1
ATOM 2395 N N . THR A 1 298 ? 3.042 -17.517 26.721 1.00 35.28 298 THR A N 1
ATOM 2396 C CA . THR A 1 298 ? 2.801 -18.516 25.681 1.00 35.28 298 THR A CA 1
ATOM 2397 C C . THR A 1 298 ? 1.315 -18.869 25.693 1.00 35.28 298 THR A C 1
ATOM 2399 O O . THR A 1 298 ? 0.891 -19.830 26.325 1.00 35.28 298 THR A O 1
ATOM 2402 N N . LEU A 1 299 ? 0.499 -18.042 25.048 1.00 33.03 299 LEU A N 1
ATOM 2403 C CA . LEU A 1 299 ? -0.902 -18.327 24.793 1.00 33.03 299 LEU A CA 1
ATOM 2404 C C . LEU A 1 299 ? -0.972 -18.953 23.406 1.00 33.03 299 LEU A C 1
ATOM 2406 O O . LEU A 1 299 ? -0.542 -18.355 22.418 1.00 33.03 299 LEU A O 1
ATOM 2410 N N . ALA A 1 300 ? -1.477 -20.186 23.357 1.00 32.84 300 ALA A N 1
ATOM 2411 C CA . ALA A 1 300 ? -1.870 -20.840 22.120 1.00 32.84 300 ALA A CA 1
ATOM 2412 C C . ALA A 1 300 ? -2.638 -19.844 21.242 1.00 32.84 300 ALA A C 1
ATOM 2414 O O . ALA A 1 300 ? -3.449 -19.072 21.759 1.00 32.84 300 ALA A O 1
ATOM 2415 N N . ALA A 1 301 ? -2.335 -19.850 19.939 1.00 30.72 301 ALA A N 1
ATOM 2416 C CA . ALA A 1 301 ? -2.896 -18.928 18.961 1.00 30.72 301 ALA A CA 1
ATOM 2417 C C . ALA A 1 301 ? -4.395 -18.718 19.228 1.00 30.72 301 ALA A C 1
ATOM 2419 O O . ALA A 1 301 ? -5.155 -19.688 19.134 1.00 30.72 301 ALA A O 1
ATOM 2420 N N . PRO A 1 302 ? -4.854 -17.496 19.559 1.00 33.06 302 PRO A N 1
ATOM 2421 C CA . PRO A 1 302 ? -6.274 -17.251 19.533 1.00 33.06 302 PRO A CA 1
ATOM 2422 C C . PRO A 1 302 ? -6.645 -17.336 18.057 1.00 33.06 302 PRO A C 1
ATOM 2424 O O . PRO A 1 302 ? -6.312 -16.457 17.260 1.00 33.06 302 PRO A O 1
ATOM 2427 N N . ALA A 1 303 ? -7.305 -18.428 17.668 1.00 34.69 303 ALA A N 1
ATOM 2428 C CA . ALA A 1 303 ? -8.158 -18.382 16.501 1.00 34.69 303 ALA A CA 1
ATOM 2429 C C . ALA A 1 303 ? -9.079 -17.194 16.758 1.00 34.69 303 ALA A C 1
ATOM 2431 O O . ALA A 1 303 ? -9.859 -17.207 17.714 1.00 34.69 303 ALA A O 1
ATOM 2432 N N . VAL A 1 304 ? -8.908 -16.132 15.976 1.00 40.38 304 VAL A N 1
ATOM 2433 C CA . VAL A 1 304 ? -9.759 -14.954 16.035 1.00 40.38 304 VAL A CA 1
ATOM 2434 C C . VAL A 1 304 ? -11.144 -15.403 15.554 1.00 40.38 304 VAL A C 1
ATOM 2436 O O . VAL A 1 304 ? -11.510 -15.291 14.386 1.00 40.38 304 VAL A O 1
ATOM 2439 N N . SER A 1 305 ? -11.888 -16.031 16.461 1.00 30.89 305 SER A N 1
ATOM 2440 C CA . SER A 1 305 ? -13.250 -16.504 16.278 1.00 30.89 305 SER A CA 1
ATOM 2441 C C . SER A 1 305 ? -14.158 -15.300 16.465 1.00 30.89 305 SER A C 1
ATOM 2443 O O . SER A 1 305 ? -14.712 -15.035 17.526 1.00 30.89 305 SER A O 1
ATOM 2445 N N . HIS A 1 306 ? -14.270 -14.499 15.412 1.00 40.75 306 HIS A N 1
ATOM 2446 C CA . HIS A 1 306 ? -15.304 -13.482 15.353 1.00 40.75 306 HIS A CA 1
ATOM 2447 C C . HIS A 1 306 ? -16.629 -14.176 15.035 1.00 40.75 306 HIS A C 1
ATOM 2449 O O . HIS A 1 306 ? -16.944 -14.424 13.872 1.00 40.75 306 HIS A O 1
ATOM 2455 N N . ALA A 1 307 ? -17.382 -14.523 16.080 1.00 29.20 307 ALA A N 1
ATOM 2456 C CA . ALA A 1 307 ? -18.801 -14.806 15.940 1.00 29.20 307 ALA A CA 1
ATOM 2457 C C . ALA A 1 307 ? -19.488 -13.550 15.381 1.00 29.20 307 ALA A C 1
ATOM 2459 O O . ALA A 1 307 ? -19.285 -12.440 15.881 1.00 29.20 307 ALA A O 1
ATOM 2460 N N . ALA A 1 308 ? -20.254 -13.732 14.309 1.00 28.56 308 ALA A N 1
ATOM 2461 C CA . ALA A 1 308 ? -21.110 -12.706 13.746 1.00 28.56 308 ALA A CA 1
ATOM 2462 C C . ALA A 1 308 ? -22.088 -12.214 14.822 1.00 28.56 308 ALA A C 1
ATOM 2464 O O . ALA A 1 308 ? -22.836 -13.006 15.394 1.00 28.56 308 ALA A O 1
ATOM 2465 N N . ILE A 1 309 ? -22.070 -10.914 15.120 1.00 29.16 309 ILE A N 1
ATOM 2466 C CA . ILE A 1 309 ? -23.099 -10.300 15.960 1.00 29.16 309 ILE A CA 1
ATOM 2467 C C . ILE A 1 309 ? -24.328 -10.115 15.071 1.00 29.16 309 ILE A C 1
ATOM 2469 O O . ILE A 1 309 ? -24.422 -9.159 14.300 1.00 29.16 309 ILE A O 1
ATOM 2473 N N . SER A 1 310 ? -25.235 -11.083 15.153 1.00 26.53 310 SER A N 1
ATOM 2474 C CA . SER A 1 310 ? -26.595 -10.998 14.631 1.00 26.53 310 SER A CA 1
ATOM 2475 C C . SER A 1 310 ? -27.375 -9.920 15.384 1.00 26.53 310 SER A C 1
ATOM 2477 O O . SER A 1 310 ? -27.213 -9.738 16.589 1.00 26.53 310 SER A O 1
ATOM 2479 N N . ILE A 1 311 ? -28.228 -9.203 14.658 1.00 29.28 311 ILE A N 1
ATOM 2480 C CA . ILE A 1 311 ? -29.105 -8.158 15.185 1.00 29.28 311 ILE A CA 1
ATOM 2481 C C . ILE A 1 311 ? -30.191 -8.808 16.052 1.00 29.28 311 ILE A C 1
ATOM 2483 O O . ILE A 1 311 ? -31.070 -9.476 15.515 1.00 29.28 311 ILE A O 1
ATOM 2487 N N . GLU A 1 312 ? -30.178 -8.553 17.360 1.00 24.98 312 GLU A N 1
ATOM 2488 C CA . GLU A 1 312 ? -31.361 -8.682 18.218 1.00 24.98 312 GLU A CA 1
ATOM 2489 C C . GLU A 1 312 ? -31.605 -7.383 19.000 1.00 24.98 312 GLU A C 1
ATOM 2491 O O . GLU A 1 312 ? -30.687 -6.709 19.470 1.00 24.98 312 GLU A O 1
ATOM 2496 N N . SER A 1 313 ? -32.882 -7.012 19.057 1.00 26.64 313 SER A N 1
ATOM 2497 C CA . SER A 1 313 ? -33.470 -5.803 19.642 1.00 26.64 313 SER A CA 1
ATOM 2498 C C . SER A 1 313 ? -33.230 -5.685 21.160 1.00 26.64 313 SER A C 1
ATOM 2500 O O . SER A 1 313 ? -33.096 -6.703 21.836 1.00 26.64 313 SER A O 1
ATOM 2502 N N . PRO A 1 314 ? -33.242 -4.470 21.747 1.00 26.70 314 PRO A N 1
ATOM 2503 C CA . PRO A 1 314 ? -32.805 -4.267 23.127 1.00 26.70 314 PRO A CA 1
ATOM 2504 C C . PRO A 1 314 ? -33.913 -4.557 24.154 1.00 26.70 314 PRO A C 1
ATOM 2506 O O . PRO A 1 314 ? -35.058 -4.154 23.931 1.00 26.70 314 PRO A O 1
ATOM 2509 N N . PRO A 1 315 ? -33.594 -5.104 25.344 1.00 24.73 315 PRO A N 1
ATOM 2510 C CA . PRO A 1 315 ? -34.411 -4.893 26.524 1.00 24.73 315 PRO A CA 1
ATOM 2511 C C . PRO A 1 315 ? -33.889 -3.688 27.321 1.00 24.73 315 PRO A C 1
ATOM 2513 O O . PRO A 1 315 ? -32.704 -3.538 27.617 1.00 24.73 315 PRO A O 1
ATOM 2516 N N . SER A 1 316 ? -34.826 -2.816 27.668 1.00 28.75 316 SER A N 1
ATOM 2517 C CA . SER A 1 316 ? -34.692 -1.664 28.554 1.00 28.75 316 SER A CA 1
ATOM 2518 C C . SER A 1 316 ? -34.195 -2.051 29.948 1.00 28.75 316 SER A C 1
ATOM 2520 O O . SER A 1 316 ? -34.841 -2.883 30.581 1.00 28.75 316 SER A O 1
ATOM 2522 N N . TYR A 1 317 ? -33.174 -1.376 30.494 1.00 25.02 317 TYR A N 1
ATOM 2523 C CA . TYR A 1 317 ? -32.963 -1.356 31.946 1.00 25.02 317 TYR A CA 1
ATOM 2524 C C . TYR A 1 317 ? -32.443 -0.014 32.490 1.00 25.02 317 TYR A C 1
ATOM 2526 O O . TYR A 1 317 ? -31.417 0.516 32.078 1.00 25.02 317 TYR A O 1
ATOM 2534 N N . ARG A 1 318 ? -33.263 0.483 33.422 1.00 22.70 318 ARG A N 1
ATOM 2535 C CA . ARG A 1 318 ? -33.121 1.444 34.527 1.00 22.70 318 ARG A CA 1
ATOM 2536 C C . ARG A 1 318 ? -31.832 2.261 34.688 1.00 22.70 318 ARG A C 1
ATOM 2538 O O . ARG A 1 318 ? -30.753 1.746 34.952 1.00 22.70 318 ARG A O 1
ATOM 2545 N N . SER A 1 319 ? -32.073 3.569 34.744 1.00 26.73 319 SER A N 1
ATOM 2546 C CA . SER A 1 319 ? -31.273 4.603 35.396 1.00 26.73 319 SER A CA 1
ATOM 2547 C C . SER A 1 319 ? -30.956 4.284 36.859 1.00 26.73 319 SER A C 1
ATOM 2549 O O . SER A 1 319 ? -31.867 3.929 37.607 1.00 26.73 319 SER A O 1
ATOM 2551 N N . ASN A 1 320 ? -29.722 4.564 37.279 1.00 23.91 320 ASN A N 1
ATOM 2552 C CA . ASN A 1 320 ? -29.428 5.010 38.637 1.00 23.91 320 ASN A CA 1
ATOM 2553 C C . ASN A 1 320 ? -28.432 6.176 38.597 1.00 23.91 320 ASN A C 1
ATOM 2555 O O . ASN A 1 320 ? -27.470 6.179 37.834 1.00 23.91 320 ASN A O 1
ATOM 2559 N N . SER A 1 321 ? -28.767 7.174 39.405 1.00 25.55 321 SER A N 1
ATOM 2560 C CA . SER A 1 321 ? -28.097 8.437 39.706 1.00 25.55 321 SER A CA 1
ATOM 2561 C C . SER A 1 321 ? -26.883 8.274 40.636 1.00 25.55 321 SER A C 1
ATOM 2563 O O . SER A 1 321 ? -26.692 7.188 41.176 1.00 25.55 321 SER A O 1
ATOM 2565 N N . PHE A 1 322 ? -26.198 9.407 40.887 1.00 24.22 322 PHE A N 1
ATOM 2566 C CA . PHE A 1 322 ? -25.041 9.699 41.770 1.00 24.22 322 PHE A CA 1
ATOM 2567 C C . PHE A 1 322 ? -23.693 9.786 41.021 1.00 24.22 322 PHE A C 1
ATOM 2569 O O . PHE A 1 322 ? -23.351 8.886 40.269 1.00 24.22 322 PHE A O 1
ATOM 2576 N N . ASP A 1 323 ? -22.848 10.811 41.170 1.00 25.91 323 ASP A N 1
ATOM 2577 C CA . ASP A 1 323 ? -22.941 12.083 41.894 1.00 25.91 323 ASP A CA 1
ATOM 2578 C C . ASP A 1 323 ? -21.848 13.049 41.383 1.00 25.91 323 ASP A C 1
ATOM 2580 O O . ASP A 1 323 ? -20.876 12.635 40.748 1.00 25.91 323 ASP A O 1
ATOM 2584 N N . ASN A 1 324 ? -22.027 14.342 41.653 1.00 28.50 324 ASN A N 1
ATOM 2585 C CA . ASN A 1 324 ? -21.169 15.452 41.228 1.00 28.50 324 ASN A CA 1
ATOM 2586 C C . ASN A 1 324 ? -19.732 15.399 41.794 1.00 28.50 324 ASN A C 1
ATOM 2588 O O . ASN A 1 324 ? -19.543 15.258 43.000 1.00 28.50 324 ASN A O 1
ATOM 2592 N N . PHE A 1 325 ? -18.728 15.698 40.957 1.00 25.55 325 PHE A N 1
ATOM 2593 C CA . PHE A 1 325 ? -17.445 16.249 41.414 1.00 25.55 325 PHE A CA 1
ATOM 2594 C C . PHE A 1 325 ? -16.969 17.365 40.473 1.00 25.55 325 PHE A C 1
ATOM 2596 O O . PHE A 1 325 ? -17.053 17.262 39.251 1.00 25.55 325 PHE A O 1
ATOM 2603 N N . THR A 1 326 ? -16.540 18.464 41.084 1.00 29.06 326 THR A N 1
ATOM 2604 C CA . THR A 1 326 ? -16.463 19.825 40.548 1.00 29.06 326 THR A CA 1
ATOM 2605 C C . THR A 1 326 ? -15.232 20.155 39.700 1.00 29.06 326 THR A C 1
ATOM 2607 O O . THR A 1 326 ? -14.135 19.639 39.898 1.00 29.06 326 THR A O 1
ATOM 2610 N N . ASP A 1 327 ? -15.474 21.118 38.808 1.00 34.75 327 ASP A N 1
ATOM 2611 C CA . ASP A 1 327 ? -14.612 21.922 37.940 1.00 34.75 327 ASP A CA 1
ATOM 2612 C C . ASP A 1 327 ? -13.165 22.223 38.374 1.00 34.75 327 ASP A C 1
ATOM 2614 O O . ASP A 1 327 ? -12.909 22.780 39.437 1.00 34.75 327 ASP A O 1
ATOM 2618 N N . THR A 1 328 ? -12.222 22.016 37.442 1.00 29.48 328 THR A N 1
ATOM 2619 C CA . THR A 1 328 ? -10.981 22.827 37.289 1.00 29.48 328 THR A CA 1
ATOM 2620 C C . THR A 1 328 ? -10.341 22.753 35.882 1.00 29.48 328 THR A C 1
ATOM 2622 O O . THR A 1 328 ? -9.231 23.242 35.670 1.00 29.48 328 THR A O 1
ATOM 2625 N N . ALA A 1 329 ? -11.023 22.190 34.873 1.00 32.16 329 ALA A N 1
ATOM 2626 C CA . ALA A 1 329 ? -10.455 21.956 33.531 1.00 32.16 329 ALA A CA 1
ATOM 2627 C C . ALA A 1 329 ? -10.949 22.923 32.428 1.00 32.16 329 ALA A C 1
ATOM 2629 O O . ALA A 1 329 ? -10.479 22.856 31.289 1.00 32.16 329 ALA A O 1
ATOM 2630 N N . SER A 1 330 ? -11.872 23.841 32.733 1.00 38.84 330 SER A N 1
ATOM 2631 C CA . SER A 1 330 ? -12.566 24.666 31.727 1.00 38.84 330 SER A CA 1
ATOM 2632 C C . SER A 1 330 ? -11.791 25.910 31.260 1.00 38.84 330 SER A C 1
ATOM 2634 O O . SER A 1 330 ? -12.066 26.443 30.185 1.00 38.84 330 SER A O 1
ATOM 2636 N N . THR A 1 331 ? -10.765 26.357 31.991 1.00 37.88 331 THR A N 1
ATOM 2637 C CA . THR A 1 331 ? -10.081 27.630 31.684 1.00 37.88 331 THR A CA 1
ATOM 2638 C C . THR A 1 331 ? -8.967 27.495 30.635 1.00 37.88 331 THR A C 1
ATOM 2640 O O . THR A 1 331 ? -8.719 28.426 29.867 1.00 37.88 331 THR A O 1
ATOM 2643 N N . LYS A 1 332 ? -8.315 26.325 30.528 1.00 39.41 332 LYS A N 1
ATOM 2644 C CA . LYS A 1 332 ? -7.228 26.092 29.547 1.00 39.41 332 LYS A CA 1
ATOM 2645 C C . LYS A 1 332 ? -7.743 25.875 28.117 1.00 39.41 332 LYS A C 1
ATOM 2647 O O . LYS A 1 332 ? -7.094 26.300 27.162 1.00 39.41 332 LYS A O 1
ATOM 2652 N N . SER A 1 333 ? -8.924 25.278 27.957 1.00 39.09 333 SER A N 1
ATOM 2653 C CA . SER A 1 333 ? -9.544 25.009 26.649 1.00 39.09 333 SER A CA 1
ATOM 2654 C C . SER A 1 333 ? -10.115 26.274 25.988 1.00 39.09 333 SER A C 1
ATOM 2656 O O . SER A 1 333 ? -10.055 26.416 24.764 1.00 39.09 333 SER A O 1
ATOM 2658 N N . ALA A 1 334 ? -10.582 27.244 26.783 1.00 38.53 334 ALA A N 1
ATOM 2659 C CA . ALA A 1 334 ? -11.082 28.529 26.293 1.00 38.53 334 ALA A CA 1
ATOM 2660 C C . ALA A 1 334 ? -9.965 29.432 25.727 1.00 38.53 334 ALA A C 1
ATOM 2662 O O . ALA A 1 334 ? -10.120 30.009 24.648 1.00 38.53 334 ALA A O 1
ATOM 2663 N N . MET A 1 335 ? -8.802 29.494 26.390 1.00 38.06 335 MET A N 1
ATOM 2664 C CA . MET A 1 335 ? -7.642 30.260 25.902 1.00 38.06 335 MET A CA 1
ATOM 2665 C C . MET A 1 335 ? -7.045 29.681 24.607 1.00 38.06 335 MET A C 1
ATOM 2667 O O . MET A 1 335 ? -6.591 30.435 23.743 1.00 38.06 335 MET A O 1
ATOM 2671 N N . MET A 1 336 ? -7.086 28.356 24.428 1.00 39.16 336 MET A N 1
ATOM 2672 C CA . MET A 1 336 ? -6.578 27.697 23.217 1.00 39.16 336 MET A CA 1
ATOM 2673 C C . MET A 1 336 ? -7.480 27.956 21.994 1.00 39.16 336 MET A C 1
ATOM 2675 O O . MET A 1 336 ? -6.973 28.191 20.895 1.00 39.16 336 MET A O 1
ATOM 2679 N N . ARG A 1 337 ? -8.809 28.019 22.190 1.00 36.28 337 ARG A N 1
ATOM 2680 C CA . ARG A 1 337 ? -9.789 28.383 21.145 1.00 36.28 337 ARG A CA 1
ATOM 2681 C C . ARG A 1 337 ? -9.644 29.834 20.668 1.00 36.28 337 ARG A C 1
ATOM 2683 O O . ARG A 1 337 ? -9.724 30.085 19.465 1.00 36.28 337 ARG A O 1
ATOM 2690 N N . ALA A 1 338 ? -9.365 30.775 21.573 1.00 36.41 338 ALA A N 1
ATOM 2691 C CA . ALA A 1 338 ? -9.222 32.195 21.232 1.00 36.41 338 ALA A CA 1
ATOM 2692 C C . ALA A 1 338 ? -7.962 32.497 20.389 1.00 36.41 338 ALA A C 1
ATOM 2694 O O . ALA A 1 338 ? -7.994 33.343 19.493 1.00 36.41 338 ALA A O 1
ATOM 2695 N N . ASN A 1 339 ? -6.863 31.766 20.611 1.00 36.59 339 ASN A N 1
ATOM 2696 C CA . ASN A 1 339 ? -5.624 31.943 19.845 1.00 36.59 339 ASN A CA 1
ATOM 2697 C C . ASN A 1 339 ? -5.671 31.307 18.443 1.00 36.59 339 ASN A C 1
ATOM 2699 O O . ASN A 1 339 ? -4.974 31.770 17.538 1.00 36.59 339 ASN A O 1
ATOM 2703 N N . PHE A 1 340 ? -6.517 30.295 18.226 1.00 36.16 340 PHE A N 1
ATOM 2704 C CA . PHE A 1 340 ? -6.676 29.643 16.922 1.00 36.16 340 PHE A CA 1
ATOM 2705 C C . PHE A 1 340 ? -7.471 30.504 15.923 1.00 36.16 340 PHE A C 1
ATOM 2707 O O . PHE A 1 340 ? -7.085 30.623 14.759 1.00 36.16 340 PHE A O 1
ATOM 2714 N N . GLN A 1 341 ? -8.525 31.191 16.381 1.00 41.25 341 GLN A N 1
ATOM 2715 C CA . GLN A 1 341 ? -9.343 32.068 15.528 1.00 41.25 341 GLN A CA 1
ATOM 2716 C C . GLN A 1 341 ? -8.593 33.317 15.037 1.00 41.25 341 GLN A C 1
ATOM 2718 O O . GLN A 1 341 ? -8.873 33.816 13.948 1.00 41.25 341 GLN A O 1
ATOM 2723 N N . ARG A 1 342 ? -7.591 33.797 15.785 1.00 41.34 342 ARG A N 1
ATOM 2724 C CA . ARG A 1 342 ? -6.818 35.000 15.429 1.00 41.34 342 ARG A CA 1
ATOM 2725 C C . ARG A 1 342 ? -5.820 34.784 14.283 1.00 41.34 342 ARG A C 1
ATOM 2727 O O . ARG A 1 342 ? -5.396 35.757 13.670 1.00 41.34 342 ARG A O 1
ATOM 2734 N N . LYS A 1 343 ? -5.447 33.531 13.981 1.00 34.47 343 LYS A N 1
ATOM 2735 C CA . LYS A 1 343 ? -4.408 33.192 12.986 1.00 34.47 343 LYS A CA 1
ATOM 2736 C C . LYS A 1 343 ? -4.957 32.819 11.599 1.00 34.47 343 LYS A C 1
ATOM 2738 O O . LYS A 1 343 ? -4.202 32.853 10.633 1.00 34.47 343 LYS A O 1
ATOM 2743 N N . TYR A 1 344 ? -6.253 32.515 11.475 1.00 38.16 344 TYR A N 1
ATOM 2744 C CA . TYR A 1 344 ? -6.862 32.007 10.233 1.00 38.16 344 TYR A CA 1
ATOM 2745 C C . TYR A 1 344 ? -8.125 32.776 9.812 1.00 38.16 344 TYR A C 1
ATOM 2747 O O . TYR A 1 344 ? -9.148 32.191 9.459 1.00 38.16 344 TYR A O 1
ATOM 2755 N N . GLY A 1 345 ? -8.053 34.108 9.825 1.00 31.39 345 GLY A N 1
ATOM 2756 C CA . GLY A 1 345 ? -9.115 34.968 9.304 1.00 31.39 345 GLY A CA 1
ATOM 2757 C C . GLY A 1 345 ? -9.349 34.781 7.796 1.00 31.39 345 GLY A C 1
ATOM 2758 O O . GLY A 1 345 ? -8.564 35.242 6.976 1.00 31.39 345 GLY A O 1
ATOM 2759 N N . ASN A 1 346 ? -10.452 34.108 7.458 1.00 37.31 346 ASN A N 1
ATOM 2760 C CA . ASN A 1 346 ? -11.301 34.244 6.264 1.00 37.31 346 ASN A CA 1
ATOM 2761 C C . ASN A 1 346 ? -10.645 34.623 4.915 1.00 37.31 346 ASN A C 1
ATOM 2763 O O . ASN A 1 346 ? -10.760 35.752 4.445 1.00 37.31 346 ASN A O 1
ATOM 2767 N N . ILE A 1 347 ? -10.119 33.619 4.201 1.00 38.91 347 ILE A N 1
ATOM 2768 C CA . ILE A 1 347 ? -9.758 33.705 2.764 1.00 38.91 347 ILE A CA 1
ATOM 2769 C C . ILE A 1 347 ? -10.916 33.234 1.846 1.00 38.91 347 ILE A C 1
ATOM 2771 O O . ILE A 1 347 ? -10.914 33.464 0.636 1.00 38.91 347 ILE A O 1
ATOM 2775 N N . PHE A 1 348 ? -11.967 32.620 2.400 1.00 35.94 348 PHE A N 1
ATOM 2776 C CA . PHE A 1 348 ? -12.951 31.858 1.615 1.00 35.94 348 PHE A CA 1
ATOM 2777 C C . PHE A 1 348 ? -14.211 32.604 1.149 1.00 35.94 348 PHE A C 1
ATOM 2779 O O . PHE A 1 348 ? -15.069 31.997 0.511 1.00 35.94 348 PHE A O 1
ATOM 2786 N N . SER A 1 349 ? -14.323 33.920 1.336 1.00 34.28 349 SER A N 1
ATOM 2787 C CA . SER A 1 349 ? -15.459 34.673 0.772 1.00 34.28 349 SER A CA 1
ATOM 2788 C C . SER A 1 349 ? -15.323 34.978 -0.732 1.00 34.28 349 SER A C 1
ATOM 2790 O O . SER A 1 349 ? -16.303 35.362 -1.368 1.00 34.28 349 SER A O 1
ATOM 2792 N N . LYS A 1 350 ? -14.145 34.765 -1.345 1.00 32.91 350 LYS A N 1
ATOM 2793 C CA . LYS A 1 350 ? -13.895 35.081 -2.770 1.00 32.91 350 LYS A CA 1
ATOM 2794 C C . LYS A 1 350 ? -14.072 33.919 -3.757 1.00 32.91 350 LYS A C 1
ATOM 2796 O O . LYS A 1 350 ? -14.138 34.165 -4.958 1.00 32.91 350 LYS A O 1
ATOM 2801 N N . ALA A 1 351 ? -14.203 32.673 -3.300 1.00 33.75 351 ALA A N 1
ATOM 2802 C CA . ALA A 1 351 ? -14.182 31.500 -4.188 1.00 33.75 351 ALA A CA 1
ATOM 2803 C C . ALA A 1 351 ? -15.527 31.169 -4.875 1.00 33.75 351 ALA A C 1
ATOM 2805 O O . ALA A 1 351 ? -15.580 30.282 -5.721 1.00 33.75 351 ALA A O 1
ATOM 2806 N N . ARG A 1 352 ? -16.618 31.881 -4.562 1.00 32.97 352 ARG A N 1
ATOM 2807 C CA . ARG A 1 352 ? -17.969 31.558 -5.066 1.00 32.97 352 ARG A CA 1
ATOM 2808 C C . ARG A 1 352 ? -18.346 32.158 -6.433 1.00 32.97 352 ARG A C 1
ATOM 2810 O O . ARG A 1 352 ? -19.486 31.988 -6.844 1.00 32.97 352 ARG A O 1
ATOM 2817 N N . ARG A 1 353 ? -17.447 32.854 -7.151 1.00 33.56 353 ARG A N 1
ATOM 2818 C CA . ARG A 1 353 ? -17.829 33.631 -8.360 1.00 33.56 353 ARG A CA 1
ATOM 2819 C C . ARG A 1 353 ? -17.393 33.115 -9.732 1.00 33.56 353 ARG A C 1
ATOM 2821 O O . ARG A 1 353 ? -17.831 33.698 -10.716 1.00 33.56 353 ARG A O 1
ATOM 2828 N N . HIS A 1 354 ? -16.604 32.051 -9.866 1.00 29.53 354 HIS A N 1
ATOM 2829 C CA . HIS A 1 354 ? -16.196 31.603 -11.205 1.00 29.53 354 HIS A CA 1
ATOM 2830 C C . HIS A 1 354 ? -16.655 30.180 -11.519 1.00 29.53 354 HIS A C 1
ATOM 2832 O O . HIS A 1 354 ? -16.088 29.201 -11.042 1.00 29.53 354 HIS A O 1
ATOM 2838 N N . GLY A 1 355 ? -17.700 30.107 -12.354 1.00 33.59 355 GLY A N 1
ATOM 2839 C CA . GLY A 1 355 ? -18.250 28.886 -12.929 1.00 33.59 355 GLY A CA 1
ATOM 2840 C C . GLY A 1 355 ? -17.178 28.047 -13.620 1.00 33.59 355 GLY A C 1
ATOM 2841 O O . GLY A 1 355 ? -16.483 28.501 -14.532 1.00 33.59 355 GLY A O 1
ATOM 2842 N N . MET A 1 356 ? -17.045 26.805 -13.166 1.00 32.38 356 MET A N 1
ATOM 2843 C CA . MET A 1 356 ? -16.105 25.836 -13.706 1.00 32.38 356 MET A CA 1
ATOM 2844 C C . MET A 1 356 ? -16.809 24.943 -14.719 1.00 32.38 356 MET A C 1
ATOM 2846 O O . MET A 1 356 ? -17.392 23.924 -14.378 1.00 32.38 356 MET A O 1
ATOM 2850 N N . ASN A 1 357 ? -16.692 25.319 -15.990 1.00 33.50 357 ASN A N 1
ATOM 2851 C CA . ASN A 1 357 ? -16.812 24.387 -17.102 1.00 33.50 357 ASN A CA 1
ATOM 2852 C C . ASN A 1 357 ? -15.584 24.559 -18.001 1.00 33.50 357 ASN A C 1
ATOM 2854 O O . ASN A 1 357 ? -15.579 25.322 -18.967 1.00 33.50 357 ASN A O 1
ATOM 2858 N N . ARG A 1 358 ? -14.490 23.878 -17.649 1.00 38.47 358 ARG A N 1
ATOM 2859 C CA . ARG A 1 358 ? -13.339 23.698 -18.541 1.00 38.47 358 ARG A CA 1
ATOM 2860 C C . ARG A 1 358 ? -12.913 22.234 -18.508 1.00 38.47 358 ARG A C 1
ATOM 2862 O O . ARG A 1 358 ? -12.228 21.804 -17.586 1.00 38.47 358 ARG A O 1
ATOM 2869 N N . LYS A 1 359 ? -13.340 21.490 -19.538 1.00 33.06 359 LYS A N 1
ATOM 2870 C CA . LYS A 1 359 ? -12.860 20.139 -19.874 1.00 33.06 359 LYS A CA 1
ATOM 2871 C C . LYS A 1 359 ? -11.330 20.127 -19.866 1.00 33.06 359 LYS A C 1
ATOM 2873 O O . LYS A 1 359 ? -10.710 21.029 -20.434 1.00 33.06 359 LYS A O 1
ATOM 2878 N N . LYS A 1 360 ? -10.732 19.131 -19.210 1.00 36.66 360 LYS A N 1
ATOM 2879 C CA . LYS A 1 360 ? -9.298 19.109 -18.921 1.00 36.66 360 LYS A CA 1
ATOM 2880 C C . LYS A 1 360 ? -8.553 17.995 -19.638 1.00 36.66 360 LYS A C 1
ATOM 2882 O O . LYS A 1 360 ? -9.000 16.858 -19.677 1.00 36.66 360 LYS A O 1
ATOM 2887 N N . TYR A 1 361 ? -7.401 18.364 -20.191 1.00 37.56 361 TYR A N 1
ATOM 2888 C CA . TYR A 1 361 ? -6.496 17.501 -20.947 1.00 37.56 361 TYR A CA 1
ATOM 2889 C C . TYR A 1 361 ? -5.591 16.704 -20.013 1.00 37.56 361 TYR A C 1
ATOM 2891 O O . TYR A 1 361 ? -5.154 17.204 -18.973 1.00 37.56 361 TYR A O 1
ATOM 2899 N N . GLY A 1 362 ? -5.253 15.481 -20.4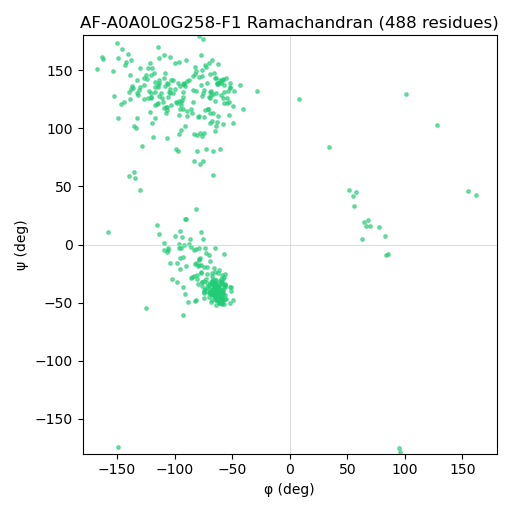22 1.00 39.78 362 GLY A N 1
ATOM 2900 C CA . GLY A 1 362 ? -4.285 14.634 -19.735 1.00 39.78 362 GLY A CA 1
ATOM 2901 C C . GLY A 1 362 ? -2.914 15.310 -19.617 1.00 39.78 362 GLY A C 1
ATOM 2902 O O . GLY A 1 362 ? -2.308 15.719 -20.605 1.00 39.78 362 GLY A O 1
ATOM 2903 N N . LYS A 1 363 ? -2.387 15.387 -18.388 1.00 46.81 363 LYS A N 1
ATOM 2904 C CA . LYS A 1 363 ? -1.060 15.944 -18.039 1.00 46.81 363 LYS A CA 1
ATOM 2905 C C . LYS A 1 363 ? 0.135 15.282 -18.754 1.00 46.81 363 LYS A C 1
ATOM 2907 O O . LYS A 1 363 ? 1.261 15.758 -18.604 1.00 46.81 363 LYS A O 1
ATOM 2912 N N . THR A 1 364 ? -0.071 14.187 -19.482 1.00 47.19 364 THR A N 1
ATOM 2913 C CA . THR A 1 364 ? 0.965 13.475 -20.245 1.00 47.19 364 THR A CA 1
ATOM 2914 C C . THR A 1 364 ? 1.333 14.190 -21.545 1.00 47.19 364 THR A C 1
ATOM 2916 O O . THR A 1 364 ? 2.516 14.250 -21.873 1.00 47.19 364 THR A O 1
ATOM 2919 N N . ASP A 1 365 ? 0.369 14.817 -22.223 1.00 51.56 365 ASP A N 1
ATOM 2920 C CA . ASP A 1 365 ? 0.593 15.396 -23.557 1.00 51.56 365 ASP A CA 1
ATOM 2921 C C . ASP A 1 365 ? 1.280 16.772 -23.487 1.00 51.56 365 ASP A C 1
ATOM 2923 O O . ASP A 1 365 ? 2.106 17.110 -24.334 1.00 51.56 365 ASP A O 1
ATOM 2927 N N . GLY A 1 366 ? 1.056 17.533 -22.407 1.00 58.94 366 GLY A N 1
ATOM 2928 C CA . GLY A 1 366 ? 1.733 18.817 -22.179 1.00 58.94 366 GLY A CA 1
ATOM 2929 C C . GLY A 1 366 ? 3.243 18.692 -21.928 1.00 58.94 366 GLY A C 1
ATOM 2930 O O . GLY A 1 366 ? 4.009 19.561 -22.336 1.00 58.94 366 GLY A O 1
ATOM 2931 N N . LYS A 1 367 ? 3.700 17.595 -21.302 1.00 58.28 367 LYS A N 1
ATOM 2932 C CA . LYS A 1 367 ? 5.138 17.361 -21.062 1.00 58.28 367 LYS A CA 1
ATOM 2933 C C . LYS A 1 367 ? 5.879 16.967 -22.339 1.00 58.28 367 LYS A C 1
ATOM 2935 O O . LYS A 1 367 ? 7.003 17.416 -22.540 1.00 58.28 367 LYS A O 1
ATOM 2940 N N . ALA A 1 368 ? 5.252 16.161 -23.197 1.00 65.00 368 ALA A N 1
ATOM 2941 C CA . ALA A 1 368 ? 5.808 15.809 -24.502 1.00 65.00 368 ALA A CA 1
ATOM 2942 C C . ALA A 1 368 ? 5.903 17.039 -25.421 1.00 65.00 368 ALA A C 1
ATOM 2944 O O . ALA A 1 368 ? 6.894 17.205 -26.130 1.00 65.00 368 ALA A O 1
ATOM 2945 N N . PHE A 1 369 ? 4.926 17.947 -25.333 1.00 66.69 369 PHE A N 1
ATOM 2946 C CA . PHE A 1 369 ? 4.960 19.232 -26.027 1.00 66.69 369 PHE A CA 1
ATOM 2947 C C . PHE A 1 369 ? 6.111 20.129 -25.551 1.00 66.69 369 PHE A C 1
ATOM 2949 O O . PHE A 1 369 ? 6.931 20.539 -26.369 1.00 66.69 369 PHE A O 1
ATOM 2956 N N . MET A 1 370 ? 6.236 20.357 -24.236 1.00 72.75 370 MET A N 1
ATOM 2957 C CA . MET A 1 370 ? 7.336 21.159 -23.675 1.00 72.75 370 MET A CA 1
ATOM 2958 C C . MET A 1 370 ? 8.715 20.568 -24.001 1.00 72.75 370 MET A C 1
ATOM 2960 O O . MET A 1 370 ? 9.692 21.302 -24.124 1.00 72.75 370 MET A O 1
ATOM 2964 N N . ALA A 1 371 ? 8.808 19.243 -24.147 1.00 77.12 371 ALA A N 1
ATOM 2965 C CA . ALA A 1 371 ? 10.026 18.589 -24.608 1.00 77.12 371 ALA A CA 1
ATOM 2966 C C . ALA A 1 371 ? 10.305 18.877 -26.093 1.00 77.12 371 ALA A C 1
ATOM 2968 O O . ALA A 1 371 ? 11.432 19.226 -26.427 1.00 77.12 371 ALA A O 1
ATOM 2969 N N . ASN A 1 372 ? 9.296 18.793 -26.970 1.00 82.69 372 ASN A N 1
ATOM 2970 C CA . ASN A 1 372 ? 9.449 19.088 -28.398 1.00 82.69 372 ASN A CA 1
ATOM 2971 C C . ASN A 1 372 ? 9.823 20.558 -28.660 1.00 82.69 372 ASN A C 1
ATOM 2973 O O . ASN A 1 372 ? 10.680 20.833 -29.494 1.00 82.69 372 ASN A O 1
ATOM 2977 N N . GLU A 1 373 ? 9.217 21.488 -27.918 1.00 83.88 373 GLU A N 1
ATOM 2978 C CA . GLU A 1 373 ? 9.534 22.920 -27.963 1.00 83.88 373 GLU A CA 1
ATOM 2979 C C . GLU A 1 373 ? 10.970 23.190 -27.504 1.00 83.88 373 GLU A C 1
ATOM 2981 O O . GLU A 1 373 ? 11.729 23.850 -28.206 1.00 83.88 373 GLU A O 1
ATOM 2986 N N . ARG A 1 374 ? 11.393 22.592 -26.382 1.00 83.00 374 ARG A N 1
ATOM 2987 C CA . ARG A 1 374 ? 12.773 22.713 -25.897 1.00 83.00 374 ARG A CA 1
ATOM 2988 C C . ARG A 1 374 ? 13.784 22.162 -26.896 1.00 83.00 374 ARG A C 1
ATOM 2990 O O . ARG A 1 374 ? 14.821 22.774 -27.109 1.00 83.00 374 ARG A O 1
ATOM 2997 N N . THR A 1 375 ? 13.496 21.017 -27.512 1.00 84.31 375 THR A N 1
ATOM 2998 C CA . THR A 1 375 ? 14.373 20.452 -28.541 1.00 84.31 375 THR A CA 1
ATOM 2999 C C . THR A 1 375 ? 14.494 21.399 -29.732 1.00 84.31 375 THR A C 1
ATOM 3001 O O . THR A 1 375 ? 15.608 21.658 -30.168 1.00 84.31 375 THR A O 1
ATOM 3004 N N . PHE A 1 376 ? 13.385 21.961 -30.217 1.00 87.19 376 PHE A N 1
ATOM 3005 C CA . PHE A 1 376 ? 13.395 22.931 -31.315 1.00 87.19 376 PHE A CA 1
ATOM 3006 C C . PHE A 1 376 ? 14.183 24.206 -30.974 1.00 87.19 376 PHE A C 1
ATOM 3008 O O . PHE A 1 376 ? 15.051 24.607 -31.746 1.00 87.19 376 PHE A O 1
ATOM 3015 N N . LEU A 1 377 ? 13.952 24.791 -29.793 1.00 85.69 377 LEU A N 1
ATOM 3016 C CA . LEU A 1 377 ? 14.681 25.975 -29.327 1.00 85.69 377 LEU A CA 1
ATOM 3017 C C . LEU A 1 377 ? 16.181 25.707 -29.164 1.00 85.69 377 LEU A C 1
ATOM 3019 O O . LEU A 1 377 ? 16.985 26.567 -29.506 1.00 85.69 377 LEU A O 1
ATOM 3023 N N . ASN A 1 378 ? 16.565 24.506 -28.722 1.00 86.69 378 ASN A N 1
ATOM 3024 C CA . ASN A 1 378 ? 17.972 24.118 -28.649 1.00 86.69 378 ASN A CA 1
ATOM 3025 C C . ASN A 1 378 ? 18.619 24.081 -30.040 1.00 86.69 378 ASN A C 1
ATOM 3027 O O . ASN A 1 378 ? 19.723 24.592 -30.195 1.00 86.69 378 ASN A O 1
ATOM 3031 N N . TYR A 1 379 ? 17.951 23.506 -31.049 1.00 86.44 379 TYR A N 1
ATOM 3032 C CA . TYR A 1 379 ? 18.480 23.505 -32.419 1.00 86.44 379 TYR A CA 1
ATOM 3033 C C . TYR A 1 379 ? 18.668 24.929 -32.940 1.00 86.44 379 TYR A C 1
ATOM 3035 O O . TYR A 1 379 ? 19.755 25.237 -33.416 1.00 86.44 379 TYR A O 1
ATOM 3043 N N . ILE A 1 380 ? 17.669 25.802 -32.756 1.00 86.88 380 ILE A N 1
ATOM 3044 C CA . ILE A 1 380 ? 17.762 27.217 -33.146 1.00 86.88 380 ILE A CA 1
ATOM 3045 C C . ILE A 1 380 ? 18.923 27.913 -32.442 1.00 86.88 380 ILE A C 1
ATOM 3047 O O . ILE A 1 380 ? 19.695 28.600 -33.102 1.00 86.88 380 ILE A O 1
ATOM 3051 N N . GLN A 1 381 ? 19.067 27.728 -31.128 1.00 87.88 381 GLN A N 1
ATOM 3052 C CA . GLN A 1 381 ? 20.121 28.370 -30.346 1.00 87.88 381 GLN A CA 1
ATOM 3053 C C . GLN A 1 381 ? 21.519 27.967 -30.841 1.00 87.88 381 GLN A C 1
ATOM 3055 O O . GLN A 1 381 ? 22.399 28.819 -30.973 1.00 87.88 381 GLN A O 1
ATOM 3060 N N . TRP A 1 382 ? 21.737 26.681 -31.133 1.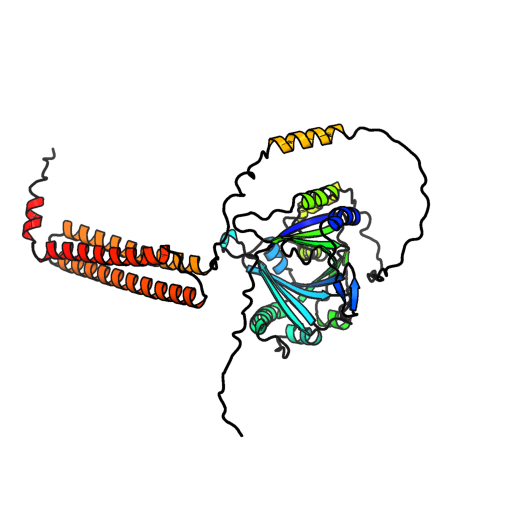00 86.19 382 TRP A N 1
ATOM 3061 C CA . TRP A 1 382 ? 23.025 26.196 -31.635 1.00 86.19 382 TRP A CA 1
ATOM 3062 C C . TRP A 1 382 ? 23.327 26.730 -33.033 1.00 86.19 382 TRP A C 1
ATOM 3064 O O . TRP A 1 382 ? 24.412 27.266 -33.257 1.00 86.19 382 TRP A O 1
ATOM 3074 N N . THR A 1 383 ? 22.363 26.658 -33.952 1.00 88.38 383 THR A N 1
ATOM 3075 C CA . THR A 1 383 ? 22.540 27.159 -35.321 1.00 88.38 383 THR A CA 1
ATOM 3076 C C . THR A 1 383 ? 22.705 28.677 -35.359 1.00 88.38 383 THR A C 1
ATOM 3078 O O . THR A 1 383 ? 23.524 29.170 -36.124 1.00 88.38 383 THR A O 1
ATOM 3081 N N . SER A 1 384 ? 22.007 29.433 -34.502 1.00 84.50 384 SER A N 1
ATOM 3082 C CA . SER A 1 384 ? 22.156 30.893 -34.426 1.00 84.50 384 SER A CA 1
ATOM 3083 C C . SER A 1 384 ? 23.496 31.314 -33.830 1.00 84.50 384 SER A C 1
ATOM 3085 O O . SER A 1 384 ? 24.069 32.318 -34.248 1.00 84.50 384 SER A O 1
ATOM 3087 N N . SER A 1 385 ? 24.010 30.557 -32.857 1.00 88.44 385 SER A N 1
ATOM 3088 C CA . SER A 1 385 ? 25.321 30.830 -32.253 1.00 88.44 385 SER A CA 1
ATOM 3089 C C . SER A 1 385 ? 26.438 30.569 -33.261 1.00 88.44 385 SER A C 1
ATOM 3091 O O . SER A 1 385 ? 27.348 31.382 -33.402 1.00 88.44 385 SER A O 1
ATOM 3093 N N . LEU A 1 386 ? 26.325 29.468 -34.010 1.00 89.06 386 LEU A N 1
ATOM 3094 C CA . LEU A 1 386 ? 27.281 29.108 -35.048 1.00 89.06 386 LEU A CA 1
ATOM 3095 C C . LEU A 1 386 ? 27.240 30.088 -36.230 1.00 89.06 386 LEU A C 1
ATOM 3097 O O . LEU A 1 386 ? 28.289 30.553 -36.662 1.00 89.06 386 LEU A O 1
ATOM 3101 N N . ALA A 1 387 ? 26.046 30.476 -36.691 1.00 86.69 387 ALA A N 1
ATOM 3102 C CA . ALA A 1 387 ? 25.895 31.481 -37.742 1.00 86.69 387 ALA A CA 1
ATOM 3103 C C . ALA A 1 387 ? 26.484 32.840 -37.319 1.00 86.69 387 ALA A C 1
ATOM 3105 O O . ALA A 1 387 ? 27.264 33.422 -38.065 1.00 86.69 387 ALA A O 1
ATOM 3106 N N . THR A 1 388 ? 26.201 33.310 -36.096 1.00 87.56 388 THR A N 1
ATOM 3107 C CA . THR A 1 388 ? 26.776 34.561 -35.558 1.00 87.56 388 THR A CA 1
ATOM 3108 C C . THR A 1 388 ? 28.305 34.507 -35.492 1.00 87.56 388 THR A C 1
ATOM 3110 O O . THR A 1 388 ? 28.973 35.483 -35.828 1.00 87.56 388 THR A O 1
ATOM 3113 N N . PHE A 1 389 ? 28.876 33.365 -35.101 1.00 87.81 389 PHE A N 1
ATOM 3114 C CA . PHE A 1 389 ? 30.325 33.171 -35.095 1.00 87.81 389 PHE A CA 1
ATOM 3115 C C . PHE A 1 389 ? 30.919 33.262 -36.510 1.00 87.81 389 PHE A C 1
ATOM 3117 O O . PHE A 1 389 ? 31.906 33.966 -36.711 1.00 87.81 389 PHE A O 1
ATOM 3124 N N . CYS A 1 390 ? 30.287 32.630 -37.503 1.00 86.12 390 CYS A N 1
ATOM 3125 C CA . CYS A 1 390 ? 30.707 32.720 -38.905 1.00 86.12 390 CYS A CA 1
ATOM 3126 C C . CYS A 1 390 ? 30.612 34.146 -39.462 1.00 86.12 390 CYS A C 1
ATOM 3128 O O . CYS A 1 390 ? 31.505 34.571 -40.186 1.00 86.12 390 CYS A O 1
ATOM 3130 N N . VAL A 1 391 ? 29.587 34.913 -39.086 1.00 83.38 391 VAL A N 1
ATOM 3131 C CA . VAL A 1 391 ? 29.483 36.337 -39.453 1.00 83.38 391 VAL A CA 1
ATOM 3132 C C . VAL A 1 391 ? 30.604 37.163 -38.814 1.00 83.38 391 VAL A C 1
ATOM 3134 O O . VAL A 1 391 ? 31.183 38.024 -39.471 1.00 83.38 391 VAL A O 1
ATOM 3137 N N . GLY A 1 392 ? 30.973 36.873 -37.563 1.00 82.19 392 GLY A N 1
ATOM 3138 C CA . GLY A 1 392 ? 32.128 37.501 -36.915 1.00 82.19 392 GLY A CA 1
ATOM 3139 C C . GLY A 1 392 ? 33.452 37.194 -37.625 1.00 82.19 392 GLY A C 1
ATOM 3140 O O . GLY A 1 392 ? 34.290 38.081 -37.767 1.00 82.19 392 GLY A O 1
ATOM 3141 N N . LEU A 1 393 ? 33.623 35.965 -38.124 1.00 81.50 393 LEU A N 1
ATOM 3142 C CA . LEU A 1 393 ? 34.785 35.594 -38.936 1.00 81.50 393 LEU A CA 1
ATOM 3143 C C . LEU A 1 393 ? 34.808 36.320 -40.283 1.00 81.50 393 LEU A C 1
ATOM 3145 O O . LEU A 1 393 ? 35.877 36.772 -40.688 1.00 81.50 393 LEU A O 1
ATOM 3149 N N . LEU A 1 394 ? 33.652 36.482 -40.936 1.00 79.62 394 LEU A N 1
ATOM 3150 C CA . LEU A 1 394 ? 33.539 37.260 -42.173 1.00 79.62 394 LEU A CA 1
ATOM 3151 C C . LEU A 1 394 ? 34.002 38.708 -41.973 1.00 79.62 394 LEU A C 1
ATOM 3153 O O . LEU A 1 394 ? 34.722 39.228 -42.812 1.00 79.62 394 LEU A O 1
ATOM 3157 N N . GLN A 1 395 ? 33.682 39.327 -40.833 1.00 78.12 395 GLN A N 1
ATOM 3158 C CA . GLN A 1 395 ? 34.081 40.708 -40.542 1.00 78.12 395 GLN A CA 1
ATOM 3159 C C . G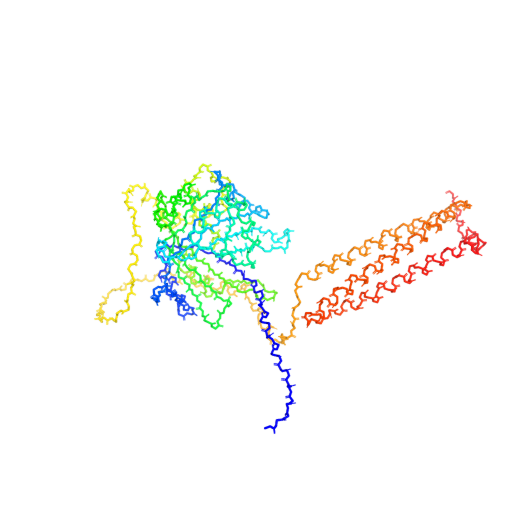LN A 1 395 ? 35.599 40.894 -40.364 1.00 78.12 395 GLN A C 1
ATOM 3161 O O . GLN A 1 395 ? 36.115 41.983 -40.606 1.00 78.12 395 GLN A O 1
ATOM 3166 N N . ILE A 1 396 ? 36.305 39.863 -39.894 1.00 78.12 396 ILE A N 1
ATOM 3167 C CA . ILE A 1 396 ? 37.730 39.944 -39.530 1.00 78.12 396 ILE A CA 1
ATOM 3168 C C . ILE A 1 396 ? 38.629 39.431 -40.662 1.00 78.12 396 ILE A C 1
ATOM 3170 O O . ILE A 1 396 ? 39.757 39.898 -40.819 1.00 78.12 396 ILE A O 1
ATOM 3174 N N . ALA A 1 397 ? 38.167 38.450 -41.437 1.00 70.94 397 ALA A N 1
ATOM 3175 C CA . ALA A 1 397 ? 38.995 37.761 -42.413 1.00 70.94 397 ALA A CA 1
ATOM 3176 C C . ALA A 1 397 ? 38.911 38.391 -43.811 1.00 70.94 397 ALA A C 1
ATOM 3178 O O . ALA A 1 397 ? 37.842 38.507 -44.396 1.00 70.94 397 ALA A O 1
ATOM 3179 N N . THR A 1 398 ? 40.069 38.713 -44.388 1.00 65.69 398 THR A N 1
ATOM 3180 C CA . THR A 1 398 ? 40.204 39.332 -45.720 1.00 65.69 398 THR A CA 1
ATOM 3181 C C . THR A 1 398 ? 40.466 38.328 -46.853 1.00 65.69 398 THR A C 1
ATOM 3183 O O . THR A 1 398 ? 40.630 38.720 -48.005 1.00 65.69 398 THR A O 1
ATOM 3186 N N . GLY A 1 399 ? 40.530 37.026 -46.547 1.00 74.50 399 GLY A N 1
ATOM 3187 C CA . GLY A 1 399 ? 40.847 35.970 -47.514 1.00 74.50 399 GLY A CA 1
ATOM 3188 C C . GLY A 1 399 ? 39.613 35.356 -48.182 1.00 74.50 399 GLY A C 1
ATOM 3189 O O . GLY A 1 399 ? 38.633 35.037 -47.508 1.00 74.50 399 GLY A O 1
ATOM 3190 N N . SER A 1 400 ? 39.697 35.093 -49.492 1.00 76.38 400 SER A N 1
ATOM 3191 C CA . SER A 1 400 ? 38.636 34.439 -50.279 1.00 76.38 400 SER A CA 1
ATOM 3192 C C . SER A 1 400 ? 38.236 33.068 -49.726 1.00 76.38 400 SER A C 1
ATOM 3194 O O . SER A 1 400 ? 37.056 32.730 -49.707 1.00 76.38 400 SER A O 1
ATOM 3196 N N . GLU A 1 401 ? 39.192 32.299 -49.203 1.00 79.88 401 GLU A N 1
ATOM 3197 C CA . GLU A 1 401 ? 38.938 30.983 -48.597 1.00 79.88 401 GLU A CA 1
ATOM 3198 C C . GLU A 1 401 ? 38.009 31.067 -47.378 1.00 79.88 401 GLU A C 1
ATOM 3200 O O . GLU A 1 401 ? 37.109 30.244 -47.205 1.00 79.88 401 GLU A O 1
ATOM 3205 N N . VAL A 1 402 ? 38.174 32.099 -46.543 1.00 81.19 402 VAL A N 1
ATOM 3206 C CA . VAL A 1 402 ? 37.352 32.274 -45.336 1.00 81.19 402 VAL A CA 1
ATOM 3207 C C . VAL A 1 402 ? 35.927 32.685 -45.704 1.00 81.19 402 VAL A C 1
ATOM 3209 O O . VAL A 1 402 ? 34.980 32.246 -45.048 1.00 81.19 402 VAL A O 1
ATOM 3212 N N . LEU A 1 403 ? 35.760 33.446 -46.790 1.00 80.62 403 LEU A N 1
ATOM 3213 C CA . LEU A 1 403 ? 34.453 33.801 -47.341 1.00 80.62 403 LEU A CA 1
ATOM 3214 C C . LEU A 1 403 ? 33.680 32.556 -47.803 1.00 80.62 403 LEU A C 1
ATOM 3216 O O . LEU A 1 403 ? 32.523 32.379 -47.411 1.00 80.62 403 LEU A O 1
ATOM 3220 N N . TYR A 1 404 ? 34.312 31.665 -48.575 1.00 83.75 404 TYR A N 1
ATOM 3221 C CA . TYR A 1 404 ? 33.670 30.436 -49.057 1.00 83.75 404 TYR A CA 1
ATOM 3222 C C . TYR A 1 404 ? 33.294 29.491 -47.913 1.00 83.75 404 TYR A C 1
ATOM 3224 O O . TYR A 1 404 ? 32.160 29.010 -47.855 1.00 83.75 404 TYR A O 1
ATOM 3232 N N . VAL A 1 405 ? 34.214 29.264 -46.971 1.00 86.62 405 VAL A N 1
ATOM 3233 C CA . VAL A 1 405 ? 33.976 28.368 -45.830 1.00 86.62 405 VAL A CA 1
ATOM 3234 C C . VAL A 1 405 ? 32.869 28.911 -44.923 1.00 86.62 405 VAL A C 1
ATOM 3236 O O . VAL A 1 405 ? 31.960 28.169 -44.547 1.00 86.62 405 VAL A O 1
ATOM 3239 N N . SER A 1 406 ? 32.886 30.208 -44.609 1.00 85.19 406 SER A N 1
ATOM 3240 C CA . SER A 1 406 ? 31.872 30.825 -43.742 1.00 85.19 406 SER A CA 1
ATOM 3241 C C . SER A 1 406 ? 30.493 30.837 -44.405 1.00 85.19 406 SER A C 1
ATOM 3243 O O . SER A 1 406 ? 29.497 30.529 -43.754 1.00 85.19 406 SER A O 1
ATOM 3245 N N . THR A 1 407 ? 30.433 31.096 -45.715 1.00 84.94 407 THR A N 1
ATOM 3246 C CA . THR A 1 407 ? 29.189 31.025 -46.500 1.00 84.94 407 THR A CA 1
ATOM 3247 C C . THR A 1 407 ? 28.614 29.608 -46.517 1.00 84.94 407 THR A C 1
ATOM 3249 O O . THR A 1 407 ? 27.419 29.423 -46.285 1.00 84.94 407 THR A O 1
ATOM 3252 N N . ALA A 1 408 ? 29.453 28.587 -46.718 1.00 88.50 408 ALA A N 1
ATOM 3253 C CA . ALA A 1 408 ? 29.021 27.190 -46.697 1.00 88.50 408 ALA A CA 1
ATOM 3254 C C . ALA A 1 408 ? 28.448 26.774 -45.329 1.00 88.50 408 ALA A C 1
ATOM 3256 O O . ALA A 1 408 ? 27.432 26.079 -45.267 1.00 88.50 408 ALA A O 1
ATOM 3257 N N . ILE A 1 409 ? 29.055 27.231 -44.228 1.00 89.44 409 ILE A N 1
ATOM 3258 C CA . ILE A 1 409 ? 28.570 26.941 -42.870 1.00 89.44 409 ILE A CA 1
ATOM 3259 C C . ILE A 1 409 ? 27.243 27.657 -42.584 1.00 89.44 409 ILE A C 1
ATOM 3261 O O . ILE A 1 409 ? 26.355 27.064 -41.968 1.00 89.44 409 ILE A O 1
ATOM 3265 N N . ILE A 1 410 ? 27.068 28.897 -43.051 1.00 89.00 410 ILE A N 1
ATOM 3266 C CA . ILE A 1 410 ? 25.805 29.638 -42.904 1.00 89.00 410 ILE A CA 1
ATOM 3267 C C . ILE A 1 410 ? 24.670 28.925 -43.657 1.00 89.00 410 ILE A C 1
ATOM 3269 O O . ILE A 1 410 ? 23.623 28.660 -43.066 1.00 89.00 410 ILE A O 1
ATOM 3273 N N . LEU A 1 411 ? 24.903 28.499 -44.904 1.00 88.81 411 LEU A N 1
ATOM 3274 C CA . LEU A 1 411 ? 23.924 27.723 -45.680 1.00 88.81 411 LEU A CA 1
ATOM 3275 C C . LEU A 1 411 ? 23.591 26.372 -45.023 1.00 88.81 411 LEU A C 1
ATOM 3277 O O . LEU A 1 411 ? 22.441 25.930 -45.029 1.00 88.81 411 LEU A O 1
ATOM 3281 N N . PHE A 1 412 ? 24.581 25.720 -44.409 1.00 91.50 412 PHE A N 1
ATOM 3282 C CA . PHE A 1 412 ? 24.358 24.504 -43.628 1.00 91.50 412 PHE A CA 1
ATOM 3283 C C . PHE A 1 412 ? 23.493 24.763 -42.382 1.00 91.50 412 PHE A C 1
ATOM 3285 O O . PHE A 1 412 ? 22.601 23.970 -42.069 1.00 91.50 412 PHE A O 1
ATOM 3292 N N . CYS A 1 413 ? 23.696 25.891 -41.694 1.00 89.81 413 CYS A N 1
ATOM 3293 C CA . CYS A 1 413 ? 22.851 26.303 -40.573 1.00 89.81 413 CYS A CA 1
ATOM 3294 C C . CYS A 1 413 ? 21.403 26.554 -41.018 1.00 89.81 413 CYS A C 1
ATOM 3296 O O . CYS A 1 413 ? 20.480 26.113 -40.330 1.00 89.81 413 CYS A O 1
ATOM 3298 N N . ASP A 1 414 ? 21.192 27.176 -42.180 1.00 88.81 414 ASP A N 1
ATOM 3299 C CA . ASP A 1 414 ? 19.855 27.384 -42.751 1.00 88.81 414 ASP A CA 1
ATOM 3300 C C . ASP A 1 414 ? 19.150 26.058 -43.057 1.00 88.81 414 ASP A C 1
ATOM 3302 O O . ASP A 1 414 ? 17.986 25.867 -42.687 1.00 88.81 414 ASP A O 1
ATOM 3306 N N . ALA A 1 415 ? 19.866 25.094 -43.642 1.00 90.50 415 ALA A N 1
ATOM 3307 C CA . ALA A 1 415 ? 19.338 23.753 -43.889 1.00 90.50 415 ALA A CA 1
ATOM 3308 C C . ALA A 1 415 ? 18.948 23.030 -42.583 1.00 90.50 415 ALA A C 1
ATOM 3310 O O . ALA A 1 415 ? 17.906 22.369 -42.519 1.00 90.50 415 ALA A O 1
ATOM 3311 N N . LEU A 1 416 ? 19.740 23.186 -41.516 1.00 89.44 416 LEU A N 1
ATOM 3312 C CA . LEU A 1 416 ? 19.438 22.612 -40.202 1.00 89.44 416 LEU A CA 1
ATOM 3313 C C . LEU A 1 416 ? 18.233 23.275 -39.519 1.00 89.44 416 LEU A C 1
ATOM 3315 O O . LEU A 1 416 ? 17.404 22.564 -38.946 1.00 89.44 416 LEU A O 1
ATOM 3319 N N . ILE A 1 417 ? 18.095 24.603 -39.593 1.00 89.31 417 ILE A N 1
ATOM 3320 C CA . ILE A 1 417 ? 16.927 25.326 -39.056 1.00 89.31 417 ILE A CA 1
ATOM 3321 C C . ILE A 1 417 ? 15.662 24.914 -39.818 1.00 89.31 417 ILE A C 1
ATOM 3323 O O . ILE A 1 417 ? 14.614 24.666 -39.208 1.00 89.31 417 ILE A O 1
ATOM 3327 N N . PHE A 1 418 ? 15.761 24.768 -41.141 1.00 89.38 418 PHE A N 1
ATOM 3328 C CA . PHE A 1 418 ? 14.678 24.274 -41.985 1.00 89.38 418 PHE A CA 1
ATOM 3329 C C . PHE A 1 418 ? 14.251 22.854 -41.587 1.00 89.38 418 PHE A C 1
ATOM 3331 O O . PHE A 1 418 ? 13.072 22.610 -41.311 1.00 89.38 418 PHE A O 1
ATOM 3338 N N . TYR A 1 419 ? 15.210 21.937 -41.442 1.00 90.06 419 TYR A N 1
ATOM 3339 C CA . TYR A 1 419 ? 14.963 20.572 -40.976 1.00 90.06 419 TYR A CA 1
ATOM 3340 C C . TYR A 1 419 ? 14.321 20.532 -39.579 1.00 90.06 419 TYR A C 1
ATOM 3342 O O . TYR A 1 419 ? 13.301 19.865 -39.375 1.00 90.06 419 TYR A O 1
ATOM 3350 N N . ALA A 1 420 ? 14.865 21.281 -38.615 1.00 88.06 420 ALA A N 1
ATOM 3351 C CA . ALA A 1 420 ? 14.335 21.346 -37.255 1.00 88.06 420 ALA A CA 1
ATOM 3352 C C . ALA A 1 420 ? 12.890 21.873 -37.230 1.00 88.06 420 ALA A C 1
ATOM 3354 O O . ALA A 1 420 ? 12.052 21.349 -36.488 1.00 88.06 420 ALA A O 1
ATOM 3355 N N . THR A 1 421 ? 12.576 22.855 -38.080 1.00 89.19 421 THR A N 1
ATOM 3356 C CA . THR A 1 421 ? 11.221 23.403 -38.224 1.00 89.19 421 THR A CA 1
ATOM 3357 C C . THR A 1 421 ? 10.258 22.368 -38.799 1.00 89.19 421 THR A C 1
ATOM 3359 O O . THR A 1 421 ? 9.161 22.195 -38.266 1.00 89.19 421 THR A O 1
ATOM 3362 N N . ILE A 1 422 ? 10.666 21.610 -39.821 1.00 87.94 422 ILE A N 1
ATOM 3363 C CA . ILE A 1 422 ? 9.847 20.527 -40.387 1.00 87.94 422 ILE A CA 1
ATOM 3364 C C . ILE A 1 422 ? 9.542 19.460 -39.332 1.00 87.94 422 ILE A C 1
ATOM 3366 O O . ILE A 1 422 ? 8.377 19.115 -39.120 1.00 87.94 422 ILE A O 1
ATOM 3370 N N . ILE A 1 423 ? 10.559 18.961 -38.624 1.00 85.31 423 ILE A N 1
ATOM 3371 C CA . ILE A 1 423 ? 10.376 17.933 -37.589 1.00 85.31 423 ILE A CA 1
ATOM 3372 C C . ILE A 1 423 ? 9.473 18.436 -36.458 1.00 85.31 423 ILE A C 1
ATOM 3374 O O . ILE A 1 423 ? 8.604 17.696 -35.979 1.00 85.31 423 ILE A O 1
ATOM 3378 N N . TYR A 1 424 ? 9.635 19.697 -36.050 1.00 88.62 424 TYR A N 1
ATOM 3379 C CA . TYR A 1 424 ? 8.768 20.329 -35.062 1.00 88.62 424 TYR A CA 1
ATOM 3380 C C . TYR A 1 424 ? 7.302 20.340 -35.523 1.00 88.62 424 TYR A C 1
ATOM 3382 O O . TYR A 1 424 ? 6.425 19.903 -34.769 1.00 88.62 424 TYR A O 1
ATOM 3390 N N . GLN A 1 425 ? 7.037 20.765 -36.763 1.00 86.56 425 GLN A N 1
ATOM 3391 C CA . GLN A 1 425 ? 5.686 20.837 -37.329 1.00 86.56 425 GLN A CA 1
ATOM 3392 C C . GLN A 1 425 ? 5.052 19.451 -37.502 1.00 86.56 425 GLN A C 1
ATOM 3394 O O . GLN A 1 425 ? 3.890 19.267 -37.139 1.00 86.56 425 GLN A O 1
ATOM 3399 N N . LEU A 1 426 ? 5.807 18.450 -37.966 1.00 84.06 426 LEU A N 1
ATOM 3400 C CA . LEU A 1 426 ? 5.323 17.070 -38.104 1.00 84.06 426 LEU A CA 1
ATOM 3401 C C . LEU A 1 426 ? 4.909 16.474 -36.754 1.00 84.06 426 LEU A C 1
ATOM 3403 O O . LEU A 1 426 ? 3.805 15.942 -36.613 1.00 84.06 426 LEU A O 1
ATOM 3407 N N . ARG A 1 427 ? 5.747 16.623 -35.721 1.00 83.19 427 ARG A N 1
ATOM 3408 C CA . ARG A 1 427 ? 5.410 16.171 -34.360 1.00 83.19 427 ARG A CA 1
ATOM 3409 C C . ARG A 1 427 ? 4.216 16.929 -33.793 1.00 83.19 427 ARG A C 1
ATOM 3411 O O . ARG A 1 427 ? 3.352 16.331 -33.156 1.00 83.19 427 ARG A O 1
ATOM 3418 N N . ARG A 1 428 ? 4.125 18.233 -34.051 1.00 84.00 428 ARG A N 1
ATOM 3419 C CA . ARG A 1 428 ? 2.983 19.062 -33.653 1.00 84.00 428 ARG A CA 1
ATOM 3420 C C . ARG A 1 428 ? 1.683 18.594 -34.309 1.00 84.00 428 ARG A C 1
ATOM 3422 O O . ARG A 1 428 ? 0.675 18.499 -33.614 1.00 84.00 428 ARG A O 1
ATOM 3429 N N . ILE A 1 429 ? 1.692 18.277 -35.606 1.00 81.50 429 ILE A N 1
ATOM 3430 C CA . ILE A 1 429 ? 0.532 17.723 -36.327 1.00 81.50 429 ILE A CA 1
ATOM 3431 C C . ILE A 1 429 ? 0.126 16.375 -35.729 1.00 81.50 429 ILE A C 1
ATOM 3433 O O . ILE A 1 429 ? -1.049 16.177 -35.432 1.00 81.50 429 ILE A O 1
ATOM 3437 N N . TYR A 1 430 ? 1.090 15.490 -35.464 1.00 81.44 430 TYR A N 1
ATOM 3438 C CA . TYR A 1 430 ? 0.838 14.210 -34.801 1.00 81.44 430 TYR A CA 1
ATOM 3439 C C . TYR A 1 430 ? 0.129 14.387 -33.447 1.00 81.44 430 TYR A C 1
ATOM 3441 O O . TYR A 1 430 ? -0.891 13.745 -33.193 1.00 81.44 430 TYR A O 1
ATOM 3449 N N . PHE A 1 431 ? 0.602 15.306 -32.595 1.00 77.50 431 PHE A N 1
ATOM 3450 C CA . PHE A 1 431 ? -0.052 15.589 -31.312 1.00 77.50 431 PHE A CA 1
ATOM 3451 C C . PHE A 1 431 ? -1.452 16.179 -31.481 1.00 77.50 431 PHE A C 1
ATOM 3453 O O . PHE A 1 431 ? -2.368 15.787 -30.764 1.00 77.50 431 PHE A O 1
ATOM 3460 N N . VAL A 1 432 ? -1.638 17.095 -32.431 1.00 76.38 432 VAL A N 1
ATOM 3461 C CA . VAL A 1 432 ? -2.941 17.714 -32.702 1.00 76.38 432 VAL A CA 1
ATOM 3462 C C . VAL A 1 432 ? -3.959 16.691 -33.195 1.00 76.38 432 VAL A C 1
ATOM 3464 O O . VAL A 1 432 ? -5.072 16.666 -32.677 1.00 76.38 432 VAL A O 1
ATOM 3467 N N . ASN A 1 433 ? -3.572 15.810 -34.116 1.00 76.25 433 ASN A N 1
ATOM 3468 C CA . ASN A 1 433 ? -4.443 14.749 -34.617 1.00 76.25 433 ASN A CA 1
ATOM 3469 C C . ASN A 1 433 ? -4.784 13.741 -33.512 1.00 76.25 433 ASN A C 1
ATOM 3471 O O . ASN A 1 433 ? -5.939 13.344 -33.379 1.00 76.25 433 ASN A O 1
ATOM 34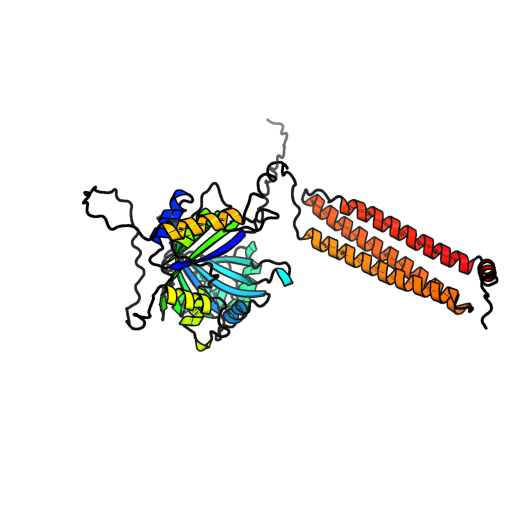75 N N . ASN A 1 434 ? -3.820 13.398 -32.651 1.00 71.56 434 ASN A N 1
ATOM 3476 C CA . ASN A 1 434 ? -4.062 12.536 -31.494 1.00 71.56 434 ASN A CA 1
ATOM 3477 C C . ASN A 1 434 ? -5.032 13.191 -30.484 1.00 71.56 434 ASN A C 1
ATOM 3479 O O . ASN A 1 434 ? -5.957 12.543 -30.001 1.00 71.56 434 ASN A O 1
ATOM 3483 N N . ILE A 1 435 ? -4.903 14.496 -30.217 1.00 66.44 435 ILE A N 1
ATOM 3484 C CA . ILE A 1 435 ? -5.832 15.245 -29.349 1.00 66.44 435 ILE A CA 1
ATOM 3485 C C . ILE A 1 435 ? -7.236 15.335 -29.973 1.00 66.44 435 ILE A C 1
ATOM 3487 O O . ILE A 1 435 ? -8.228 15.133 -29.269 1.00 66.44 435 ILE A O 1
ATOM 3491 N N . ALA A 1 436 ? -7.324 15.602 -31.279 1.00 66.06 436 ALA A N 1
ATOM 3492 C CA . ALA A 1 436 ? -8.586 15.698 -32.010 1.00 66.06 436 ALA A CA 1
ATOM 3493 C C . ALA A 1 436 ? -9.321 14.347 -32.064 1.00 66.06 436 ALA A C 1
ATOM 3495 O O . ALA A 1 436 ? -10.520 14.301 -31.802 1.00 66.06 436 ALA A O 1
ATOM 3496 N N . SER A 1 437 ? -8.594 13.244 -32.291 1.00 65.31 437 SER A N 1
ATOM 3497 C CA . SER A 1 437 ? -9.148 11.878 -32.280 1.00 65.31 437 SER A CA 1
ATOM 3498 C C . SER A 1 437 ? -9.737 11.467 -30.924 1.00 65.31 437 SER A C 1
ATOM 3500 O O . SER A 1 437 ? -10.610 10.610 -30.857 1.00 65.31 437 SER A O 1
ATOM 3502 N N . ARG A 1 438 ? -9.310 12.124 -29.838 1.00 60.78 438 ARG A N 1
ATOM 3503 C CA . ARG A 1 438 ? -9.814 11.927 -28.469 1.00 60.78 438 ARG A CA 1
ATOM 3504 C C . ARG A 1 438 ? -10.909 12.932 -28.077 1.00 60.78 438 ARG A C 1
ATOM 3506 O O . ARG A 1 438 ? -11.215 13.069 -26.895 1.00 60.78 438 ARG A O 1
ATOM 3513 N N . GLY A 1 439 ? -11.458 13.689 -29.033 1.00 49.75 439 GLY A N 1
ATOM 3514 C CA . GLY A 1 439 ? -12.508 14.690 -28.791 1.00 49.75 439 GLY A CA 1
ATOM 3515 C C . GLY A 1 439 ? -12.044 15.931 -28.013 1.00 49.75 439 GLY A C 1
ATOM 3516 O O . GLY A 1 439 ? -12.864 16.680 -27.473 1.00 49.75 439 GLY A O 1
ATOM 3517 N N . GLY A 1 440 ? -10.731 16.161 -27.918 1.00 56.91 440 GLY A N 1
ATOM 3518 C CA . GLY A 1 440 ? -10.145 17.304 -27.227 1.00 56.91 440 GLY A CA 1
ATOM 3519 C C . GLY A 1 440 ? -10.013 18.539 -28.128 1.00 56.91 440 GLY A C 1
ATOM 3520 O O . GLY A 1 440 ? -9.633 18.446 -29.288 1.00 56.91 440 GLY A O 1
ATOM 3521 N N . ARG A 1 441 ? -10.256 19.742 -27.592 1.00 54.94 441 ARG A N 1
ATOM 3522 C CA . ARG A 1 441 ? -9.862 21.015 -28.243 1.00 54.94 441 ARG A CA 1
ATOM 3523 C C . ARG A 1 441 ? -8.353 21.261 -28.139 1.00 54.94 441 ARG A C 1
ATOM 3525 O O . ARG A 1 441 ? -7.782 21.185 -27.062 1.00 54.94 441 ARG A O 1
ATOM 3532 N N . VAL A 1 442 ? -7.689 21.623 -29.218 1.00 63.06 442 VAL A N 1
ATOM 3533 C CA . VAL A 1 442 ? -6.260 21.953 -29.156 1.00 63.06 442 VAL A CA 1
ATOM 3534 C C . VAL A 1 442 ? -6.060 23.265 -28.366 1.00 63.06 442 VAL A C 1
ATOM 3536 O O . VAL A 1 442 ? -6.778 24.233 -28.635 1.00 63.06 442 VAL A O 1
ATOM 3539 N N . PRO A 1 443 ? -5.130 23.343 -27.391 1.00 63.41 443 PRO A N 1
ATOM 3540 C CA . PRO A 1 443 ? -4.842 24.594 -26.688 1.00 63.41 443 PRO A CA 1
ATOM 3541 C C . PRO A 1 443 ? -4.405 25.700 -27.658 1.00 63.41 443 PRO A C 1
ATOM 3543 O O . PRO A 1 443 ? -3.661 25.439 -28.600 1.00 63.41 443 PRO A O 1
ATOM 3546 N N . ARG A 1 444 ? -4.816 26.952 -27.412 1.00 63.03 444 ARG A N 1
ATOM 3547 C CA . ARG A 1 444 ? -4.525 28.094 -28.304 1.00 63.03 444 ARG A CA 1
ATOM 3548 C C . ARG A 1 444 ? -3.022 28.285 -28.567 1.00 63.03 444 ARG A C 1
ATOM 3550 O O . ARG A 1 444 ? -2.641 28.563 -29.701 1.00 63.03 444 ARG A O 1
ATOM 3557 N N . SER A 1 445 ? -2.182 28.001 -27.570 1.00 66.56 445 SER A N 1
ATOM 3558 C CA . SER A 1 445 ? -0.718 28.057 -27.674 1.00 66.56 445 SER A CA 1
ATOM 3559 C C . SER A 1 445 ? -0.134 27.145 -28.764 1.00 66.56 445 SER A C 1
ATOM 3561 O O . SER A 1 445 ? 0.872 27.494 -29.372 1.00 66.56 445 SER A O 1
ATOM 3563 N N . PHE A 1 446 ? -0.772 26.014 -29.099 1.00 66.56 446 PHE A N 1
ATOM 3564 C CA . PHE A 1 446 ? -0.321 25.155 -30.207 1.00 66.56 446 PHE A CA 1
ATOM 3565 C C . PHE A 1 446 ? -0.469 25.848 -31.567 1.00 66.56 446 PHE A C 1
ATOM 3567 O O . PHE A 1 446 ? 0.298 25.572 -32.493 1.00 66.56 446 PHE A O 1
ATOM 3574 N N . ASN A 1 447 ? -1.484 26.703 -31.725 1.00 67.56 447 ASN A N 1
ATOM 3575 C CA . ASN A 1 447 ? -1.699 27.477 -32.948 1.00 67.56 447 ASN A CA 1
ATOM 3576 C C . ASN A 1 447 ? -0.781 28.701 -33.005 1.00 67.56 447 ASN A C 1
ATOM 3578 O O . ASN A 1 447 ? -0.295 29.019 -34.084 1.00 67.56 447 ASN A O 1
ATOM 3582 N N . GLU A 1 448 ? -0.476 29.318 -31.865 1.00 75.50 448 GLU A N 1
ATOM 3583 C CA . GLU A 1 448 ? 0.475 30.435 -31.782 1.00 75.50 448 GLU A CA 1
ATOM 3584 C C . GLU A 1 448 ? 1.893 29.986 -32.167 1.00 75.50 448 GLU A C 1
ATOM 3586 O O . GLU A 1 448 ? 2.506 30.573 -33.056 1.00 75.50 448 GLU A O 1
ATOM 3591 N N . TRP A 1 449 ? 2.375 28.863 -31.625 1.00 76.38 449 TRP A N 1
ATOM 3592 C CA . TRP A 1 449 ? 3.708 28.343 -31.955 1.00 76.38 449 TRP A CA 1
ATOM 3593 C C . TRP A 1 449 ? 3.866 27.845 -33.399 1.00 76.38 449 TRP A C 1
ATOM 3595 O O . TRP A 1 449 ? 4.975 27.864 -33.937 1.00 76.38 449 TRP A O 1
ATOM 3605 N N . LYS A 1 450 ? 2.769 27.450 -34.064 1.00 77.31 450 LYS A N 1
ATOM 3606 C CA . LYS A 1 450 ? 2.779 27.154 -35.510 1.00 77.31 450 LYS A CA 1
ATOM 3607 C C . LYS A 1 450 ? 3.214 28.388 -36.304 1.00 77.31 450 LYS A C 1
ATOM 3609 O O . LYS A 1 450 ? 4.012 28.257 -37.224 1.00 77.31 450 LYS A O 1
ATOM 3614 N N . VAL A 1 451 ? 2.674 29.553 -35.947 1.00 81.94 451 VAL A N 1
ATOM 3615 C CA . VAL A 1 451 ? 2.953 30.826 -36.619 1.00 81.94 451 VAL A CA 1
ATOM 3616 C C . VAL A 1 451 ? 4.340 31.333 -36.234 1.00 81.94 451 VAL A C 1
ATOM 3618 O O . VAL A 1 451 ? 5.121 31.676 -37.113 1.00 81.94 451 VAL A O 1
ATOM 3621 N N . ILE A 1 452 ? 4.683 31.295 -34.943 1.00 83.50 452 ILE A N 1
ATOM 3622 C CA . ILE A 1 452 ? 5.979 31.776 -34.438 1.00 83.50 452 ILE A CA 1
ATOM 3623 C C . ILE A 1 452 ? 7.145 31.015 -35.085 1.00 83.50 452 ILE A C 1
ATOM 3625 O O . ILE A 1 452 ? 8.059 31.641 -35.609 1.00 83.50 452 ILE A O 1
ATOM 3629 N N . SER A 1 453 ? 7.101 29.679 -35.118 1.00 82.88 453 SER A N 1
ATOM 3630 C CA . SER A 1 453 ? 8.179 28.875 -35.723 1.00 82.88 453 SER A CA 1
ATOM 3631 C C . SER A 1 453 ? 8.341 29.117 -37.228 1.00 82.88 453 SER A C 1
ATOM 3633 O O . SER A 1 453 ? 9.466 29.141 -37.719 1.00 82.88 453 SER A O 1
ATOM 3635 N N . ALA A 1 454 ? 7.244 29.355 -37.956 1.00 84.81 454 ALA A N 1
ATOM 3636 C CA . ALA A 1 454 ? 7.295 29.691 -39.378 1.00 84.81 454 ALA A CA 1
ATOM 3637 C C . ALA A 1 454 ? 7.885 31.090 -39.625 1.00 84.81 454 ALA A C 1
ATOM 3639 O O . ALA A 1 454 ? 8.717 31.252 -40.513 1.00 84.81 454 ALA A O 1
ATOM 3640 N N . ILE A 1 455 ? 7.504 32.084 -38.813 1.00 87.62 455 ILE A N 1
ATOM 3641 C CA . ILE A 1 455 ? 8.070 33.439 -38.886 1.00 87.62 455 ILE A CA 1
ATOM 3642 C C . ILE A 1 455 ? 9.570 33.408 -38.578 1.00 87.62 455 ILE A C 1
ATOM 3644 O O . ILE A 1 455 ? 10.348 34.015 -39.307 1.00 87.62 455 ILE A O 1
ATOM 3648 N N . MET A 1 456 ? 9.986 32.673 -37.540 1.00 85.12 456 MET A N 1
ATOM 3649 C CA . MET A 1 456 ? 11.402 32.545 -37.182 1.00 85.12 456 MET A CA 1
ATOM 3650 C C . MET A 1 456 ? 12.218 31.918 -38.313 1.00 85.12 456 MET A C 1
ATOM 3652 O O . MET A 1 456 ? 13.276 32.440 -38.647 1.00 85.12 456 MET A O 1
ATOM 3656 N N . LEU A 1 457 ? 11.720 30.847 -38.938 1.00 87.62 457 LEU A N 1
ATOM 3657 C CA . LEU A 1 457 ? 12.390 30.208 -40.072 1.00 87.62 457 LEU A CA 1
ATOM 3658 C C . LEU A 1 457 ? 12.629 31.195 -41.224 1.00 87.62 457 LEU A C 1
ATOM 3660 O O . LEU A 1 457 ? 13.751 31.312 -41.709 1.00 87.62 457 LEU A O 1
ATOM 3664 N N . VAL A 1 458 ? 11.583 31.915 -41.641 1.00 89.38 458 VAL A N 1
ATOM 3665 C CA . VAL A 1 458 ? 11.678 32.891 -42.738 1.00 89.38 458 VAL A CA 1
ATOM 3666 C C . VAL A 1 458 ? 12.630 34.026 -42.374 1.00 89.38 458 VAL A C 1
ATOM 3668 O O . VAL A 1 458 ? 13.450 34.416 -43.198 1.00 89.38 458 VAL A O 1
ATOM 3671 N N . PHE A 1 459 ? 12.558 34.526 -41.139 1.00 88.50 459 PHE A N 1
ATOM 3672 C CA . PHE A 1 459 ? 13.436 35.588 -40.659 1.00 88.50 459 PHE A CA 1
ATOM 3673 C C . PHE A 1 459 ? 14.914 35.177 -40.697 1.00 88.50 459 PHE A C 1
ATOM 3675 O O . PHE A 1 459 ? 15.724 35.905 -41.263 1.00 88.50 459 PHE A O 1
ATOM 3682 N N . PHE A 1 460 ? 15.267 34.008 -40.150 1.00 84.56 460 PHE A N 1
ATOM 3683 C CA . PHE A 1 460 ? 16.661 33.553 -40.119 1.00 84.56 460 PHE A CA 1
ATOM 3684 C C . PHE A 1 460 ? 17.222 33.305 -41.520 1.00 84.56 460 PHE A C 1
ATOM 3686 O O . PHE A 1 460 ? 18.302 33.804 -41.821 1.00 84.56 460 PHE A O 1
ATOM 3693 N N . ILE A 1 461 ? 16.465 32.633 -42.394 1.00 87.00 461 ILE A N 1
ATOM 3694 C CA . ILE A 1 461 ? 16.894 32.398 -43.779 1.00 87.00 461 ILE A CA 1
ATOM 3695 C C . ILE A 1 461 ? 17.060 33.726 -44.526 1.00 87.00 461 ILE A C 1
ATOM 3697 O O . ILE A 1 461 ? 18.040 33.899 -45.245 1.00 87.00 461 ILE A O 1
ATOM 3701 N N . ALA A 1 462 ? 16.139 34.680 -44.356 1.00 88.06 462 ALA A N 1
ATOM 3702 C CA . ALA A 1 462 ? 16.221 35.977 -45.026 1.00 88.06 462 ALA A CA 1
ATOM 3703 C C . ALA A 1 462 ? 17.437 36.792 -44.564 1.00 88.06 462 ALA A C 1
ATOM 3705 O O . ALA A 1 462 ? 18.153 37.341 -45.399 1.00 88.06 462 ALA A O 1
ATOM 3706 N N . VAL A 1 463 ? 17.700 36.840 -43.254 1.00 86.81 463 VAL A N 1
ATOM 3707 C CA . VAL A 1 463 ? 18.866 37.537 -42.691 1.00 86.81 463 VAL A CA 1
ATOM 3708 C C . VAL A 1 463 ? 20.165 36.884 -43.158 1.00 86.81 463 VAL A C 1
ATOM 3710 O O . VAL A 1 463 ? 21.049 37.582 -43.648 1.00 86.81 463 VAL A O 1
ATOM 3713 N N . ASN A 1 464 ? 20.269 35.556 -43.080 1.00 86.81 464 ASN A N 1
ATOM 3714 C CA . ASN A 1 464 ? 21.461 34.828 -43.513 1.00 86.81 464 ASN A CA 1
ATOM 3715 C C . ASN A 1 464 ? 21.702 34.976 -45.020 1.00 86.81 464 ASN A C 1
ATOM 3717 O O . ASN A 1 464 ? 22.820 35.279 -45.434 1.00 86.81 464 ASN A O 1
ATOM 3721 N N . SER A 1 465 ? 20.649 34.874 -45.835 1.00 84.94 465 SER A N 1
ATOM 3722 C CA . SER A 1 465 ? 20.728 35.089 -47.286 1.00 84.94 465 SER A CA 1
ATOM 3723 C C . SER A 1 465 ? 21.137 36.521 -47.632 1.00 84.94 465 SER A C 1
ATOM 3725 O O . SER A 1 465 ? 21.932 36.723 -48.544 1.00 84.94 465 SER A O 1
ATOM 3727 N N . TYR A 1 466 ? 20.634 37.520 -46.898 1.00 86.00 466 TYR A N 1
ATOM 3728 C CA . TYR A 1 466 ? 21.013 38.922 -47.086 1.00 86.00 466 TYR A CA 1
ATOM 3729 C C . TYR A 1 466 ? 22.477 39.176 -46.716 1.00 86.00 466 TYR A C 1
ATOM 3731 O O . TYR A 1 466 ? 23.187 39.851 -47.459 1.00 86.00 466 TYR A O 1
ATOM 3739 N N . ILE A 1 467 ? 22.952 38.604 -45.606 1.00 82.06 467 ILE A N 1
ATOM 3740 C CA . ILE A 1 467 ? 24.357 38.705 -45.200 1.00 82.06 467 ILE A CA 1
ATOM 3741 C C . ILE A 1 467 ? 25.249 38.073 -46.269 1.00 82.06 467 ILE A C 1
ATOM 3743 O O . ILE A 1 467 ? 26.168 38.724 -46.755 1.00 82.06 467 ILE A O 1
ATOM 3747 N N . VAL A 1 468 ? 24.949 36.848 -46.702 1.00 81.56 468 VAL A N 1
ATOM 3748 C CA . VAL A 1 468 ? 25.708 36.188 -47.773 1.00 81.56 468 VAL A CA 1
ATOM 3749 C C . VAL A 1 468 ? 25.682 37.022 -49.058 1.00 81.56 468 VAL A C 1
ATOM 3751 O O . VAL A 1 468 ? 26.724 37.220 -49.675 1.00 81.56 468 VAL A O 1
ATOM 3754 N N . TYR A 1 469 ? 24.529 37.577 -49.437 1.00 83.44 469 TYR A N 1
ATOM 3755 C CA . TYR A 1 469 ? 24.407 38.437 -50.614 1.00 83.44 469 TYR A CA 1
ATOM 3756 C C . TYR A 1 469 ? 25.289 39.691 -50.528 1.00 83.44 469 TYR A C 1
ATOM 3758 O O . TYR A 1 469 ? 26.002 39.987 -51.482 1.00 83.44 469 TYR A O 1
ATOM 3766 N N . MET A 1 470 ? 25.293 40.400 -49.394 1.00 79.00 470 MET A N 1
ATOM 3767 C CA . MET A 1 470 ? 26.130 41.593 -49.200 1.00 79.00 470 MET A CA 1
ATOM 3768 C C . MET A 1 470 ? 27.617 41.287 -49.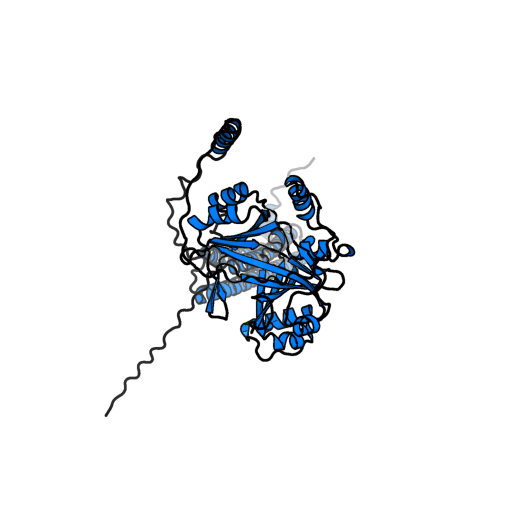396 1.00 79.00 470 MET A C 1
ATOM 3770 O O . MET A 1 470 ? 28.323 42.041 -50.060 1.00 79.00 470 MET A O 1
ATOM 3774 N N . TRP A 1 471 ? 28.078 40.155 -48.867 1.00 74.81 471 TRP A N 1
ATOM 3775 C CA . TRP A 1 471 ? 29.484 39.763 -48.924 1.00 74.81 471 TRP A CA 1
ATOM 3776 C C . TRP A 1 471 ? 29.905 39.142 -50.264 1.00 74.81 471 TRP A C 1
ATOM 3778 O O . TRP A 1 471 ? 31.072 39.237 -50.635 1.00 74.81 471 TRP A O 1
ATOM 3788 N N . VAL A 1 472 ? 28.976 38.531 -51.007 1.00 73.56 472 VAL A N 1
ATOM 3789 C CA . VAL A 1 472 ? 29.261 37.885 -52.302 1.00 73.56 472 VAL A CA 1
ATOM 3790 C C . VAL A 1 472 ? 29.040 38.829 -53.493 1.00 73.56 472 VAL A C 1
ATOM 3792 O O . VAL A 1 472 ? 29.791 38.760 -54.462 1.00 73.56 472 VAL A O 1
ATOM 3795 N N . ALA A 1 473 ? 28.034 39.710 -53.450 1.00 68.81 473 ALA A N 1
ATOM 3796 C CA . ALA A 1 473 ? 27.621 40.539 -54.591 1.00 68.81 473 ALA A CA 1
ATOM 3797 C C . ALA A 1 473 ? 28.061 42.017 -54.514 1.00 68.81 473 ALA A C 1
ATOM 3799 O O . ALA A 1 473 ? 28.006 42.718 -55.527 1.00 68.81 473 ALA A O 1
ATOM 3800 N N . GLN A 1 474 ? 28.465 42.517 -53.338 1.00 60.12 474 GLN A N 1
ATOM 3801 C CA . GLN A 1 474 ? 28.850 43.923 -53.118 1.00 60.12 474 GLN A CA 1
ATOM 3802 C C . GLN A 1 474 ? 30.085 44.067 -52.192 1.00 60.12 474 GLN A C 1
ATOM 3804 O O . GLN A 1 474 ? 29.999 44.732 -51.157 1.00 60.12 474 GLN A O 1
ATOM 3809 N N . PRO A 1 475 ? 31.259 43.496 -52.532 1.00 58.62 475 PRO A N 1
ATOM 3810 C CA . PRO A 1 475 ? 32.445 43.582 -51.672 1.00 58.62 475 PRO A CA 1
ATOM 3811 C C . PRO A 1 475 ? 32.960 45.023 -51.444 1.00 58.62 475 PRO A C 1
ATOM 3813 O O . PRO A 1 475 ? 33.561 45.292 -50.408 1.00 58.62 475 PRO A O 1
ATOM 3816 N N . GLU A 1 476 ? 32.685 45.968 -52.354 1.00 53.69 476 GLU A N 1
ATOM 3817 C CA . GLU A 1 476 ? 33.168 47.365 -52.280 1.00 53.69 476 GLU A CA 1
ATOM 3818 C C . GLU A 1 476 ? 32.381 48.270 -51.307 1.00 53.69 476 GLU A C 1
ATOM 3820 O O . GLU A 1 476 ? 32.876 49.317 -50.890 1.00 53.69 476 GLU A O 1
ATOM 3825 N N . VAL A 1 477 ? 31.165 47.886 -50.896 1.00 53.19 477 VAL A N 1
ATOM 3826 C CA . VAL A 1 477 ? 30.341 48.697 -49.972 1.00 53.19 477 VAL A CA 1
ATOM 3827 C C . VAL A 1 477 ? 30.825 48.564 -48.520 1.00 53.19 477 VAL A C 1
ATOM 3829 O O . VAL A 1 477 ? 30.617 49.467 -47.709 1.00 53.19 477 VAL A O 1
ATOM 3832 N N . LEU A 1 478 ? 31.516 47.472 -48.178 1.00 49.78 478 LEU A N 1
ATOM 3833 C CA . LEU A 1 478 ? 31.984 47.222 -46.812 1.00 49.78 478 LEU A CA 1
ATOM 3834 C C . LEU A 1 478 ? 33.307 47.928 -46.473 1.00 49.78 478 LEU A C 1
ATOM 3836 O O . LEU A 1 478 ? 33.530 48.282 -45.316 1.00 49.78 478 LEU A O 1
ATOM 3840 N N . THR A 1 479 ? 34.153 48.189 -47.472 1.00 50.97 479 THR A N 1
ATOM 3841 C CA . THR A 1 479 ? 35.411 48.941 -47.316 1.00 50.97 479 THR A CA 1
ATOM 3842 C C . THR A 1 479 ? 35.190 50.437 -47.072 1.00 50.97 479 THR A C 1
ATOM 3844 O O . THR A 1 479 ? 36.064 51.101 -46.532 1.00 50.97 479 THR A O 1
ATOM 3847 N N . GLY A 1 480 ? 34.011 50.982 -47.395 1.00 46.06 480 GLY A N 1
ATOM 3848 C CA . GLY A 1 480 ? 33.676 52.390 -47.127 1.00 46.06 480 GLY A CA 1
ATOM 3849 C C . GLY A 1 480 ? 33.277 52.697 -45.675 1.00 46.06 480 GLY A C 1
ATOM 3850 O O . GLY A 1 480 ? 33.219 53.861 -45.286 1.00 46.06 480 GLY A O 1
ATOM 3851 N N . LEU A 1 481 ? 33.002 51.677 -44.853 1.00 45.59 481 LEU A N 1
ATOM 3852 C CA . LEU A 1 481 ? 32.651 51.845 -43.433 1.00 45.59 481 LEU A CA 1
ATOM 3853 C C . LEU A 1 481 ? 33.873 51.816 -42.502 1.00 45.59 481 LEU A C 1
ATOM 3855 O O . LEU A 1 481 ? 33.787 52.313 -41.381 1.00 45.59 481 LEU A O 1
ATOM 3859 N N . THR A 1 482 ? 35.017 51.295 -42.956 1.00 47.44 482 THR A N 1
ATOM 3860 C CA . THR A 1 482 ? 36.268 51.272 -42.177 1.00 47.44 482 THR A CA 1
ATOM 3861 C C . THR A 1 482 ? 36.991 52.621 -42.135 1.00 47.44 482 THR A C 1
ATOM 3863 O O . THR A 1 482 ? 37.774 52.849 -41.218 1.00 47.44 482 THR A O 1
ATOM 3866 N N . ASP A 1 483 ? 36.675 53.552 -43.041 1.00 42.75 483 ASP A N 1
ATOM 3867 C CA . ASP A 1 483 ? 37.353 54.857 -43.127 1.00 42.75 483 ASP A CA 1
ATOM 3868 C C . ASP A 1 483 ? 36.778 55.939 -42.192 1.00 42.75 483 ASP A C 1
ATOM 3870 O O . ASP A 1 483 ? 37.299 57.052 -42.136 1.00 42.75 483 ASP A O 1
ATOM 3874 N N . SER A 1 484 ? 35.722 55.645 -41.423 1.00 45.00 484 SER A N 1
ATOM 3875 C CA . SER A 1 484 ? 35.065 56.640 -40.551 1.00 45.00 484 SER A CA 1
ATOM 3876 C C . SER A 1 484 ? 35.271 56.434 -39.045 1.00 45.00 484 SER A C 1
ATOM 3878 O O . SER A 1 484 ? 34.796 57.247 -38.252 1.00 45.00 484 SER A O 1
ATOM 3880 N N . VAL A 1 485 ? 36.026 55.412 -38.620 1.00 44.50 485 VAL A N 1
ATOM 3881 C CA . VAL A 1 485 ? 36.351 55.190 -37.197 1.00 44.50 485 VAL A CA 1
ATOM 3882 C C . VAL A 1 485 ? 37.835 54.857 -37.022 1.00 44.50 485 VAL A C 1
ATOM 3884 O O . VAL A 1 485 ? 38.210 53.793 -36.542 1.00 44.50 485 VAL A O 1
ATOM 3887 N N . VAL A 1 486 ? 38.701 55.803 -37.384 1.00 39.91 486 VAL A N 1
ATOM 3888 C CA . VAL A 1 486 ? 40.042 55.900 -36.795 1.00 39.91 486 VAL A CA 1
ATOM 3889 C C . VAL A 1 486 ? 40.021 57.098 -35.850 1.00 39.91 486 VAL A C 1
ATOM 3891 O O . VAL A 1 486 ? 40.234 58.237 -36.256 1.00 39.91 486 VAL A O 1
ATOM 3894 N N . LEU A 1 487 ? 39.709 56.850 -34.575 1.00 38.72 487 LEU A N 1
ATOM 3895 C CA . LEU A 1 487 ? 40.066 57.788 -33.512 1.00 38.72 487 LEU A CA 1
ATOM 3896 C C . LEU A 1 487 ? 41.574 57.639 -33.248 1.00 38.72 487 LEU A C 1
ATOM 3898 O O . LEU A 1 487 ? 42.038 56.508 -33.084 1.00 38.72 487 LEU A O 1
ATOM 3902 N N . PRO A 1 488 ? 42.349 58.737 -33.215 1.00 35.84 488 PRO A N 1
ATOM 3903 C CA . PRO A 1 488 ? 43.783 58.671 -32.983 1.00 35.84 488 PRO A CA 1
ATOM 3904 C C . PRO A 1 488 ? 44.047 58.258 -31.531 1.00 35.84 488 PRO A C 1
ATOM 3906 O O . PRO A 1 488 ? 43.530 58.873 -30.599 1.00 35.84 488 PRO A O 1
ATOM 3909 N N . ILE A 1 489 ? 44.849 57.210 -31.348 1.00 42.81 489 ILE A N 1
ATOM 3910 C CA . ILE A 1 489 ? 45.364 56.782 -30.045 1.00 42.81 489 ILE A CA 1
ATOM 3911 C C . ILE A 1 489 ? 46.735 57.443 -29.854 1.00 42.81 489 ILE A C 1
ATOM 3913 O O . ILE A 1 489 ? 47.612 57.286 -30.706 1.00 42.81 489 ILE A O 1
ATOM 3917 N N . VAL A 1 490 ? 46.887 58.185 -28.752 1.00 35.72 490 VAL A N 1
ATOM 3918 C CA . VAL A 1 490 ? 48.180 58.435 -28.087 1.00 35.72 490 VAL A CA 1
ATOM 3919 C C . VAL A 1 490 ? 48.471 57.258 -27.172 1.00 35.72 490 VAL A C 1
ATOM 3921 O O . VAL A 1 490 ? 47.516 56.835 -26.477 1.00 35.72 490 VAL A O 1
#

Foldseek 3Di:
DDDDDDDDDDPPDDPPPPDPFDKDKFKKWFFQVLVVLLCVLPCVPFNWDWDQALVRDTHQKWKKKKFKKAAPLRVLLVCVQVLPAQRKIWIWMDTDQFQPRPQWIKTKMWTGHDCVPPVDHTDMDTFIAGLVCVQVLLVVHDHPPGDPVCNVVSNVSSVVSVNIFGAKMWIWMKIKTHDPVDPQKIKIKTHFIKMAGDDRHVVVCVVVRNHGDHDMDTDSIIMMMIMGTDDPPDDDDDPPSSVVSCVVSVMDRAPDDSVLVNCCVVPVVSNPPPHPRVVVVVVSCVVVVPDPPPPDDPDDDPSPPPDGPDDDDDDDDDDDDDDDDDDDPPPVVVVVVVVVCVPDPDPPPPPPPDDDDDDDDDPPLVVVLVVLVVVLVVLVVVLVVLLVVLLVQLLVDPDPVSLVVSLVSLVVSLVSLVVSLVVSVVVLVVSCVVCVVVVHDDPPVSVVVNVVSVVVSVVSCVVSVVSNCCVPPPVPVSVVVVVPDDDDDD

InterPro domains:
  IPR003807 Domain of unknown function DUF202 [PF02656] (369-427)
  IPR018966 VTC domain [PF09359] (23-267)
  IPR042267 VTC domain superfamily [G3DSA:3.20.100.30] (15-280)
  IPR051572 Vacuolar Transporter Chaperone Complex Subunit [PTHR46140] (24-330)

Secondary structure (DSSP, 8-state):
----------------------EEEEEEEEEGGGHHHHHHHHTTTS-EEPEEPTTS-EESEEEEEEEEEE-TT-HHHHHHHHT-TT-EEEEEEEESSSSTT-SEEEEEEEE---HHHHS---EEEEEEEEGGGHHHHHTTPPPTT--GGGHHHHHHHHHHHTT-EEEEEEEEEEEEE--SS-TTEEEEEEEEEEEEE--SSHHHHHHTTT---SSEEE-SEEEEEEEEEPPTTS-----HHHHHHHHHTT-B-----HHHHHHHHH-GGG--SPPTTHHHHHHHHHHTT-----S-----------------PPPP------------SHHHHHHHHHHHHTT----TTSTTS---------HHHHHHHHHHHHHHHHHHHHHHHHHHHHHHHHHH---HHHHHHHHHHHHHHHHHHHHHHHHHHHHHHHHHHHHHHTTPPPPHHHHHHHHHHHHHHHHHHHHHHHHHHHHHH-HHHHTTSGGG--PPP-

Solvent-accessible surface area (backbone atoms only — not comparable to full-atom values): 28991 Å² total; per-residue (Å²): 138,86,83,86,81,88,77,87,82,75,83,79,78,81,77,80,76,78,75,84,72,57,62,47,78,47,41,27,37,27,43,58,95,28,46,67,59,35,49,65,64,40,40,86,83,40,40,73,39,67,44,75,44,93,87,67,50,77,34,65,57,46,43,38,39,34,40,28,44,29,45,98,62,36,54,40,59,33,33,53,53,74,57,39,75,63,26,48,47,40,32,44,29,47,57,52,75,38,43,91,78,46,61,56,30,38,44,33,45,36,36,36,38,51,40,91,80,71,74,37,75,56,49,75,51,70,47,68,39,51,57,83,51,49,64,45,38,48,71,66,46,87,71,87,90,53,58,75,93,40,44,68,58,50,53,61,48,32,71,53,48,50,73,36,29,43,45,38,30,42,38,28,39,36,36,34,30,36,50,90,89,42,82,49,46,38,40,37,41,37,33,80,32,35,26,26,42,40,55,75,41,67,66,60,38,55,75,57,40,48,43,88,55,71,62,69,51,74,53,81,43,21,41,38,36,45,34,32,45,52,55,89,98,56,81,71,66,77,57,67,71,58,50,50,38,38,49,75,33,62,32,44,86,43,78,76,48,73,67,59,51,33,39,47,70,79,37,54,94,47,36,62,67,69,48,84,52,52,65,59,49,52,55,53,41,55,75,70,65,64,67,90,84,77,88,82,72,95,65,76,79,75,74,84,76,76,74,81,84,73,94,75,84,84,82,90,80,81,90,80,86,89,82,92,82,84,91,86,72,70,68,66,59,54,58,54,55,59,60,55,60,74,76,64,76,81,80,72,86,71,74,85,77,75,87,86,84,72,91,79,80,68,79,67,60,60,53,56,47,57,48,51,50,50,54,44,52,50,53,47,52,53,38,52,52,53,39,52,50,35,53,55,46,53,76,72,51,90,48,72,68,55,50,55,53,34,49,54,51,39,56,50,32,44,53,48,49,52,50,44,48,51,55,48,50,52,53,50,48,52,52,48,52,55,38,47,77,69,75,43,81,79,59,69,67,66,61,52,52,57,51,51,54,52,52,50,51,54,50,52,48,50,52,52,51,49,54,50,44,47,65,74,76,42,64,74,68,62,64,67,63,65,76,75,72,76,77,88,81,130

Radius of gyration: 34.51 Å; Cα contacts (8 Å, |Δi|>4): 591; chains: 1; bounding box: 92×86×96 Å

Organism: NCBI:txid667725

Sequence (490 aa):
MGDQIIVIDSPVDAVEIDQVFIRKSIKFVLPNNRVDEFVSLVKPQLPISPFKLPTGEVVESQVNNSSYFDDEYCNMFKERVVKAEAAELYRVRWYGNDFSRVEDLYVERKRHHNYKKVGKYSNKKRFDLPKEEMARFLLGAPVEELNPSKAKLASEVQTVMMQLKPKVRTQYLRTSFMTQDNTDLRITLDRDIAVYAEPNSWQNIANINGVASGEFDMMPYSVVEVKVSMVEGGTPECPPWIEEALFQSGARKIKLSKYGYGVMKLYPIHAHPSPKWAPEIAAWTSELGFDQQNTGATLAAPAVSHAAISIESPPSYRSNSFDNFTDTASTKSAMMRANFQRKYGNIFSKARRHGMNRKKYGKTDGKAFMANERTFLNYIQWTSSLATFCVGLLQIATGSEVLYVSTAIILFCDALIFYATIIYQLRRIYFVNNIASRGGRVPRSFNEWKVISAIMLVFFIAVNSYIVYMWVAQPEVLTGLTDSVVLPIV

Nearest PDB structures (foldseek):
  5iiq-assembly1_A  TM=8.092E-01  e=8.677E-21  Saccharomyces cerevisiae
  3g3q-assembly1_A  TM=8.389E-01  e=2.163E-20  Saccharomyces cerevisiae
  5iig-assembly1_A  TM=8.052E-01  e=6.004E-20  Saccharomyces cerevisiae
  8i6v-assembly1_E  TM=5.237E-01  e=3.453E-22  Saccharomyces cerevisiae S288C
  7ytj-assembly1_D  TM=5.392E-01  e=8.288E-20  Saccharomyces cerevisiae

pLDDT: mean 76.33, std 24.46, range [22.7, 98.56]